Protein AF-A0A193C2L3-F1 (afdb_monomer)

Organism: Amycolatopsis orientalis (NCBI:txid31958)

Radius of gyration: 59.85 Å; Cα contacts (8 Å, |Δi|>4): 996; chains: 1; bounding box: 98×86×175 Å

Nearest PDB structures (foldseek):
  5yzg-assembly1_J  TM=3.076E-01  e=1.621E-02  Homo sapiens
  8hpp-assembly1_A  TM=2.554E-01  e=7.111E-02  Homo sapiens
  5y81-assembly1_A  TM=2.369E-01  e=1.463E-01  Saccharomyces cerevisiae S288C
  7wkk-assembly1_a  TM=1.491E-01  e=7.111E-02  Xenopus laevis
  8v2d-assembly1_y  TM=1.011E-01  e=3.584E-02  synthetic construct

Structure (mmCIF, N/CA/C/O backbone):
data_AF-A0A193C2L3-F1
#
_entry.id   AF-A0A193C2L3-F1
#
loop_
_atom_site.group_PDB
_atom_site.id
_atom_site.type_symbol
_atom_site.label_atom_id
_atom_site.label_alt_id
_atom_site.label_comp_id
_atom_site.label_asym_id
_atom_site.label_entity_id
_atom_site.label_seq_id
_atom_site.pdbx_PDB_ins_code
_atom_site.Cartn_x
_atom_site.Cartn_y
_atom_site.Cartn_z
_atom_site.occupancy
_atom_site.B_iso_or_equiv
_atom_site.auth_seq_id
_atom_site.auth_comp_id
_atom_site.auth_asym_id
_atom_site.auth_atom_id
_atom_site.pdbx_PDB_model_num
ATOM 1 N N . MET A 1 1 ? -3.037 22.285 80.698 1.00 69.12 1 MET A N 1
ATOM 2 C CA . MET A 1 1 ? -4.207 21.900 81.527 1.00 69.12 1 MET A CA 1
ATOM 3 C C . MET A 1 1 ? -3.844 21.854 83.004 1.00 69.12 1 MET A C 1
ATOM 5 O O . MET A 1 1 ? -4.458 22.583 83.770 1.00 69.12 1 MET A O 1
ATOM 9 N N . LEU A 1 2 ? -2.817 21.082 83.384 1.00 76.31 2 LEU A N 1
ATOM 10 C CA . LEU A 1 2 ? -2.282 21.060 84.751 1.00 76.31 2 LEU A CA 1
ATOM 11 C C . LEU A 1 2 ? -1.927 22.450 85.279 1.00 76.31 2 LEU A C 1
ATOM 13 O O . LEU A 1 2 ? -2.347 22.787 86.373 1.00 76.31 2 LEU A O 1
ATOM 17 N N . ASP A 1 3 ? -1.251 23.287 84.489 1.00 78.94 3 ASP A N 1
ATOM 18 C CA . ASP A 1 3 ? -0.865 24.638 84.934 1.00 78.94 3 ASP A CA 1
ATOM 19 C C . ASP A 1 3 ? -2.077 25.542 85.203 1.00 78.94 3 ASP A C 1
ATOM 21 O O . ASP A 1 3 ? -2.104 26.285 86.178 1.00 78.94 3 ASP A O 1
ATOM 25 N N . VAL A 1 4 ? -3.127 25.418 84.383 1.00 74.25 4 VAL A N 1
ATOM 26 C CA . VAL A 1 4 ? -4.395 26.146 84.569 1.00 74.25 4 VAL A CA 1
ATOM 27 C C . VAL A 1 4 ? -5.116 25.665 85.828 1.00 74.25 4 VAL A C 1
ATOM 29 O O . VAL A 1 4 ? -5.653 26.472 86.582 1.00 74.25 4 VAL A O 1
ATOM 32 N N . ALA A 1 5 ? -5.124 24.354 86.072 1.00 74.94 5 ALA A N 1
ATOM 33 C CA . ALA A 1 5 ? -5.746 23.782 87.255 1.00 74.94 5 ALA A CA 1
ATOM 34 C C . ALA A 1 5 ? -4.949 24.114 88.532 1.00 74.94 5 ALA A C 1
ATOM 36 O O . ALA A 1 5 ? -5.554 24.502 89.524 1.00 74.94 5 ALA A O 1
ATOM 37 N N . LEU A 1 6 ? -3.612 24.087 88.489 1.00 80.38 6 LEU A N 1
ATOM 38 C CA . LEU A 1 6 ? -2.727 24.519 89.580 1.00 80.38 6 LEU A CA 1
ATOM 39 C C . LEU A 1 6 ? -2.900 26.003 89.929 1.00 80.38 6 LEU A C 1
ATOM 41 O O . LEU A 1 6 ? -2.803 26.363 91.100 1.00 80.38 6 LEU A O 1
ATOM 45 N N . ALA A 1 7 ? -3.190 26.848 88.936 1.00 77.44 7 ALA A N 1
ATOM 46 C CA . ALA A 1 7 ? -3.481 28.270 89.120 1.00 77.44 7 ALA A CA 1
ATOM 47 C C . ALA A 1 7 ? -4.920 28.557 89.605 1.00 77.44 7 ALA A C 1
ATOM 49 O O . ALA A 1 7 ? -5.274 29.711 89.849 1.00 77.44 7 ALA A O 1
ATOM 50 N N . SER A 1 8 ? -5.775 27.536 89.739 1.00 77.56 8 SER A N 1
ATOM 51 C CA . SER A 1 8 ? -7.162 27.713 90.169 1.00 77.56 8 SER A CA 1
ATOM 52 C C . SER A 1 8 ? -7.243 28.081 91.650 1.00 77.56 8 SER A C 1
ATOM 54 O O . SER A 1 8 ? -6.949 27.264 92.519 1.00 77.56 8 SER A O 1
ATOM 56 N N . ALA A 1 9 ? -7.774 29.270 91.949 1.00 77.12 9 ALA A N 1
ATOM 57 C CA . ALA A 1 9 ? -8.038 29.730 93.318 1.00 77.12 9 ALA A CA 1
ATOM 58 C C . ALA A 1 9 ? -9.047 28.857 94.097 1.00 77.12 9 ALA A C 1
ATOM 60 O O . ALA A 1 9 ? -9.269 29.073 95.284 1.00 77.12 9 ALA A O 1
ATOM 61 N N . ARG A 1 10 ? -9.687 27.883 93.433 1.00 77.44 10 ARG A N 1
ATOM 62 C CA . ARG A 1 10 ? -10.624 26.933 94.053 1.00 77.44 10 ARG A CA 1
ATOM 63 C C . ARG A 1 10 ? -9.944 25.703 94.654 1.00 77.44 10 ARG A C 1
ATOM 65 O O . ARG A 1 10 ? -10.608 24.961 95.369 1.00 77.44 10 ARG A O 1
ATOM 72 N N . LEU A 1 11 ? -8.669 25.460 94.349 1.00 80.31 11 LEU A N 1
ATOM 73 C CA . LEU A 1 11 ? -7.901 24.373 94.953 1.00 80.31 11 LEU A CA 1
ATOM 74 C C . LEU A 1 11 ? -7.132 24.913 96.160 1.00 80.31 11 LEU A C 1
ATOM 76 O O . LEU A 1 11 ? -6.217 25.721 96.013 1.00 80.31 11 LEU A O 1
ATOM 80 N N . ALA A 1 12 ? -7.510 24.461 97.355 1.00 81.94 12 ALA A N 1
ATOM 81 C CA . ALA A 1 12 ? -6.756 24.726 98.571 1.00 81.94 12 ALA A CA 1
ATOM 82 C C . ALA A 1 12 ? -5.650 23.673 98.716 1.00 81.94 12 ALA A C 1
ATOM 84 O O . ALA A 1 12 ? -5.927 22.475 98.736 1.00 81.94 12 ALA A O 1
ATOM 85 N N . TRP A 1 13 ? -4.403 24.128 98.813 1.00 83.38 13 TRP A N 1
ATOM 86 C CA . TRP A 1 13 ? -3.240 23.263 99.006 1.00 83.38 13 TRP A CA 1
ATOM 87 C C . TRP A 1 13 ? -2.762 23.349 100.458 1.00 83.38 13 TRP A C 1
ATOM 89 O O . TRP A 1 13 ? -2.767 24.451 101.015 1.00 83.38 13 TRP A O 1
ATOM 99 N N . PRO A 1 14 ? -2.319 22.238 101.072 1.00 85.38 14 PRO A N 1
ATOM 100 C CA . PRO A 1 14 ? -1.674 22.283 102.377 1.00 85.38 14 PRO A CA 1
ATOM 101 C C . PRO A 1 14 ? -0.489 23.261 102.389 1.00 85.38 14 PRO A C 1
ATOM 103 O O . PRO A 1 14 ? 0.227 23.428 101.394 1.00 85.38 14 PRO A O 1
ATOM 106 N N . ALA A 1 15 ? -0.285 23.936 103.522 1.00 78.81 15 ALA A N 1
ATOM 107 C CA . ALA A 1 15 ? 0.837 24.852 103.681 1.00 78.81 15 ALA A CA 1
ATOM 108 C C . ALA A 1 15 ? 2.163 24.089 103.504 1.00 78.81 15 ALA A C 1
ATOM 110 O O . ALA A 1 15 ? 2.371 23.050 104.123 1.00 78.81 15 ALA A O 1
ATOM 111 N N . GLY A 1 16 ? 3.051 24.600 102.646 1.00 81.31 16 GLY A N 1
ATOM 112 C CA . GLY A 1 16 ? 4.368 24.005 102.391 1.00 81.31 16 GLY A CA 1
ATOM 113 C C . GLY A 1 16 ? 4.455 23.005 101.230 1.00 81.31 16 GLY A C 1
ATOM 114 O O . GLY A 1 16 ? 5.569 22.666 100.847 1.00 81.31 16 GLY A O 1
ATOM 115 N N . THR A 1 17 ? 3.348 22.581 100.602 1.00 83.50 17 THR A N 1
ATOM 116 C CA . THR A 1 17 ? 3.418 21.661 99.444 1.00 83.50 17 THR A CA 1
ATOM 117 C C . THR A 1 17 ? 4.106 22.340 98.257 1.00 83.50 17 THR A C 1
ATOM 119 O O . THR A 1 17 ? 3.641 23.394 97.801 1.00 83.50 17 THR A O 1
ATOM 122 N N . ALA A 1 18 ? 5.182 21.750 97.730 1.00 88.06 18 ALA A N 1
ATOM 123 C CA . ALA A 1 18 ? 5.944 22.314 96.614 1.00 88.06 18 ALA A CA 1
ATOM 124 C C . ALA A 1 18 ? 5.181 22.193 95.279 1.00 88.06 18 ALA A C 1
ATOM 126 O O . ALA A 1 18 ? 4.399 21.267 95.080 1.00 88.06 18 ALA A O 1
ATOM 127 N N . VAL A 1 19 ? 5.411 23.105 94.325 1.00 83.88 19 VAL A N 1
ATOM 128 C CA . VAL A 1 19 ? 4.717 23.100 93.014 1.00 83.88 19 VAL A CA 1
ATOM 129 C C . VAL A 1 19 ? 4.836 21.758 92.258 1.00 83.88 19 VAL A C 1
ATOM 131 O O . VAL A 1 19 ? 3.813 21.305 91.739 1.00 83.88 19 VAL A O 1
ATOM 134 N N . PRO A 1 20 ? 6.001 21.074 92.218 1.00 85.62 20 PRO A N 1
ATOM 135 C CA . PRO A 1 20 ? 6.115 19.760 91.576 1.00 85.62 20 PRO A CA 1
ATOM 136 C C . PRO A 1 20 ? 5.254 18.684 92.250 1.00 85.62 20 PRO A C 1
ATOM 138 O O . PRO A 1 20 ? 4.627 17.875 91.572 1.00 85.62 20 PRO A O 1
ATOM 141 N N . GLU A 1 21 ? 5.168 18.716 93.579 1.00 86.06 21 GLU A N 1
ATOM 142 C CA . GLU A 1 21 ? 4.362 17.785 94.371 1.00 86.06 21 GLU A CA 1
ATOM 143 C C . GLU A 1 21 ? 2.862 18.030 94.154 1.00 86.06 21 GLU A C 1
ATOM 145 O O . GLU A 1 21 ? 2.110 17.091 93.897 1.00 86.06 21 GLU A O 1
ATOM 150 N N . ARG A 1 22 ? 2.428 19.300 94.115 1.00 86.44 22 ARG A N 1
ATOM 151 C CA . ARG A 1 22 ? 1.050 19.670 93.733 1.00 86.44 22 ARG A CA 1
ATOM 152 C C . ARG A 1 22 ? 0.700 19.171 92.334 1.00 86.44 22 ARG A C 1
ATOM 154 O O . ARG A 1 22 ? -0.403 18.676 92.122 1.00 86.44 22 ARG A O 1
ATOM 161 N N . ARG A 1 23 ? 1.632 19.292 91.380 1.00 85.81 23 ARG A N 1
ATOM 162 C CA . ARG A 1 23 ? 1.452 18.802 90.005 1.00 85.81 23 ARG A CA 1
ATOM 163 C C . ARG A 1 23 ? 1.272 17.287 89.981 1.00 85.81 23 ARG A C 1
ATOM 165 O O . ARG A 1 23 ? 0.352 16.827 89.319 1.00 85.81 23 ARG A O 1
ATOM 172 N N . HIS A 1 24 ? 2.097 16.541 90.716 1.00 85.25 24 HIS A N 1
ATOM 173 C CA . HIS A 1 24 ? 2.012 15.081 90.795 1.00 85.25 24 HIS A CA 1
ATOM 174 C C . HIS A 1 24 ? 0.700 14.604 91.440 1.00 85.25 24 HIS A C 1
ATOM 176 O O . HIS A 1 24 ? 0.034 13.724 90.901 1.00 85.25 24 HIS A O 1
ATOM 182 N N . ILE A 1 25 ? 0.275 15.238 92.540 1.00 85.81 25 ILE A N 1
ATOM 183 C CA . ILE A 1 25 ? -1.012 14.946 93.194 1.00 85.81 25 ILE A CA 1
ATOM 184 C C . ILE A 1 25 ? -2.178 15.227 92.241 1.00 85.81 25 ILE A C 1
ATOM 186 O O . ILE A 1 25 ? -3.088 14.411 92.112 1.00 85.81 25 ILE A O 1
ATOM 190 N N . LEU A 1 26 ? -2.158 16.374 91.556 1.00 85.25 26 LEU A N 1
ATOM 191 C CA . LEU A 1 26 ? -3.214 16.749 90.621 1.00 85.25 26 LEU A CA 1
ATOM 192 C C . LEU A 1 26 ? -3.267 15.819 89.407 1.00 85.25 26 LEU A C 1
ATOM 194 O O . LEU A 1 26 ? -4.357 15.474 88.962 1.00 85.25 26 LEU A O 1
ATOM 198 N N . ASP A 1 27 ? -2.109 15.403 88.899 1.00 84.06 27 ASP A N 1
ATOM 199 C CA . ASP A 1 27 ? -2.001 14.420 87.823 1.00 84.06 27 ASP A CA 1
ATOM 200 C C . ASP A 1 27 ? -2.621 13.078 88.236 1.00 84.06 27 ASP A C 1
ATOM 202 O O . ASP A 1 27 ? -3.512 12.572 87.555 1.00 84.06 27 ASP A O 1
ATOM 206 N N . GLY A 1 28 ? -2.272 12.572 89.424 1.00 83.38 28 GLY A N 1
ATOM 207 C CA . GLY A 1 28 ? -2.862 11.355 89.988 1.00 83.38 28 GLY A CA 1
ATOM 208 C C . GLY A 1 28 ? -4.374 11.456 90.225 1.00 83.38 28 GLY A C 1
ATOM 209 O O . GLY A 1 28 ? -5.115 10.519 89.924 1.00 83.38 28 GLY A O 1
ATOM 210 N N . LEU A 1 29 ? -4.869 12.599 90.711 1.00 84.44 29 LEU A N 1
ATOM 211 C CA . LEU A 1 29 ? -6.306 12.835 90.915 1.00 84.44 29 LEU A CA 1
ATOM 212 C C . LEU A 1 29 ? -7.076 12.908 89.590 1.00 84.44 29 LEU A C 1
ATOM 214 O O . LEU A 1 29 ? -8.161 12.341 89.462 1.00 84.44 29 LEU A O 1
ATOM 218 N N . LEU A 1 30 ? -6.524 13.591 88.585 1.00 85.12 30 LEU A N 1
ATOM 219 C CA . LEU A 1 30 ? -7.159 13.694 87.273 1.00 85.12 30 LEU A CA 1
ATOM 220 C C . LEU A 1 30 ? -7.127 12.352 86.535 1.00 85.12 30 LEU A C 1
ATOM 222 O O . LEU A 1 30 ? -8.149 11.964 85.968 1.00 85.12 30 LEU A O 1
ATOM 226 N N . ALA A 1 31 ? -6.023 11.608 86.600 1.00 83.19 31 ALA A N 1
ATOM 227 C CA . ALA A 1 31 ? -5.927 10.268 86.025 1.00 83.19 31 ALA A CA 1
ATOM 228 C C . ALA A 1 31 ? -6.880 9.269 86.714 1.00 83.19 31 ALA A C 1
ATOM 230 O O . ALA A 1 31 ? -7.602 8.533 86.044 1.00 83.19 31 ALA A O 1
ATOM 231 N N . SER A 1 32 ? -6.964 9.286 88.050 1.00 84.06 32 SER A N 1
ATOM 232 C CA . SER A 1 32 ? -7.865 8.397 88.810 1.00 84.06 32 SER A CA 1
ATOM 233 C C . SER A 1 32 ? -9.352 8.715 88.634 1.00 84.06 32 SER A C 1
ATOM 235 O O . SER A 1 32 ? -10.189 7.837 88.830 1.00 84.06 32 SER A O 1
ATOM 237 N N . SER A 1 33 ? -9.704 9.931 88.199 1.00 83.25 33 SER A N 1
ATOM 238 C CA . SER A 1 33 ? -11.096 10.293 87.893 1.00 83.25 33 SER A CA 1
ATOM 239 C C . SER A 1 33 ? -11.690 9.540 86.692 1.00 83.25 33 SER A C 1
ATOM 241 O O . SER A 1 33 ? -12.894 9.621 86.453 1.00 83.25 33 SER A O 1
ATOM 243 N N . GLY A 1 34 ? -10.859 8.866 85.885 1.00 81.94 34 GLY A N 1
ATOM 244 C CA . GLY A 1 34 ? -11.271 8.214 84.637 1.00 81.94 34 GLY A CA 1
ATOM 245 C C . GLY A 1 34 ? -11.642 9.185 83.506 1.00 81.94 34 GLY A C 1
ATOM 246 O O . GLY A 1 34 ? -11.922 8.752 82.389 1.00 81.94 34 GLY A O 1
ATOM 247 N N . ALA A 1 35 ? -11.631 10.500 83.762 1.00 83.50 35 ALA A N 1
ATOM 248 C CA . ALA A 1 35 ? -11.875 11.542 82.765 1.00 83.50 35 ALA A CA 1
ATOM 249 C C . ALA A 1 35 ? -10.621 11.898 81.953 1.00 83.50 35 ALA A C 1
ATOM 251 O O . ALA A 1 35 ? -10.735 12.428 80.843 1.00 83.50 35 ALA A O 1
ATOM 252 N N . PHE A 1 36 ? -9.437 11.594 82.488 1.00 88.44 36 PHE A N 1
ATOM 253 C CA . PHE A 1 36 ? -8.148 11.883 81.874 1.00 88.44 36 PHE A CA 1
ATOM 254 C C . PHE A 1 36 ? -7.255 10.645 81.857 1.00 88.44 36 PHE A C 1
ATOM 256 O O . PHE A 1 36 ? -7.348 9.794 82.736 1.00 88.44 36 PHE A O 1
ATOM 263 N N . VAL A 1 37 ? -6.384 10.567 80.856 1.00 87.19 37 VAL A N 1
ATOM 264 C CA . VAL A 1 37 ? -5.308 9.578 80.757 1.00 87.19 37 VAL A CA 1
ATOM 265 C C . VAL A 1 37 ? -3.999 10.349 80.632 1.00 87.19 37 VAL A C 1
ATOM 267 O O . VAL A 1 37 ? -3.935 11.363 79.931 1.00 87.19 37 VAL A O 1
ATOM 270 N N . SER A 1 38 ? -2.974 9.893 81.348 1.00 83.44 38 SER A N 1
ATOM 271 C CA . SER A 1 38 ? -1.617 10.416 81.216 1.00 83.44 38 SER A CA 1
ATOM 272 C C . SER A 1 38 ? -0.907 9.627 80.116 1.00 83.44 38 SER A C 1
ATOM 274 O O . SER A 1 38 ? -0.645 8.436 80.273 1.00 83.44 38 SER A O 1
ATOM 276 N N . GLU A 1 39 ? -0.642 10.273 78.982 1.00 82.12 39 GLU A N 1
ATOM 277 C CA . GLU A 1 39 ? 0.116 9.703 77.864 1.00 82.12 39 GLU A CA 1
ATOM 278 C C . GLU A 1 39 ? 1.383 10.535 77.671 1.00 82.12 39 GLU A C 1
ATOM 280 O O . GLU A 1 39 ? 1.311 11.742 77.447 1.00 82.12 39 GLU A O 1
ATOM 285 N N . ASN A 1 40 ? 2.558 9.903 77.763 1.00 82.50 40 ASN A N 1
ATOM 286 C CA . ASN A 1 40 ? 3.862 10.560 77.589 1.00 82.50 40 ASN A CA 1
ATOM 287 C C . ASN A 1 40 ? 4.094 11.779 78.510 1.00 82.50 40 ASN A C 1
ATOM 289 O O . ASN A 1 40 ? 4.756 12.739 78.124 1.00 82.50 40 ASN A O 1
ATOM 293 N N . GLY A 1 41 ? 3.543 11.755 79.728 1.00 77.81 41 GLY A N 1
ATOM 294 C CA . GLY A 1 41 ? 3.658 12.861 80.686 1.00 77.81 41 GLY A CA 1
ATOM 295 C C . GLY A 1 41 ? 2.732 14.051 80.402 1.00 77.81 41 GLY A C 1
ATOM 296 O O . GLY A 1 41 ? 2.811 15.067 81.097 1.00 77.81 41 GLY A O 1
ATOM 297 N N . GLU A 1 42 ? 1.835 13.937 79.417 1.00 82.25 42 GLU A N 1
ATOM 298 C CA . GLU A 1 42 ? 0.766 14.898 79.156 1.00 82.25 42 GLU A CA 1
ATOM 299 C C . GLU A 1 42 ? -0.597 14.323 79.554 1.00 82.25 42 GLU A C 1
ATOM 301 O O . GLU A 1 42 ? -0.992 13.239 79.124 1.00 82.25 42 GLU A O 1
ATOM 306 N N . LEU A 1 43 ? -1.373 15.097 80.315 1.00 84.19 43 LEU A N 1
ATOM 307 C CA . LEU A 1 43 ? -2.775 14.769 80.564 1.00 84.19 43 LEU A CA 1
ATOM 308 C C . LEU A 1 43 ? -3.634 15.087 79.346 1.00 84.19 43 LEU A C 1
ATOM 310 O O . LEU A 1 43 ? -3.769 16.248 78.939 1.00 84.19 43 LEU A O 1
ATOM 314 N N . ARG A 1 44 ? -4.291 14.053 78.827 1.00 86.62 44 ARG A N 1
ATOM 315 C CA . ARG A 1 44 ? -5.297 14.138 77.767 1.00 86.62 44 ARG A CA 1
ATOM 316 C C . ARG A 1 44 ? -6.637 13.655 78.296 1.00 86.62 44 ARG A C 1
ATOM 318 O O . ARG A 1 44 ? -6.704 12.894 79.254 1.00 86.62 44 ARG A O 1
ATOM 325 N N . PHE A 1 45 ? -7.727 14.112 77.691 1.00 87.94 45 PHE A N 1
ATOM 326 C CA . PHE A 1 45 ? -9.044 13.572 78.024 1.00 87.94 45 PHE A CA 1
ATOM 327 C C . PHE A 1 45 ? -9.117 12.103 77.609 1.00 87.94 45 PHE A C 1
ATOM 329 O O . PHE A 1 45 ? -8.803 11.779 76.467 1.00 87.94 45 PHE A O 1
ATOM 336 N N . ALA A 1 46 ? -9.604 11.245 78.504 1.00 86.12 46 ALA A N 1
ATOM 337 C CA . ALA A 1 46 ? -9.740 9.808 78.269 1.00 86.12 46 ALA A CA 1
ATOM 338 C C . ALA A 1 46 ? -10.661 9.486 77.082 1.00 86.12 46 ALA A C 1
ATOM 340 O O . ALA A 1 46 ? -10.537 8.449 76.438 1.00 86.12 46 ALA A O 1
ATOM 341 N N . ARG A 1 47 ? -11.615 10.380 76.794 1.00 88.00 47 ARG A N 1
ATOM 342 C CA . ARG A 1 47 ? -12.529 10.279 75.654 1.00 88.00 47 ARG A CA 1
ATOM 343 C C . ARG A 1 47 ? -12.633 11.638 74.958 1.00 88.00 47 ARG A C 1
ATOM 345 O O . ARG A 1 47 ? -12.979 12.615 75.628 1.00 88.00 47 ARG A O 1
ATOM 352 N N . PRO A 1 48 ? -12.441 11.725 73.627 1.00 88.75 48 PRO A N 1
ATOM 353 C CA . PRO A 1 48 ? -12.629 12.971 72.879 1.00 88.75 48 PRO A CA 1
ATOM 354 C C . PRO A 1 48 ? -14.011 13.607 73.091 1.00 88.75 48 PRO A C 1
ATOM 356 O O . PRO A 1 48 ? -14.113 14.817 73.261 1.00 88.75 48 PRO A O 1
ATOM 359 N N . ALA A 1 49 ? -15.067 12.793 73.199 1.00 88.25 49 ALA A N 1
ATOM 360 C CA . ALA A 1 49 ? -16.422 13.278 73.465 1.00 88.25 49 ALA A CA 1
ATOM 361 C C . ALA A 1 49 ? -16.547 14.032 74.803 1.00 88.25 49 ALA A C 1
ATOM 363 O O . ALA A 1 49 ? -17.303 14.994 74.893 1.00 88.25 49 ALA A O 1
ATOM 364 N N . LEU A 1 50 ? -15.786 13.638 75.833 1.00 89.25 50 LEU A N 1
ATOM 365 C CA . LEU A 1 50 ? -15.802 14.323 77.127 1.00 89.25 50 LEU A CA 1
ATOM 366 C C . LEU A 1 50 ? -15.145 15.705 77.034 1.00 89.25 50 LEU A C 1
ATOM 368 O O . LEU A 1 50 ? -15.699 16.678 77.547 1.00 89.25 50 LEU A O 1
ATOM 372 N N . ARG A 1 51 ? -14.001 15.804 76.340 1.00 91.94 51 ARG A N 1
ATOM 373 C CA . ARG A 1 51 ? -13.353 17.089 76.024 1.00 91.94 51 ARG A CA 1
ATOM 374 C C . ARG A 1 51 ? -14.335 18.021 75.326 1.00 91.94 51 ARG A C 1
ATOM 376 O O . ARG A 1 51 ? -14.516 19.162 75.743 1.00 91.94 51 ARG A O 1
ATOM 383 N N . ASP A 1 52 ? -14.951 17.512 74.267 1.00 92.75 52 ASP A N 1
ATOM 384 C CA . ASP A 1 52 ? -15.841 18.263 73.395 1.00 92.75 52 ASP A CA 1
ATOM 385 C C . ASP A 1 52 ? -17.101 18.722 74.148 1.00 92.75 52 ASP A C 1
ATOM 387 O O . ASP A 1 52 ? -17.505 19.878 74.025 1.00 92.75 52 ASP A O 1
ATOM 391 N N . TYR A 1 53 ? -17.671 17.870 75.006 1.00 92.88 53 TYR A N 1
ATOM 392 C CA . TYR A 1 53 ? -18.796 18.226 75.873 1.00 92.88 53 TYR A CA 1
ATOM 393 C C . TYR A 1 53 ? -18.433 19.306 76.900 1.00 92.88 53 TYR A C 1
ATOM 395 O O . TYR A 1 53 ? -19.182 20.267 77.084 1.00 92.88 53 TYR A O 1
ATOM 403 N N . LEU A 1 54 ? -17.282 19.191 77.571 1.00 92.06 54 LEU A N 1
ATOM 404 C CA . LEU A 1 54 ? -16.845 20.183 78.561 1.00 92.06 54 LEU A CA 1
ATOM 405 C C . LEU A 1 54 ? -16.516 21.529 77.912 1.00 92.06 54 LEU A C 1
ATOM 407 O O . LEU A 1 54 ? -16.873 22.579 78.454 1.00 92.06 54 LEU A O 1
ATOM 411 N N . ALA A 1 55 ? -15.897 21.511 76.733 1.00 92.50 55 ALA A N 1
ATOM 412 C CA . ALA A 1 55 ? -15.696 22.706 75.927 1.00 92.50 55 ALA A CA 1
ATOM 413 C C . ALA A 1 55 ? -17.045 23.312 75.489 1.00 92.50 55 ALA A C 1
ATOM 415 O O . ALA A 1 55 ? -17.227 24.525 75.608 1.00 92.50 55 ALA A O 1
ATOM 416 N N . ALA A 1 56 ? -18.034 22.493 75.109 1.00 93.94 56 ALA A N 1
ATOM 417 C CA . ALA A 1 56 ? -19.386 22.964 74.800 1.00 93.94 56 ALA A CA 1
ATOM 418 C C . ALA A 1 56 ? -20.053 23.611 76.022 1.00 93.94 56 ALA A C 1
ATOM 420 O O . ALA A 1 56 ? -20.611 24.699 75.911 1.00 93.94 56 ALA A O 1
ATOM 421 N N . CYS A 1 57 ? -19.938 23.001 77.206 1.00 93.50 57 CYS A N 1
ATOM 422 C CA . CYS A 1 57 ? -20.442 23.557 78.465 1.00 93.50 57 CYS A CA 1
ATOM 423 C C . CYS A 1 57 ? -19.782 24.898 78.798 1.00 93.50 57 CYS A C 1
ATOM 425 O O . CYS A 1 57 ? -20.456 25.828 79.244 1.00 93.50 57 CYS A O 1
ATOM 427 N N . HIS A 1 58 ? -18.472 25.019 78.568 1.00 92.50 58 HIS A N 1
ATOM 428 C CA . HIS A 1 58 ? -17.743 26.267 78.763 1.00 92.50 58 HIS A CA 1
ATOM 429 C C . HIS A 1 58 ? -18.260 27.370 77.831 1.00 92.50 58 HIS A C 1
ATOM 431 O O . HIS A 1 58 ? -18.561 28.468 78.304 1.00 92.50 58 HIS A O 1
ATOM 437 N N . VAL A 1 59 ? -18.428 27.080 76.537 1.00 92.50 59 VAL A N 1
ATOM 438 C CA . VAL A 1 59 ? -18.985 28.041 75.570 1.00 92.50 59 VAL A CA 1
ATOM 439 C C . VAL A 1 59 ? -20.432 28.392 75.923 1.00 92.50 59 VAL A C 1
ATOM 441 O O . VAL A 1 59 ? -20.779 29.570 75.968 1.00 92.50 59 VAL A O 1
ATOM 444 N N . HIS A 1 60 ? -21.259 27.398 76.251 1.00 93.88 60 HIS A N 1
ATOM 445 C CA . HIS A 1 60 ? -22.650 27.592 76.653 1.00 93.88 60 HIS A CA 1
ATOM 446 C C . HIS A 1 60 ? -22.775 28.466 77.906 1.00 93.88 60 HIS A C 1
ATOM 448 O O . HIS A 1 60 ? -23.638 29.330 77.961 1.00 93.88 60 HIS A O 1
ATOM 454 N N . ARG A 1 61 ? -21.886 28.314 78.895 1.00 93.00 61 ARG A N 1
ATOM 455 C CA . ARG A 1 61 ? -21.890 29.150 80.106 1.00 93.00 61 ARG A CA 1
ATOM 456 C C . ARG A 1 61 ? -21.669 30.634 79.804 1.00 93.00 61 ARG A C 1
ATOM 458 O O . ARG A 1 61 ? -22.270 31.474 80.465 1.00 93.00 61 ARG A O 1
ATOM 465 N N . HIS A 1 62 ? -20.811 30.946 78.834 1.00 90.19 62 HIS A N 1
ATOM 466 C CA . HIS A 1 62 ? -20.518 32.327 78.430 1.00 90.19 62 HIS A CA 1
ATOM 467 C C . HIS A 1 62 ? -21.544 32.873 77.432 1.00 90.19 62 HIS A C 1
ATOM 469 O O . HIS A 1 62 ? -21.786 34.075 77.395 1.00 90.19 62 HIS A O 1
ATOM 475 N N . HIS A 1 63 ? -22.183 31.987 76.668 1.00 90.81 63 HIS A N 1
ATOM 476 C CA . HIS A 1 63 ? -23.195 32.320 75.671 1.00 90.81 63 HIS A CA 1
ATOM 477 C C . HIS A 1 63 ? -24.439 31.431 75.845 1.00 90.81 63 HIS A C 1
ATOM 479 O O . HIS A 1 63 ? -24.740 30.616 74.970 1.00 90.81 63 HIS A O 1
ATOM 485 N N . PRO A 1 64 ? -25.195 31.551 76.954 1.00 88.88 64 PRO A N 1
ATOM 486 C CA . PRO A 1 64 ? -26.313 30.641 77.251 1.00 88.88 64 PRO A CA 1
ATOM 487 C C . PRO A 1 64 ? -27.482 30.809 76.279 1.00 88.88 64 PRO A C 1
ATOM 489 O O . PRO A 1 64 ? -28.304 29.911 76.110 1.00 88.88 64 PRO A O 1
ATOM 492 N N . ARG A 1 65 ? -27.515 31.971 75.622 1.00 86.69 65 ARG A N 1
ATOM 493 C CA . ARG A 1 65 ? -28.559 32.443 74.720 1.00 86.69 65 ARG A CA 1
ATOM 494 C C . ARG A 1 65 ? -28.327 32.093 73.238 1.00 86.69 65 ARG A C 1
ATOM 496 O O . ARG A 1 65 ? -28.995 32.642 72.362 1.00 86.69 65 ARG A O 1
ATOM 503 N N . GLY A 1 66 ? -27.417 31.162 72.952 1.00 86.94 66 GLY A N 1
ATOM 504 C CA . GLY A 1 66 ? -27.279 30.573 71.622 1.00 86.94 66 GLY A CA 1
ATOM 505 C C . GLY A 1 66 ? -26.689 31.498 70.549 1.00 86.94 66 GLY A C 1
ATOM 506 O O . GLY A 1 66 ? -26.168 32.573 70.851 1.00 86.94 66 GLY A O 1
ATOM 507 N N . PRO A 1 67 ? -26.746 31.080 69.270 1.00 85.38 67 PRO A N 1
ATOM 508 C CA . PRO A 1 67 ? -26.175 31.827 68.155 1.00 85.38 67 PRO A CA 1
ATOM 509 C C . PRO A 1 67 ? -27.063 33.021 67.757 1.00 85.38 67 PRO A C 1
ATOM 511 O O . PRO A 1 67 ? -27.917 32.915 66.872 1.00 85.38 67 PRO A O 1
ATOM 514 N N . ARG A 1 68 ? -26.864 34.184 68.389 1.00 80.94 68 ARG A N 1
ATOM 515 C CA . ARG A 1 68 ? -27.666 35.401 68.147 1.00 80.94 68 ARG A CA 1
ATOM 516 C C . ARG A 1 68 ? -27.089 36.295 67.075 1.00 80.94 68 ARG A C 1
ATOM 518 O O . ARG A 1 68 ? -25.882 36.491 67.024 1.00 80.94 68 ARG A O 1
ATOM 525 N N . LEU A 1 69 ? -27.955 36.945 66.290 1.00 71.81 69 LEU A N 1
ATOM 526 C CA . LEU A 1 69 ? -27.522 37.897 65.262 1.00 71.81 69 LEU A CA 1
ATOM 527 C C . LEU A 1 69 ? -26.617 39.016 65.812 1.00 71.81 69 LEU A C 1
ATOM 529 O O . LEU A 1 69 ? -25.670 39.423 65.151 1.00 71.81 69 LEU A O 1
ATOM 533 N N . THR A 1 70 ? -26.887 39.448 67.041 1.00 76.75 70 THR A N 1
ATOM 534 C CA . THR A 1 70 ? -26.173 40.517 67.748 1.00 76.75 70 THR A CA 1
ATOM 535 C C . THR A 1 70 ? -24.841 40.084 68.367 1.00 76.75 70 THR A C 1
ATOM 537 O O . THR A 1 70 ? -24.094 40.938 68.826 1.00 76.75 70 THR A O 1
ATOM 540 N N . GLU A 1 71 ? -24.514 38.786 68.373 1.00 81.12 71 GLU A N 1
ATOM 541 C CA . GLU A 1 71 ? -23.257 38.245 68.913 1.00 81.12 71 GLU A CA 1
ATOM 542 C C . GLU A 1 71 ? -22.523 37.400 67.852 1.00 81.12 71 GLU A C 1
ATOM 544 O O . GLU A 1 71 ? -22.570 36.166 67.890 1.00 81.12 71 GLU A O 1
ATOM 549 N N . PRO A 1 72 ? -21.813 38.029 66.891 1.00 78.50 72 PRO A N 1
ATOM 550 C CA . PRO A 1 72 ? -21.141 37.327 65.789 1.00 78.50 72 PRO A CA 1
ATOM 551 C C . PRO A 1 72 ? -20.127 36.261 66.237 1.00 78.50 72 PRO A C 1
ATOM 553 O O . PRO A 1 72 ? -19.876 35.294 65.516 1.00 78.50 72 PRO A O 1
ATOM 556 N N . SER A 1 73 ? -19.571 36.400 67.445 1.00 81.06 73 SER A N 1
ATOM 557 C CA . SER A 1 73 ? -18.629 35.452 68.056 1.00 81.06 73 SER A CA 1
ATOM 558 C C . SER A 1 73 ? -19.215 34.050 68.260 1.00 81.06 73 SER A C 1
ATOM 560 O O . SER A 1 73 ? -18.461 33.076 68.269 1.00 81.06 73 SER A O 1
ATOM 562 N N . THR A 1 74 ? -20.541 33.929 68.368 1.00 83.88 74 THR A N 1
ATOM 563 C CA . THR A 1 74 ? -21.256 32.652 68.530 1.00 83.88 74 THR A CA 1
ATOM 564 C C . THR A 1 74 ? -21.612 31.991 67.195 1.00 83.88 74 THR A C 1
ATOM 566 O O . THR A 1 74 ? -21.838 30.784 67.137 1.00 83.88 74 THR A O 1
ATOM 569 N N . TRP A 1 75 ? -21.604 32.737 66.082 1.00 84.25 75 TRP A N 1
ATOM 570 C CA . TRP A 1 75 ? -22.004 32.205 64.772 1.00 84.25 75 TRP A CA 1
ATOM 571 C C . TRP A 1 75 ? -21.003 31.203 64.219 1.00 84.25 75 TRP A C 1
ATOM 573 O O . TRP A 1 75 ? -21.382 30.298 63.480 1.00 84.25 75 TRP A O 1
ATOM 583 N N . LYS A 1 76 ? -19.722 31.371 64.559 1.00 87.44 76 LYS A N 1
ATOM 584 C CA . LYS A 1 76 ? -18.629 30.544 64.035 1.00 87.44 76 LYS A CA 1
ATOM 585 C C . LYS A 1 76 ? -18.813 29.046 64.320 1.00 87.44 76 LYS A C 1
ATOM 587 O O . LYS A 1 76 ? -18.293 28.239 63.554 1.00 87.44 76 LYS A O 1
ATOM 592 N N . TYR A 1 77 ? -19.563 28.689 65.366 1.00 89.19 77 TYR A N 1
ATOM 593 C CA . TYR A 1 77 ? -19.788 27.301 65.780 1.00 89.19 77 TYR A CA 1
ATOM 594 C C . TYR A 1 77 ? -20.804 26.562 64.891 1.00 89.19 77 TYR A C 1
ATOM 596 O O . TYR A 1 77 ? -20.648 25.372 64.651 1.00 89.19 77 TYR A O 1
ATOM 604 N N . LEU A 1 78 ? -21.787 27.267 64.314 1.00 91.88 78 LEU A N 1
ATOM 605 C CA . LEU A 1 78 ? -22.799 26.704 63.399 1.00 91.88 78 LEU A CA 1
ATOM 606 C C . LEU A 1 78 ? -22.810 27.430 62.040 1.00 91.88 78 LEU A C 1
ATOM 608 O O . LEU A 1 78 ? -23.863 27.673 61.449 1.00 91.88 78 LEU A O 1
ATOM 612 N N . LYS A 1 79 ? -21.629 27.836 61.555 1.00 90.56 79 LYS A N 1
ATOM 613 C CA . LYS A 1 79 ? -21.454 28.489 60.249 1.00 90.56 79 LYS A CA 1
ATOM 614 C C . LYS A 1 79 ? -21.264 27.437 59.144 1.00 90.56 79 LYS A C 1
ATOM 616 O O . LYS A 1 79 ? -20.449 26.537 59.359 1.00 90.56 79 LYS A O 1
ATOM 621 N N . PRO A 1 80 ? -21.901 27.596 57.962 1.00 91.56 80 PRO A N 1
ATOM 622 C CA . PRO A 1 80 ? -21.654 26.736 56.809 1.00 91.56 80 PRO A CA 1
ATOM 623 C C . PRO A 1 80 ? -20.170 26.591 56.498 1.00 91.56 80 PRO A C 1
ATOM 625 O O . PRO A 1 80 ? -19.432 27.582 56.404 1.00 91.56 80 PRO A O 1
ATOM 628 N N . ARG A 1 81 ? -19.737 25.345 56.334 1.00 92.06 81 ARG A N 1
ATOM 629 C CA . ARG A 1 81 ? -18.391 24.995 55.884 1.00 92.06 81 ARG A CA 1
ATOM 630 C C . ARG A 1 81 ? -18.385 24.735 54.385 1.00 92.06 81 ARG A C 1
ATOM 632 O O . ARG A 1 81 ? -19.432 24.498 53.795 1.00 92.06 81 ARG A O 1
ATOM 639 N N . LYS A 1 82 ? -17.201 24.849 53.780 1.00 90.69 82 LYS A N 1
ATOM 640 C CA . LYS A 1 82 ? -16.974 24.592 52.349 1.00 90.69 82 LYS A CA 1
ATOM 641 C C . LYS A 1 82 ? -16.400 23.200 52.075 1.00 90.69 82 LYS A C 1
ATOM 643 O O . LYS A 1 82 ? -16.393 22.782 50.931 1.00 90.69 82 LYS A O 1
ATOM 648 N N . SER A 1 83 ? -15.911 22.509 53.101 1.00 88.38 83 SER A N 1
ATOM 649 C CA . SER A 1 83 ? -15.259 21.206 52.983 1.00 88.38 83 SER A CA 1
ATOM 650 C C . SER A 1 83 ? -15.599 20.316 54.177 1.00 88.38 83 SER A C 1
ATOM 652 O O . SER A 1 83 ? -15.911 20.817 55.263 1.00 88.38 83 SER A O 1
ATOM 654 N N . ARG A 1 84 ? -15.532 18.999 53.954 1.00 80.00 84 ARG A N 1
ATOM 655 C CA . ARG A 1 84 ? -15.554 17.953 54.986 1.00 80.00 84 ARG A CA 1
ATOM 656 C C . ARG A 1 84 ? -14.111 17.564 55.372 1.00 80.00 84 ARG A C 1
ATOM 658 O O . ARG A 1 84 ? -13.220 17.740 54.542 1.00 80.00 84 ARG A O 1
ATOM 665 N N . PRO A 1 85 ? -13.866 17.019 56.581 1.00 84.25 85 PRO A N 1
ATOM 666 C CA . PRO A 1 85 ? -14.805 16.873 57.696 1.00 84.25 85 PRO A CA 1
ATOM 667 C C . PRO A 1 85 ? -15.055 18.203 58.422 1.00 84.25 85 PRO A C 1
ATOM 669 O O . PRO A 1 85 ? -14.267 19.145 58.338 1.00 84.25 85 PRO A O 1
ATOM 672 N N . TRP A 1 86 ? -16.161 18.284 59.163 1.00 83.69 86 TRP A N 1
ATOM 673 C CA . TRP A 1 86 ? -16.491 19.486 59.926 1.00 83.69 86 TRP A CA 1
ATOM 674 C C . TRP A 1 86 ? -15.528 19.639 61.120 1.00 83.69 86 TRP A C 1
ATOM 676 O O . TRP A 1 86 ? -15.447 18.732 61.954 1.00 83.69 86 TRP A O 1
ATOM 686 N N . PRO A 1 87 ? -14.799 20.765 61.248 1.00 84.50 87 PRO A N 1
ATOM 687 C CA . PRO A 1 87 ? -13.873 20.960 62.358 1.00 84.50 87 PRO A CA 1
ATOM 688 C C . PRO A 1 87 ? -14.629 20.980 63.686 1.00 84.50 87 PRO A C 1
ATOM 690 O O . PRO A 1 87 ? -15.667 21.636 63.803 1.00 84.50 87 PRO A O 1
ATOM 693 N N . GLU A 1 88 ? -14.093 20.270 64.680 1.00 89.19 88 GLU A N 1
ATOM 694 C CA . GLU A 1 88 ? -14.661 20.200 66.032 1.00 89.19 88 GLU A CA 1
ATOM 695 C C . GLU A 1 88 ? -16.141 19.758 66.034 1.00 89.19 88 GLU A C 1
ATOM 697 O O . GLU A 1 88 ? -16.950 20.253 66.819 1.00 89.19 88 GLU A O 1
ATOM 702 N N . ALA A 1 89 ? -16.518 18.831 65.140 1.00 89.69 89 ALA A N 1
ATOM 703 C CA . ALA A 1 89 ? -17.896 18.347 65.000 1.00 89.69 89 ALA A CA 1
ATOM 704 C C . ALA A 1 89 ? -18.516 17.910 66.340 1.00 89.69 89 ALA A C 1
ATOM 706 O O . ALA A 1 89 ? -19.656 18.263 66.628 1.00 89.69 89 ALA A O 1
ATOM 707 N N . GLY A 1 90 ? -17.752 17.220 67.197 1.00 90.69 90 GLY A N 1
ATOM 708 C CA . GLY A 1 90 ? -18.214 16.803 68.523 1.00 90.69 90 GLY A CA 1
ATOM 709 C C . GLY A 1 90 ? -18.556 17.980 69.441 1.00 90.69 90 GLY A C 1
ATOM 710 O O . GLY A 1 90 ? -19.634 17.995 70.035 1.00 90.69 90 GLY A O 1
ATOM 711 N N . LEU A 1 91 ? -17.691 19.001 69.505 1.00 94.31 91 LEU A N 1
ATOM 712 C CA . LEU A 1 91 ? -17.935 20.231 70.272 1.00 94.31 91 LEU A CA 1
ATOM 713 C C . LEU A 1 91 ? -19.211 20.916 69.783 1.00 94.31 91 LEU A C 1
ATOM 715 O O . LEU A 1 91 ? -20.098 21.229 70.577 1.00 94.31 91 LEU A O 1
ATOM 719 N N . ASN A 1 92 ? -19.303 21.132 68.470 1.00 94.88 92 ASN A N 1
ATOM 720 C CA . ASN A 1 92 ? -20.429 21.828 67.858 1.00 94.88 92 ASN A CA 1
ATOM 721 C C . ASN A 1 92 ? -21.740 21.051 68.045 1.00 94.88 92 ASN A C 1
ATOM 723 O O . ASN A 1 92 ? -22.789 21.673 68.204 1.00 94.88 92 ASN A O 1
ATOM 727 N N . ALA A 1 93 ? -21.686 19.716 68.096 1.00 94.25 93 ALA A N 1
ATOM 728 C CA . ALA A 1 93 ? -22.853 18.879 68.332 1.00 94.25 93 ALA A CA 1
ATOM 729 C C . ALA A 1 93 ? -23.388 19.000 69.759 1.00 94.25 93 ALA A C 1
ATOM 731 O O . ALA A 1 93 ? -24.572 19.284 69.955 1.00 94.25 93 ALA A O 1
ATOM 732 N N . PHE A 1 94 ? -22.515 18.875 70.763 1.00 94.69 94 PHE A N 1
ATOM 733 C CA . PHE A 1 94 ? -22.913 19.102 72.154 1.00 94.69 94 PHE A CA 1
ATOM 734 C C . PHE A 1 94 ? -23.406 20.531 72.375 1.00 94.69 94 PHE A C 1
ATOM 736 O O . PHE A 1 94 ? -24.395 20.743 73.075 1.00 94.69 94 PHE A O 1
ATOM 743 N N . LEU A 1 95 ? -22.755 21.512 71.751 1.00 94.69 95 LEU A N 1
ATOM 744 C CA . LEU A 1 95 ? -23.137 22.913 71.866 1.00 94.69 95 LEU A CA 1
ATOM 745 C C . LEU A 1 95 ? -24.511 23.188 71.239 1.00 94.69 95 LEU A C 1
ATOM 747 O O . LEU A 1 95 ? -25.316 23.899 71.841 1.00 94.69 95 LEU A O 1
ATOM 751 N N . ALA A 1 96 ? -24.812 22.581 70.086 1.00 94.50 96 ALA A N 1
ATOM 752 C CA . ALA A 1 96 ? -26.137 22.638 69.476 1.00 94.50 96 ALA A CA 1
ATOM 753 C C . ALA A 1 96 ? -27.211 22.066 70.415 1.00 94.50 96 ALA A C 1
ATOM 755 O O . ALA A 1 96 ? -28.212 22.740 70.649 1.00 94.50 96 ALA A O 1
ATOM 756 N N . GLY A 1 97 ? -26.976 20.893 71.017 1.00 93.88 97 GLY A N 1
ATOM 757 C CA . GLY A 1 97 ? -27.908 20.280 71.974 1.00 93.88 97 GLY A CA 1
ATOM 758 C C . GLY A 1 97 ? -28.098 21.096 73.261 1.00 93.88 97 GLY A C 1
ATOM 759 O O . GLY A 1 97 ? -29.218 21.240 73.752 1.00 93.88 97 GLY A O 1
ATOM 760 N N . LEU A 1 98 ? -27.027 21.697 73.795 1.00 94.38 98 LEU A N 1
ATOM 761 C CA . LEU A 1 98 ? -27.106 22.588 74.961 1.00 94.38 98 LEU A CA 1
ATOM 762 C C . LEU A 1 98 ? -27.917 23.857 74.659 1.00 94.38 98 LEU A C 1
ATOM 764 O O . LEU A 1 98 ? -28.748 24.266 75.469 1.00 94.38 98 LEU A O 1
ATOM 768 N N . TRP A 1 99 ? -27.707 24.480 73.496 1.00 95.25 99 TRP A N 1
ATOM 769 C CA . TRP A 1 99 ? -28.479 25.655 73.084 1.00 95.25 99 TRP A CA 1
ATOM 770 C C . TRP A 1 99 ? -29.916 25.330 72.689 1.00 95.25 99 TRP A C 1
ATOM 772 O O . TRP A 1 99 ? -30.785 26.178 72.884 1.00 95.25 99 TRP A O 1
ATOM 782 N N . TRP A 1 100 ? -30.186 24.121 72.190 1.00 94.44 100 TRP A N 1
ATOM 783 C CA . TRP A 1 100 ? -31.527 23.693 71.788 1.00 94.44 100 TRP A CA 1
ATOM 784 C C . TRP A 1 100 ? -32.553 23.874 72.912 1.00 94.44 100 TRP A C 1
ATOM 786 O O . TRP A 1 100 ? -33.644 24.382 72.672 1.00 94.44 100 TRP A O 1
ATOM 796 N N . LYS A 1 101 ? -32.172 23.544 74.155 1.00 89.44 101 LYS A N 1
ATOM 797 C CA . LYS A 1 101 ? -33.050 23.631 75.335 1.00 89.44 101 LYS A CA 1
ATOM 798 C C . LYS A 1 101 ? -33.563 25.044 75.621 1.00 89.44 101 LYS A C 1
ATOM 800 O O . LYS A 1 101 ? -34.706 25.194 76.035 1.00 89.44 101 LYS A O 1
ATOM 805 N N . ASN A 1 102 ? -32.728 26.060 75.408 1.00 89.75 102 ASN A N 1
ATOM 806 C CA . ASN A 1 102 ? -33.035 27.437 75.808 1.00 89.75 102 ASN A CA 1
ATOM 807 C C . ASN A 1 102 ? -33.392 28.339 74.617 1.00 89.75 102 ASN A C 1
ATOM 809 O O . ASN A 1 102 ? -34.093 29.331 74.786 1.00 89.75 102 ASN A O 1
ATOM 813 N N . GLU A 1 103 ? -32.878 28.036 73.422 1.00 92.06 103 GLU A N 1
ATOM 814 C CA . GLU A 1 103 ? -32.862 28.941 72.262 1.00 92.06 103 GLU A CA 1
ATOM 815 C C . GLU A 1 103 ? -33.112 28.179 70.952 1.00 92.06 103 GLU A C 1
ATOM 817 O O . GLU A 1 103 ? -32.492 28.443 69.913 1.00 92.06 103 GLU A O 1
ATOM 822 N N . ARG A 1 104 ? -34.046 27.221 70.999 1.00 91.69 104 ARG A N 1
ATOM 823 C CA . ARG A 1 104 ? -34.456 26.394 69.857 1.00 91.69 104 ARG A CA 1
ATOM 824 C C . ARG A 1 104 ? -34.597 27.186 68.544 1.00 91.69 104 ARG A C 1
ATOM 826 O O . ARG A 1 104 ? -33.915 26.813 67.591 1.00 91.69 104 ARG A O 1
ATOM 833 N N . PRO A 1 105 ? -35.360 28.300 68.456 1.00 90.62 105 PRO A N 1
ATOM 834 C CA . PRO A 1 105 ? -35.570 28.988 67.177 1.00 90.62 105 PRO A CA 1
ATOM 835 C C . PRO A 1 105 ? -34.282 29.516 66.528 1.00 90.62 105 PRO A C 1
ATOM 837 O O . PRO A 1 105 ? -34.177 29.573 65.301 1.00 90.62 105 PRO A O 1
ATOM 840 N N . ALA A 1 106 ? -33.292 29.919 67.333 1.00 90.25 106 ALA A N 1
ATOM 841 C CA . ALA A 1 106 ? -32.019 30.433 66.834 1.00 90.25 106 ALA A CA 1
ATOM 842 C C . ALA A 1 106 ? -31.128 29.304 66.301 1.00 90.25 106 ALA A C 1
ATOM 844 O O . ALA A 1 106 ? -30.556 29.435 65.215 1.00 90.25 106 ALA A O 1
ATOM 845 N N . VAL A 1 107 ? -31.040 28.191 67.037 1.00 92.81 107 VAL A N 1
ATOM 846 C CA . VAL A 1 107 ? -30.298 26.996 66.607 1.00 92.81 107 VAL A CA 1
ATOM 847 C C . VAL A 1 107 ? -30.937 26.408 65.354 1.00 92.81 107 VAL A C 1
ATOM 849 O O . VAL A 1 107 ? -30.248 26.186 64.363 1.00 92.81 107 VAL A O 1
ATOM 852 N N . GLU A 1 108 ? -32.259 26.254 65.350 1.00 92.38 108 GLU A N 1
ATOM 853 C CA . GLU A 1 108 ? -33.023 25.710 64.229 1.00 92.38 108 GLU A CA 1
ATOM 854 C C . GLU A 1 108 ? -32.798 26.516 62.947 1.00 92.38 108 GLU A C 1
ATOM 856 O O . GLU A 1 108 ? -32.438 25.952 61.918 1.00 92.38 108 GLU A O 1
ATOM 861 N N . ARG A 1 109 ? -32.876 27.852 63.012 1.00 91.69 109 ARG A N 1
ATOM 862 C CA . ARG A 1 109 ? -32.591 28.726 61.861 1.00 91.69 109 ARG A CA 1
ATOM 863 C C . ARG A 1 109 ? -31.177 28.530 61.309 1.00 91.69 109 ARG A C 1
ATOM 865 O O . ARG A 1 109 ? -30.975 28.611 60.098 1.00 91.69 109 ARG A O 1
ATOM 872 N N . ARG A 1 110 ? -30.190 28.282 62.178 1.00 93.31 110 ARG A N 1
ATOM 873 C CA . ARG A 1 110 ? -28.805 28.018 61.759 1.00 93.31 110 ARG A CA 1
ATOM 874 C C . ARG A 1 110 ? -28.664 26.647 61.125 1.00 93.31 110 ARG A C 1
ATOM 876 O O . ARG A 1 110 ? -28.081 26.566 60.052 1.00 93.31 110 ARG A O 1
ATOM 883 N N . LEU A 1 111 ? -29.241 25.609 61.718 1.00 94.69 111 LEU A N 1
ATOM 884 C CA . LEU A 1 111 ? -29.232 24.266 61.141 1.00 94.69 111 LEU A CA 1
ATOM 885 C C . LEU A 1 111 ? -29.950 24.231 59.782 1.00 94.69 111 LEU A C 1
ATOM 887 O O . LEU A 1 111 ? -29.396 23.701 58.824 1.00 94.69 111 LEU A O 1
ATOM 891 N N . ARG A 1 112 ? -31.095 24.912 59.641 1.00 94.69 112 ARG A N 1
ATOM 892 C CA . ARG A 1 112 ? -31.783 25.091 58.348 1.00 94.69 112 ARG A CA 1
ATOM 893 C C . ARG A 1 112 ? -30.900 25.784 57.304 1.00 94.69 112 ARG A C 1
ATOM 895 O O . ARG A 1 112 ? -30.927 25.432 56.131 1.00 94.69 112 ARG A O 1
ATOM 902 N N . HIS A 1 113 ? -30.085 26.756 57.717 1.00 93.62 113 HIS A N 1
ATOM 903 C CA . HIS A 1 113 ? -29.132 27.417 56.822 1.00 93.62 113 HIS A CA 1
ATOM 904 C C . HIS A 1 113 ? -27.972 26.499 56.400 1.00 93.62 113 HIS A C 1
ATOM 906 O O . HIS A 1 113 ? -27.472 26.624 55.283 1.00 93.62 113 HIS A O 1
ATOM 912 N N . LEU A 1 114 ? -27.561 25.568 57.265 1.00 94.75 114 LEU A N 1
ATOM 913 C CA . LEU A 1 114 ? -26.527 24.573 56.966 1.00 94.75 114 LEU A CA 1
ATOM 914 C C . LEU A 1 114 ? -26.995 23.565 55.917 1.00 94.75 114 LEU A C 1
ATOM 916 O O . LEU A 1 114 ? -26.204 23.200 55.056 1.00 94.75 114 LEU A O 1
ATOM 920 N N . VAL A 1 115 ? -28.274 23.183 55.946 1.00 94.75 115 VAL A N 1
ATOM 921 C CA . VAL A 1 115 ? -28.894 22.265 54.970 1.00 94.75 115 VAL A CA 1
ATOM 922 C C . VAL A 1 115 ? -29.513 22.988 53.768 1.00 94.75 115 VAL A C 1
ATOM 924 O O . VAL A 1 115 ? -30.194 22.393 52.945 1.00 94.75 115 VAL A O 1
ATOM 927 N N . HIS A 1 116 ? -29.278 24.290 53.619 1.00 93.88 116 HIS A N 1
ATOM 928 C CA . HIS A 1 116 ? -29.731 25.030 52.445 1.00 93.88 116 HIS A CA 1
ATOM 929 C C . HIS A 1 116 ? -29.020 24.534 51.170 1.00 93.88 116 HIS A C 1
ATOM 931 O O . HIS A 1 116 ? -27.843 24.184 51.227 1.00 93.88 116 HIS A O 1
ATOM 937 N N . HIS A 1 117 ? -29.674 24.592 49.999 1.00 89.75 117 HIS A N 1
ATOM 938 C CA . HIS A 1 117 ? -29.151 24.050 48.727 1.00 89.75 117 HIS A CA 1
ATOM 939 C C . HIS A 1 117 ? -27.716 24.498 48.368 1.00 89.75 117 HIS A C 1
ATOM 941 O O . HIS A 1 117 ? -26.979 23.766 47.723 1.00 89.75 117 HIS A O 1
ATOM 947 N N . ARG A 1 118 ? -27.284 25.685 48.818 1.00 91.06 118 ARG A N 1
ATOM 948 C CA . ARG A 1 118 ? -25.923 26.221 48.583 1.00 91.06 118 ARG A CA 1
ATOM 949 C C . ARG A 1 118 ? -24.838 25.657 49.503 1.00 91.06 118 ARG A C 1
ATOM 951 O O . ARG A 1 118 ? -23.660 25.949 49.306 1.00 91.06 118 ARG A O 1
ATOM 958 N N . HIS A 1 119 ? -25.229 24.985 50.578 1.00 93.06 119 HIS A N 1
ATOM 959 C CA . HIS A 1 119 ? -24.354 24.668 51.703 1.00 93.06 119 HIS A CA 1
ATOM 960 C C . HIS A 1 119 ? -24.495 23.231 52.191 1.00 93.06 119 HIS A C 1
ATOM 962 O O . HIS A 1 119 ? -23.593 22.761 52.873 1.00 93.06 119 HIS A O 1
ATOM 968 N N . TRP A 1 120 ? -25.582 22.536 51.869 1.00 91.56 120 TRP A N 1
ATOM 969 C CA . TRP A 1 120 ? -25.891 21.247 52.479 1.00 91.56 120 TRP A CA 1
ATOM 970 C C . TRP A 1 120 ? -24.777 20.215 52.295 1.00 91.56 120 TRP A C 1
ATOM 972 O O . TRP A 1 120 ? -24.443 19.535 53.251 1.00 91.56 120 TRP A O 1
ATOM 982 N N . GLU A 1 121 ? -24.122 20.150 51.139 1.00 88.62 121 GLU A N 1
ATOM 983 C CA . GLU A 1 121 ? -23.178 19.079 50.799 1.00 88.62 121 GLU A CA 1
ATOM 984 C C . GLU A 1 121 ? -22.066 18.844 51.856 1.00 88.62 121 GLU A C 1
ATOM 986 O O . GLU A 1 121 ? -22.002 17.749 52.429 1.00 88.62 121 GLU A O 1
ATOM 991 N N . PRO A 1 122 ? -21.225 19.829 52.227 1.00 92.00 122 PRO A N 1
ATOM 992 C CA . PRO A 1 122 ? -20.215 19.627 53.269 1.00 92.00 122 PRO A CA 1
ATOM 993 C C . PRO A 1 122 ? -20.780 19.600 54.696 1.00 92.00 122 PRO A C 1
ATOM 995 O O . PRO A 1 122 ? -20.052 19.270 55.631 1.00 92.00 122 PRO A O 1
ATOM 998 N N . ASN A 1 123 ? -22.050 19.964 54.883 1.00 94.25 123 ASN A N 1
ATOM 999 C CA . ASN A 1 123 ? -22.646 20.183 56.199 1.00 94.25 123 ASN A CA 1
ATOM 1000 C C . ASN A 1 123 ? -23.681 19.098 56.592 1.00 94.25 123 ASN A C 1
ATOM 1002 O O . ASN A 1 123 ? -23.976 18.914 57.771 1.00 94.25 123 ASN A O 1
ATOM 1006 N N . ILE A 1 124 ? -24.230 18.333 55.652 1.00 94.00 124 ILE A N 1
ATOM 1007 C CA . ILE A 1 124 ? -25.372 17.449 55.924 1.00 94.00 124 ILE A CA 1
ATOM 1008 C C . ILE A 1 124 ? -25.018 16.334 56.912 1.00 94.00 124 ILE A C 1
ATOM 1010 O O . ILE A 1 124 ? -25.796 16.093 57.828 1.00 94.00 124 ILE A O 1
ATOM 1014 N N . GLY A 1 125 ? -23.805 15.772 56.839 1.00 93.00 125 GLY A N 1
ATOM 1015 C CA . GLY A 1 125 ? -23.368 14.709 57.754 1.00 93.00 125 GLY A CA 1
ATOM 1016 C C . GLY A 1 125 ? -23.292 15.128 59.225 1.00 93.00 125 GLY A C 1
ATOM 1017 O O . GLY A 1 125 ? -23.595 14.349 60.123 1.00 93.00 125 GLY A O 1
ATOM 1018 N N . PHE A 1 126 ? -22.972 16.394 59.511 1.00 94.69 126 PHE A N 1
ATOM 1019 C CA . PHE A 1 126 ? -23.048 16.905 60.885 1.00 94.69 126 PHE A CA 1
ATOM 1020 C C . PHE A 1 126 ? -24.492 17.008 61.361 1.00 94.69 126 PHE A C 1
ATOM 1022 O O . PHE A 1 126 ? -24.782 16.634 62.490 1.00 94.69 126 PHE A O 1
ATOM 1029 N N . VAL A 1 127 ? -25.402 17.501 60.516 1.00 94.75 127 VAL A N 1
ATOM 1030 C CA . VAL A 1 127 ? -26.818 17.633 60.886 1.00 94.75 127 VAL A CA 1
ATOM 1031 C C . VAL A 1 127 ? -27.455 16.256 61.089 1.00 94.75 127 VAL A C 1
ATOM 1033 O O . VAL A 1 127 ? -28.181 16.062 62.062 1.00 94.75 127 VAL A O 1
ATOM 1036 N N . VAL A 1 128 ? -27.114 15.292 60.236 1.00 94.75 128 VAL A N 1
ATOM 1037 C CA . VAL A 1 128 ? -27.466 13.874 60.382 1.00 94.75 128 VAL A CA 1
ATOM 1038 C C . VAL A 1 128 ? -26.965 13.317 61.713 1.00 94.75 128 VAL A C 1
ATOM 1040 O O . VAL A 1 128 ? -27.739 12.700 62.443 1.00 94.75 128 VAL A O 1
ATOM 1043 N N . ASP A 1 129 ? -25.718 13.600 62.096 1.00 93.50 129 ASP A N 1
ATOM 1044 C CA . ASP A 1 129 ? -25.177 13.164 63.387 1.00 93.50 129 ASP A CA 1
ATOM 1045 C C . ASP A 1 129 ? -25.926 13.781 64.586 1.00 93.50 129 ASP A C 1
ATOM 1047 O O . ASP A 1 129 ? -26.129 13.093 65.588 1.00 93.50 129 ASP A O 1
ATOM 1051 N N . LEU A 1 130 ? -26.415 15.027 64.489 1.00 94.00 130 LEU A N 1
ATOM 1052 C CA . LEU A 1 130 ? -27.279 15.622 65.525 1.00 94.00 130 LEU A CA 1
ATOM 1053 C C . LEU A 1 130 ? -28.618 14.893 65.656 1.00 94.00 130 LEU A C 1
ATOM 1055 O O . LEU A 1 130 ? -29.067 14.645 66.777 1.00 94.00 130 LEU A O 1
ATOM 1059 N N . ILE A 1 131 ? -29.248 14.577 64.521 1.00 94.19 131 ILE A N 1
ATOM 1060 C CA . ILE A 1 131 ? -30.542 13.884 64.462 1.00 94.19 131 ILE A CA 1
ATOM 1061 C C . ILE A 1 131 ? -30.397 12.467 65.017 1.00 94.19 131 ILE A C 1
ATOM 1063 O O . ILE A 1 131 ? -31.155 12.071 65.896 1.00 94.19 131 ILE A O 1
ATOM 1067 N N . ARG A 1 132 ? -29.380 11.726 64.565 1.00 93.12 132 ARG A N 1
ATOM 1068 C CA . ARG A 1 132 ? -29.114 10.344 64.991 1.00 93.12 132 ARG A CA 1
ATOM 1069 C C . ARG A 1 132 ? -28.876 10.226 66.498 1.00 93.12 132 ARG A C 1
ATOM 1071 O O . ARG A 1 132 ? -29.243 9.227 67.103 1.00 93.12 132 ARG A O 1
ATOM 1078 N N . ARG A 1 133 ? -28.246 11.235 67.105 1.00 90.94 133 ARG A N 1
ATOM 1079 C CA . ARG A 1 133 ? -27.976 11.289 68.553 1.00 90.94 133 ARG A CA 1
ATOM 1080 C C . ARG A 1 133 ? -29.149 11.830 69.379 1.00 90.94 133 ARG A C 1
ATOM 1082 O O . ARG A 1 133 ? -28.974 12.018 70.580 1.00 90.94 133 ARG A O 1
ATOM 1089 N N . ASP A 1 134 ? -30.286 12.125 68.748 1.00 91.81 134 ASP A N 1
ATOM 1090 C CA . ASP A 1 134 ? -31.476 12.721 69.370 1.00 91.81 134 ASP A CA 1
ATOM 1091 C C . ASP A 1 134 ? -31.174 14.010 70.165 1.00 91.81 134 ASP A C 1
ATOM 1093 O O . ASP A 1 134 ? -31.721 14.288 71.230 1.00 91.81 134 ASP A O 1
ATOM 1097 N N . LEU A 1 135 ? -30.251 14.835 69.653 1.00 89.81 135 LEU A N 1
ATOM 1098 C CA . LEU A 1 135 ? -29.858 16.087 70.316 1.00 89.81 135 LEU A CA 1
ATOM 1099 C C . LEU A 1 135 ? -30.842 17.241 70.059 1.00 89.81 135 LEU A C 1
ATOM 1101 O O . LEU A 1 135 ? -30.676 18.321 70.629 1.00 89.81 135 LEU A O 1
ATOM 1105 N N . LEU A 1 136 ? -31.839 17.034 69.192 1.00 89.94 136 LEU A N 1
ATOM 1106 C CA . LEU A 1 136 ? -32.759 18.060 68.685 1.00 89.94 136 LEU A CA 1
ATOM 1107 C C . LEU A 1 136 ? -34.230 17.584 68.717 1.00 89.94 136 LEU A C 1
ATOM 1109 O O . LEU A 1 136 ? -34.872 17.530 67.664 1.00 89.94 136 LEU A O 1
ATOM 1113 N N . PRO A 1 137 ? -34.795 17.231 69.886 1.00 84.38 137 PRO A N 1
ATOM 1114 C CA . PRO A 1 137 ? -36.140 16.664 69.958 1.00 84.38 137 PRO A CA 1
ATOM 1115 C C . PRO A 1 137 ? -37.222 17.638 69.456 1.00 84.38 137 PRO A C 1
ATOM 1117 O O . PRO A 1 137 ? -37.167 18.847 69.722 1.00 84.38 137 PRO A O 1
ATOM 1120 N N . GLY A 1 138 ? -38.229 17.087 68.762 1.00 80.50 138 GLY A N 1
ATOM 1121 C CA . GLY A 1 138 ? -39.459 17.775 68.342 1.00 80.50 138 GLY A CA 1
ATOM 1122 C C . GLY A 1 138 ? -39.319 18.756 67.171 1.00 80.50 138 GLY A C 1
ATOM 1123 O O . GLY A 1 138 ? -40.026 19.764 67.166 1.00 80.50 138 GLY A O 1
ATOM 1124 N N . ASN A 1 139 ? -38.391 18.515 66.238 1.00 78.88 139 ASN A N 1
ATOM 1125 C CA . ASN A 1 139 ? -38.047 19.398 65.115 1.00 78.88 139 ASN A CA 1
ATOM 1126 C C . ASN A 1 139 ? -38.370 18.781 63.741 1.00 78.88 139 ASN A C 1
ATOM 1128 O O . ASN A 1 139 ? -37.967 17.650 63.478 1.00 78.88 139 ASN A O 1
ATOM 1132 N N . ASP A 1 140 ? -38.939 19.577 62.834 1.00 88.62 140 ASP A N 1
ATOM 1133 C CA . ASP A 1 140 ? -39.207 19.223 61.426 1.00 88.62 140 ASP A CA 1
ATOM 1134 C C . ASP A 1 140 ? -37.918 19.103 60.579 1.00 88.62 140 ASP A C 1
ATOM 1136 O O . ASP A 1 140 ? -37.938 18.698 59.419 1.00 88.62 140 ASP A O 1
ATOM 1140 N N . LEU A 1 141 ? -36.752 19.447 61.141 1.00 90.88 141 LEU A N 1
ATOM 1141 C CA . LEU A 1 141 ? -35.458 19.343 60.458 1.00 90.88 141 LEU A CA 1
ATOM 1142 C C . LEU A 1 141 ? -35.139 17.916 60.003 1.00 90.88 141 LEU A C 1
ATOM 1144 O O . LEU A 1 141 ? -34.428 17.764 59.015 1.00 90.88 141 LEU A O 1
ATOM 1148 N N . ARG A 1 142 ? -35.646 16.884 60.694 1.00 93.44 142 ARG A N 1
ATOM 1149 C CA . ARG A 1 142 ? -35.484 15.497 60.238 1.00 93.44 142 ARG A CA 1
ATOM 1150 C C . ARG A 1 142 ? -36.152 15.293 58.883 1.00 93.44 142 ARG A C 1
ATOM 1152 O O . ARG A 1 142 ? -35.483 14.825 57.971 1.00 93.44 142 ARG A O 1
ATOM 1159 N N . GLU A 1 143 ? -37.413 15.695 58.747 1.00 93.50 143 GLU A N 1
ATOM 1160 C CA . GLU A 1 143 ? -38.162 15.608 57.488 1.00 93.50 143 GLU A CA 1
ATOM 1161 C C . GLU A 1 143 ? -37.468 16.418 56.390 1.00 93.50 143 GLU A C 1
ATOM 1163 O O . GLU A 1 143 ? -37.214 15.902 55.308 1.00 93.50 143 GLU A O 1
ATOM 1168 N N . GLN A 1 144 ? -37.023 17.640 56.703 1.00 94.62 144 GLN A N 1
ATOM 1169 C CA . GLN A 1 144 ? -36.294 18.472 55.745 1.00 94.62 144 GLN A CA 1
ATOM 1170 C C . GLN A 1 144 ? -34.978 17.829 55.269 1.00 94.62 144 GLN A C 1
ATOM 1172 O O . GLN A 1 144 ? -34.646 17.895 54.087 1.00 94.62 144 GLN A O 1
ATOM 1177 N N . VAL A 1 145 ? -34.194 17.248 56.183 1.00 95.69 145 VAL A N 1
ATOM 1178 C CA . VAL A 1 145 ? -32.935 16.560 55.852 1.00 95.69 145 VAL A CA 1
ATOM 1179 C C . VAL A 1 145 ? -33.209 15.322 55.008 1.00 95.69 145 VAL A C 1
ATOM 1181 O O . VAL A 1 145 ? -32.518 15.119 54.011 1.00 95.69 145 VAL A O 1
ATOM 1184 N N . VAL A 1 146 ? -34.228 14.538 55.370 1.00 96.00 146 VAL A N 1
ATOM 1185 C CA . VAL A 1 146 ? -34.691 13.397 54.575 1.00 96.00 146 VAL A CA 1
ATOM 1186 C C . VAL A 1 146 ? -35.062 13.862 53.166 1.00 96.00 146 VAL A C 1
ATOM 1188 O O . VAL A 1 146 ? -34.513 13.335 52.207 1.00 96.00 146 VAL A O 1
ATOM 1191 N N . ASP A 1 147 ? -35.878 14.905 53.009 1.00 95.88 147 ASP A N 1
ATOM 1192 C CA . ASP A 1 147 ? -36.281 15.422 51.694 1.00 95.88 147 ASP A CA 1
ATOM 1193 C C . ASP A 1 147 ? -35.101 15.905 50.840 1.00 95.88 147 ASP A C 1
ATOM 1195 O O . ASP A 1 147 ? -35.063 15.655 49.633 1.00 95.88 147 ASP A O 1
ATOM 1199 N N . ILE A 1 148 ? -34.105 16.553 51.450 1.00 95.88 148 ILE A N 1
ATOM 1200 C CA . ILE A 1 148 ? -32.879 16.969 50.751 1.00 95.88 148 ILE A CA 1
ATOM 1201 C C . ILE A 1 148 ? -32.095 15.751 50.263 1.00 95.88 148 ILE A C 1
ATOM 1203 O O . ILE A 1 148 ? -31.671 15.722 49.107 1.00 95.88 148 ILE A O 1
ATOM 1207 N N . LEU A 1 149 ? -31.904 14.748 51.123 1.00 96.62 149 LEU A N 1
ATOM 1208 C CA . LEU A 1 149 ? -31.163 13.535 50.782 1.00 96.62 149 LEU A CA 1
ATOM 1209 C C . LEU A 1 149 ? -31.897 12.712 49.715 1.00 96.62 149 LEU A C 1
ATOM 1211 O O . LEU A 1 149 ? -31.270 12.275 48.754 1.00 96.62 149 LEU A O 1
ATOM 1215 N N . ARG A 1 150 ? -33.227 12.594 49.803 1.00 96.38 150 ARG A N 1
ATOM 1216 C CA . ARG A 1 150 ? -34.072 12.000 48.752 1.00 96.38 150 ARG A CA 1
ATOM 1217 C C . ARG A 1 150 ? -33.928 12.748 47.429 1.00 96.38 150 ARG A C 1
ATOM 1219 O O . ARG A 1 150 ? -33.785 12.129 46.379 1.00 96.38 150 ARG A O 1
ATOM 1226 N N . GLY A 1 151 ? -33.944 14.081 47.472 1.00 94.19 151 GLY A N 1
ATOM 1227 C CA . GLY A 1 151 ? -33.707 14.927 46.304 1.00 94.19 151 GLY A CA 1
ATOM 1228 C C . GLY A 1 151 ? -32.346 14.657 45.662 1.00 94.19 151 GLY A C 1
ATOM 1229 O O . GLY A 1 151 ? -32.277 14.466 44.452 1.00 94.19 151 GLY A O 1
ATOM 1230 N N . ALA A 1 152 ? -31.291 14.559 46.475 1.00 93.56 152 ALA A N 1
ATOM 1231 C CA . ALA A 1 152 ? -29.937 14.255 46.014 1.00 93.56 152 ALA A CA 1
ATOM 1232 C C . ALA A 1 152 ? -29.808 12.843 45.416 1.00 93.56 152 ALA A C 1
ATOM 1234 O O . ALA A 1 152 ? -29.123 12.672 44.411 1.00 93.56 152 ALA A O 1
ATOM 1235 N N . LEU A 1 153 ? -30.493 11.841 45.979 1.00 93.94 153 LEU A N 1
ATOM 1236 C CA . LEU A 1 153 ? -30.521 10.480 45.425 1.00 93.94 153 LEU A CA 1
ATOM 1237 C C . LEU A 1 153 ? -31.234 10.398 44.072 1.00 93.94 153 LEU A C 1
ATOM 1239 O O . LEU A 1 153 ? -30.876 9.570 43.233 1.00 93.94 153 LEU A O 1
ATOM 1243 N N . ARG A 1 154 ? -32.232 11.260 43.857 1.00 92.62 154 ARG A N 1
ATOM 1244 C CA . ARG A 1 154 ? -33.033 11.331 42.626 1.00 92.62 154 ARG A CA 1
ATOM 1245 C C . ARG A 1 154 ? -32.411 12.192 41.531 1.00 92.62 154 ARG A C 1
ATOM 1247 O O . ARG A 1 154 ? -32.940 12.185 40.415 1.00 92.62 154 ARG A O 1
ATOM 1254 N N . ASP A 1 155 ? -31.363 12.952 41.839 1.00 91.50 155 ASP A N 1
ATOM 1255 C CA . ASP A 1 155 ? -30.703 13.840 40.888 1.00 91.50 155 ASP A CA 1
ATOM 1256 C C . ASP A 1 155 ? -29.755 13.038 39.970 1.00 91.50 155 ASP A C 1
ATOM 1258 O O . ASP A 1 155 ? -28.734 12.513 40.429 1.00 91.50 155 ASP A O 1
ATOM 1262 N N . PRO A 1 156 ? -30.052 12.921 38.660 1.00 86.88 156 PRO A N 1
ATOM 1263 C CA . PRO A 1 156 ? -29.174 12.213 37.733 1.00 86.88 156 PRO A CA 1
ATOM 1264 C C . PRO A 1 156 ? -27.831 12.934 37.527 1.00 86.88 156 PRO A C 1
ATOM 1266 O O . PRO A 1 156 ? -26.856 12.283 37.158 1.00 86.88 156 PRO A O 1
ATOM 1269 N N . GLY A 1 157 ? -27.760 14.247 37.772 1.00 89.88 157 GLY A N 1
ATOM 1270 C CA . GLY A 1 157 ? -26.555 15.060 37.593 1.00 89.88 157 GLY A CA 1
ATOM 1271 C C . GLY A 1 157 ? -25.573 15.011 38.764 1.00 89.88 157 GLY A C 1
ATOM 1272 O O . GLY A 1 157 ? -24.452 15.498 38.628 1.00 89.88 157 GLY A O 1
ATOM 1273 N N . GLN A 1 158 ? -25.970 14.423 39.894 1.00 90.88 158 GLN A N 1
ATOM 1274 C CA . GLN A 1 158 ? -25.102 14.254 41.057 1.00 90.88 158 GLN A CA 1
ATOM 1275 C C . GLN A 1 158 ? -23.900 13.370 40.695 1.00 90.88 158 GLN A C 1
ATOM 1277 O O . GLN A 1 158 ? -24.064 12.399 39.961 1.00 90.88 158 GLN A O 1
ATOM 1282 N N . ASP A 1 159 ? -22.699 13.673 41.186 1.00 92.12 159 ASP A N 1
ATOM 1283 C CA . ASP A 1 159 ? -21.560 12.753 41.068 1.00 92.12 159 ASP A CA 1
ATOM 1284 C C . ASP A 1 159 ? -21.700 11.550 42.020 1.00 92.12 159 ASP A C 1
ATOM 1286 O O . ASP A 1 159 ? -22.464 11.584 42.989 1.00 92.12 159 ASP A O 1
ATOM 1290 N N . ASP A 1 160 ? -20.983 10.466 41.720 1.00 89.94 160 ASP A N 1
ATOM 1291 C CA . ASP A 1 160 ? -21.172 9.179 42.399 1.00 89.94 160 ASP A CA 1
ATOM 1292 C C . ASP A 1 160 ? -20.714 9.212 43.870 1.00 89.94 160 ASP A C 1
ATOM 1294 O O . ASP A 1 160 ? -21.348 8.590 44.725 1.00 89.94 160 ASP A O 1
ATOM 1298 N N . GLU A 1 161 ? -19.687 10.004 44.206 1.00 90.69 161 GLU A N 1
ATOM 1299 C CA . GLU A 1 161 ? -19.236 10.188 45.593 1.00 90.69 161 GLU A CA 1
ATOM 1300 C C . GLU A 1 161 ? -20.319 10.882 46.424 1.00 90.69 161 GLU A C 1
ATOM 1302 O O . GLU A 1 161 ? -20.705 10.404 47.495 1.00 90.69 161 GLU A O 1
ATOM 1307 N N . ARG A 1 162 ? -20.872 11.989 45.922 1.00 90.94 162 ARG A N 1
ATOM 1308 C CA . ARG A 1 162 ? -21.942 12.707 46.621 1.00 90.94 162 ARG A CA 1
ATOM 1309 C C . ARG A 1 162 ? -23.227 11.908 46.703 1.00 90.94 162 ARG A C 1
ATOM 1311 O O . ARG A 1 162 ? -23.941 12.028 47.700 1.00 90.94 162 ARG A O 1
ATOM 1318 N N . TRP A 1 163 ? -23.545 11.139 45.668 1.00 94.12 163 TRP A N 1
ATOM 1319 C CA . TRP A 1 163 ? -24.696 10.246 45.676 1.00 94.12 163 TRP A CA 1
ATOM 1320 C C . TRP A 1 163 ? -24.529 9.168 46.756 1.00 94.12 163 TRP A C 1
ATOM 1322 O O . TRP A 1 163 ? -25.418 9.002 47.591 1.00 94.12 163 TRP A O 1
ATOM 1332 N N . SER A 1 164 ? -23.353 8.531 46.828 1.00 92.94 164 SER A N 1
ATOM 1333 C CA . SER A 1 164 ? -23.028 7.534 47.856 1.00 92.94 164 SER A CA 1
ATOM 1334 C C . SER A 1 164 ? -23.091 8.123 49.267 1.00 92.94 164 SER A C 1
ATOM 1336 O O . SER A 1 164 ? -23.673 7.526 50.174 1.00 92.94 164 SER A O 1
ATOM 1338 N N . VAL A 1 165 ? -22.572 9.341 49.458 1.00 91.81 165 VAL A N 1
ATOM 1339 C CA . VAL A 1 165 ? -22.707 10.067 50.725 1.00 91.81 165 VAL A CA 1
ATOM 1340 C C . VAL A 1 165 ? -24.181 10.284 51.061 1.00 91.81 165 VAL A C 1
ATOM 1342 O O . VAL A 1 165 ? -24.584 9.997 52.182 1.00 91.81 165 VAL A O 1
ATOM 1345 N N . ALA A 1 166 ? -25.002 10.755 50.121 1.00 94.38 166 ALA A N 1
ATOM 1346 C CA . ALA A 1 166 ? -26.422 10.976 50.381 1.00 94.38 166 ALA A CA 1
ATOM 1347 C C . ALA A 1 166 ? -27.158 9.678 50.762 1.00 94.38 166 ALA A C 1
ATOM 1349 O O . ALA A 1 166 ? -27.959 9.697 51.696 1.00 94.38 166 ALA A O 1
ATOM 1350 N N . ALA A 1 167 ? -26.841 8.559 50.099 1.00 95.62 167 ALA A N 1
ATOM 1351 C CA . ALA A 1 167 ? -27.403 7.241 50.401 1.00 95.62 167 ALA A CA 1
ATOM 1352 C C . ALA A 1 167 ? -27.058 6.800 51.828 1.00 95.62 167 ALA A C 1
ATOM 1354 O O . ALA A 1 167 ? -27.950 6.485 52.615 1.00 95.62 167 ALA A O 1
ATOM 1355 N N . ASN A 1 168 ? -25.773 6.864 52.188 1.00 94.88 168 ASN A N 1
ATOM 1356 C CA . ASN A 1 168 ? -25.285 6.482 53.512 1.00 94.88 168 ASN A CA 1
ATOM 1357 C C . ASN A 1 168 ? -25.887 7.352 54.623 1.00 94.88 168 ASN A C 1
ATOM 1359 O O . ASN A 1 168 ? -26.302 6.851 55.667 1.00 94.88 168 ASN A O 1
ATOM 1363 N N . GLU A 1 169 ? -25.952 8.664 54.409 1.00 95.12 169 GLU A N 1
ATOM 1364 C CA . GLU A 1 169 ? -26.498 9.604 55.389 1.00 95.12 169 GLU A CA 1
ATOM 1365 C C . GLU A 1 169 ? -28.015 9.415 55.566 1.00 95.12 169 GLU A C 1
ATOM 1367 O O . GLU A 1 169 ? -28.510 9.499 56.691 1.00 95.12 169 GLU A O 1
ATOM 1372 N N . LEU A 1 170 ? -28.751 9.105 54.488 1.00 96.75 170 LEU A N 1
ATOM 1373 C CA . LEU A 1 170 ? -30.182 8.797 54.561 1.00 96.75 170 LEU A CA 1
ATOM 1374 C C . LEU A 1 170 ? -30.419 7.480 55.303 1.00 96.75 170 LEU A C 1
ATOM 1376 O O . LEU A 1 170 ? -31.257 7.431 56.201 1.00 96.75 170 LEU A O 1
ATOM 1380 N N . GLN A 1 171 ? -29.622 6.452 55.006 1.00 96.00 171 GLN A N 1
ATOM 1381 C CA . GLN A 1 171 ? -29.679 5.157 55.685 1.00 96.00 171 GLN A CA 1
ATOM 1382 C C . GLN A 1 171 ? -29.483 5.283 57.203 1.00 96.00 171 GLN A C 1
ATOM 1384 O O . GLN A 1 171 ? -30.131 4.579 57.978 1.00 96.00 171 GLN A O 1
ATOM 1389 N N . LEU A 1 172 ? -28.605 6.188 57.647 1.00 95.00 172 LEU A N 1
ATOM 1390 C CA . LEU A 1 172 ? -28.336 6.413 59.070 1.00 95.00 172 LEU A CA 1
ATOM 1391 C C . LEU A 1 172 ? -29.506 7.057 59.828 1.00 95.00 172 LEU A C 1
ATOM 1393 O O . LEU A 1 172 ? -29.608 6.858 61.040 1.00 95.00 172 LEU A O 1
ATOM 1397 N N . ILE A 1 173 ? -30.346 7.854 59.159 1.00 95.25 173 ILE A N 1
ATOM 1398 C CA . ILE A 1 173 ? -31.441 8.599 59.808 1.00 95.25 173 ILE A CA 1
ATOM 1399 C C . ILE A 1 173 ? -32.819 7.997 59.556 1.00 95.25 173 ILE A C 1
ATOM 1401 O O . ILE A 1 173 ? -33.696 8.127 60.409 1.00 95.25 173 ILE A O 1
ATOM 1405 N N . ASP A 1 174 ? -33.038 7.393 58.396 1.00 95.75 174 ASP A N 1
ATOM 1406 C CA . ASP A 1 174 ? -34.314 6.838 57.965 1.00 95.75 174 ASP A CA 1
ATOM 1407 C C . ASP A 1 174 ? -34.064 5.657 57.010 1.00 95.75 174 ASP A C 1
ATOM 1409 O O . ASP A 1 174 ? -34.124 5.810 55.786 1.00 95.75 174 ASP A O 1
ATOM 1413 N N . PRO A 1 175 ? -33.742 4.473 57.564 1.00 95.31 175 PRO A N 1
ATOM 1414 C CA . PRO A 1 175 ? -33.375 3.303 56.770 1.00 95.31 175 PRO A CA 1
ATOM 1415 C C . PRO A 1 175 ? -34.528 2.779 55.905 1.00 95.31 175 PRO A C 1
ATOM 1417 O O . PRO A 1 175 ? -34.276 2.179 54.866 1.00 95.31 175 PRO A O 1
ATOM 1420 N N . VAL A 1 176 ? -35.785 3.008 56.309 1.00 95.81 176 VAL A N 1
ATOM 1421 C CA . VAL A 1 176 ? -36.959 2.586 55.528 1.00 95.81 176 VAL A CA 1
ATOM 1422 C C . VAL A 1 176 ? -37.071 3.451 54.279 1.00 95.81 176 VAL A C 1
ATOM 1424 O O . VAL A 1 176 ? -37.085 2.919 53.172 1.00 95.81 176 VAL A O 1
ATOM 1427 N N . THR A 1 177 ? -37.041 4.778 54.442 1.00 96.12 177 THR A N 1
ATOM 1428 C CA . THR A 1 177 ? -37.072 5.703 53.303 1.00 96.12 177 THR A CA 1
ATOM 1429 C C . THR A 1 177 ? -35.848 5.529 52.402 1.00 96.12 177 THR A C 1
ATOM 1431 O O . THR A 1 177 ? -35.983 5.578 51.184 1.00 96.12 177 THR A O 1
ATOM 1434 N N . ALA A 1 178 ? -34.656 5.290 52.963 1.00 96.56 178 ALA A N 1
ATOM 1435 C CA . ALA A 1 178 ? -33.459 4.989 52.174 1.00 96.56 178 ALA A CA 1
ATOM 1436 C C . ALA A 1 178 ? -33.664 3.761 51.279 1.00 96.56 178 ALA A C 1
ATOM 1438 O O . ALA A 1 178 ? -33.440 3.841 50.071 1.00 96.56 178 ALA A O 1
ATOM 1439 N N . ALA A 1 179 ? -34.135 2.651 51.856 1.00 96.25 179 ALA A N 1
ATOM 1440 C CA . ALA A 1 179 ? -34.398 1.428 51.113 1.00 96.25 179 ALA A CA 1
ATOM 1441 C C . ALA A 1 179 ? -35.466 1.634 50.028 1.00 96.25 179 ALA A C 1
ATOM 1443 O O . ALA A 1 179 ? -35.280 1.168 48.909 1.00 96.25 179 ALA A O 1
ATOM 1444 N N . ASP A 1 180 ? -36.545 2.364 50.327 1.00 96.06 180 ASP A N 1
ATOM 1445 C CA . ASP A 1 180 ? -37.609 2.661 49.360 1.00 96.06 180 ASP A CA 1
ATOM 1446 C C . ASP A 1 180 ? -37.102 3.518 48.183 1.00 96.06 180 ASP A C 1
ATOM 1448 O O . ASP A 1 180 ? -37.474 3.279 47.036 1.00 96.06 180 ASP A O 1
ATOM 1452 N N . GLU A 1 181 ? -36.229 4.504 48.425 1.00 95.81 181 GLU A N 1
ATOM 1453 C CA . GLU A 1 181 ? -35.659 5.332 47.350 1.00 95.81 181 GLU A CA 1
ATOM 1454 C C . GLU A 1 181 ? -34.635 4.581 46.494 1.00 95.81 181 GLU A C 1
ATOM 1456 O O . GLU A 1 181 ? -34.616 4.754 45.273 1.00 95.81 181 GLU A O 1
ATOM 1461 N N . LEU A 1 182 ? -33.782 3.760 47.115 1.00 96.31 182 LEU A N 1
ATOM 1462 C CA . LEU A 1 182 ? -32.815 2.932 46.392 1.00 96.31 182 LEU A CA 1
ATOM 1463 C C . LEU A 1 182 ? -33.536 1.881 45.538 1.00 96.31 182 LEU A C 1
ATOM 1465 O O . LEU A 1 182 ? -33.198 1.716 44.368 1.00 96.31 182 LEU A O 1
ATOM 1469 N N . ASP A 1 183 ? -34.568 1.234 46.084 1.00 95.62 183 ASP A N 1
ATOM 1470 C CA . ASP A 1 183 ? -35.397 0.275 45.348 1.00 95.62 183 ASP A CA 1
ATOM 1471 C C . ASP A 1 183 ? -36.152 0.956 44.198 1.00 95.62 183 ASP A C 1
ATOM 1473 O O . ASP A 1 183 ? -36.129 0.478 43.063 1.00 95.62 183 ASP A O 1
ATOM 1477 N N . ALA A 1 184 ? -36.733 2.136 44.435 1.00 94.38 184 ALA A N 1
ATOM 1478 C CA . ALA A 1 184 ? -37.401 2.907 43.390 1.00 94.38 184 ALA A CA 1
ATOM 1479 C C . ALA A 1 184 ? -36.447 3.322 42.257 1.00 94.38 184 ALA A C 1
ATOM 1481 O O . ALA A 1 184 ? -36.847 3.323 41.091 1.00 94.38 184 ALA A O 1
ATOM 1482 N N . LEU A 1 185 ? -35.191 3.656 42.571 1.00 93.81 185 LEU A N 1
ATOM 1483 C CA . LEU A 1 185 ? -34.175 3.997 41.571 1.00 93.81 185 LEU A CA 1
ATOM 1484 C C . LEU A 1 185 ? -33.850 2.809 40.653 1.00 93.81 185 LEU A C 1
ATOM 1486 O O . LEU A 1 185 ? -33.607 2.999 39.458 1.00 93.81 185 LEU A O 1
ATOM 1490 N N . VAL A 1 186 ? -33.852 1.593 41.200 1.00 94.44 186 VAL A N 1
ATOM 1491 C CA . VAL A 1 186 ? -33.606 0.366 40.436 1.00 94.44 186 VAL A CA 1
ATOM 1492 C C . VAL A 1 186 ? -34.851 -0.054 39.655 1.00 94.44 186 VAL A C 1
ATOM 1494 O O . VAL A 1 186 ? -34.739 -0.343 38.463 1.00 94.44 186 VAL A O 1
ATOM 1497 N N . SER A 1 187 ? -36.022 -0.019 40.289 1.00 92.50 187 SER A N 1
ATOM 1498 C CA . SER A 1 187 ? -37.293 -0.494 39.733 1.00 92.50 187 SER A CA 1
ATOM 1499 C C . SER A 1 187 ? -37.879 0.423 38.659 1.00 92.50 187 SER A C 1
ATOM 1501 O O . SER A 1 187 ? -38.400 -0.051 37.650 1.00 92.50 187 SER A O 1
ATOM 1503 N N . PHE A 1 188 ? -37.760 1.742 38.823 1.00 89.06 188 PHE A N 1
ATOM 1504 C CA . PHE A 1 188 ? -38.314 2.734 37.899 1.00 89.06 188 PHE A CA 1
ATOM 1505 C C . PHE A 1 188 ? -37.198 3.453 37.149 1.00 89.06 188 PHE A C 1
ATOM 1507 O O . PHE A 1 188 ? -36.966 4.653 37.327 1.00 89.06 188 PHE A O 1
ATOM 1514 N N . ALA A 1 189 ? -36.498 2.694 36.305 1.00 78.88 189 ALA A N 1
ATOM 1515 C CA . ALA A 1 189 ? -35.387 3.188 35.508 1.00 78.88 189 ALA A CA 1
ATOM 1516 C C . ALA A 1 189 ? -35.803 4.417 34.685 1.00 78.88 189 ALA A C 1
ATOM 1518 O O . ALA A 1 189 ? -36.531 4.328 33.695 1.00 78.88 189 ALA A O 1
ATOM 1519 N N . ARG A 1 190 ? -35.331 5.597 35.094 1.00 81.50 190 ARG A N 1
ATOM 1520 C CA . ARG A 1 190 ? -35.459 6.801 34.272 1.00 81.50 190 ARG A CA 1
ATOM 1521 C C . ARG A 1 190 ? -34.526 6.659 33.067 1.00 81.50 190 ARG A C 1
ATOM 1523 O O . ARG A 1 190 ? -33.417 6.162 33.250 1.00 81.50 190 ARG A O 1
ATOM 1530 N N . PRO A 1 191 ? -34.881 7.180 31.880 1.00 74.75 191 PRO A N 1
ATOM 1531 C CA . PRO A 1 191 ? -34.003 7.121 30.706 1.00 74.75 191 PRO A CA 1
ATOM 1532 C C . PRO A 1 191 ? -32.598 7.697 30.949 1.00 74.75 191 PRO A C 1
ATOM 1534 O O . PRO A 1 191 ? -31.629 7.278 30.330 1.00 74.75 191 PRO A O 1
ATOM 1537 N N . THR A 1 192 ? -32.475 8.648 31.879 1.00 79.00 192 THR A N 1
ATOM 1538 C CA . THR A 1 192 ? -31.210 9.299 32.248 1.00 79.00 192 THR A CA 1
ATOM 1539 C C . THR A 1 192 ? -30.433 8.577 33.353 1.00 79.00 192 THR A C 1
ATOM 1541 O O . THR A 1 192 ? -29.345 9.022 33.713 1.00 79.00 192 THR A O 1
ATOM 1544 N N . ALA A 1 193 ? -30.983 7.518 33.955 1.00 80.50 193 ALA A N 1
ATOM 1545 C CA . ALA A 1 193 ? -30.321 6.780 35.025 1.00 80.50 193 ALA A CA 1
ATOM 1546 C C . ALA A 1 193 ? -29.282 5.816 34.436 1.00 80.50 193 ALA A C 1
ATOM 1548 O O . ALA A 1 193 ? -29.614 4.897 33.682 1.00 80.50 193 ALA A O 1
ATOM 1549 N N . ARG A 1 194 ? -28.013 6.023 34.802 1.00 87.50 194 ARG A N 1
ATOM 1550 C CA . ARG A 1 194 ? -26.904 5.139 34.420 1.00 87.50 194 ARG A CA 1
ATOM 1551 C C . ARG A 1 194 ? -27.047 3.786 35.120 1.00 87.50 194 ARG A C 1
ATOM 1553 O O . ARG A 1 194 ? -27.307 3.757 36.325 1.00 87.50 194 ARG A O 1
ATOM 1560 N N . SER A 1 195 ? -26.812 2.688 34.397 1.00 89.81 195 SER A N 1
ATOM 1561 C CA . SER A 1 195 ? -26.827 1.331 34.973 1.00 89.81 195 SER A CA 1
ATOM 1562 C C . SER A 1 195 ? -25.879 1.194 36.162 1.00 89.81 195 SER A C 1
ATOM 1564 O O . SER A 1 195 ? -26.271 0.631 37.179 1.00 89.81 195 SER A O 1
ATOM 1566 N N . ARG A 1 196 ? -24.699 1.828 36.105 1.00 91.06 196 ARG A N 1
ATOM 1567 C CA . ARG A 1 196 ? -23.741 1.826 37.217 1.00 91.06 196 ARG A CA 1
ATOM 1568 C C . ARG A 1 196 ? -24.321 2.379 38.522 1.00 91.06 196 ARG A C 1
ATOM 1570 O O . ARG A 1 196 ? -24.167 1.764 39.567 1.00 91.06 196 ARG A O 1
ATOM 1577 N N . ARG A 1 197 ? -25.057 3.493 38.463 1.00 92.19 197 ARG A N 1
ATOM 1578 C CA . ARG A 1 197 ? -25.683 4.085 39.658 1.00 92.19 197 ARG A CA 1
ATOM 1579 C C . ARG A 1 197 ? -26.773 3.188 40.237 1.00 92.19 197 ARG A C 1
ATOM 1581 O O . ARG A 1 197 ? -26.938 3.110 41.450 1.00 92.19 197 ARG A O 1
ATOM 1588 N N . ARG A 1 198 ? -27.522 2.506 39.369 1.00 94.44 198 ARG A N 1
ATOM 1589 C CA . ARG A 1 198 ? -28.524 1.520 39.792 1.00 94.44 198 ARG A CA 1
ATOM 1590 C C . ARG A 1 198 ? -27.849 0.301 40.422 1.00 94.44 198 ARG A C 1
ATOM 1592 O O . ARG A 1 198 ? -28.329 -0.172 41.442 1.00 94.44 198 ARG A O 1
ATOM 1599 N N . TYR A 1 199 ? -26.709 -0.141 39.895 1.00 95.56 199 TYR A N 1
ATOM 1600 C CA . TYR A 1 199 ? -25.889 -1.180 40.519 1.00 95.56 199 TYR A CA 1
ATOM 1601 C C . TYR A 1 199 ? -25.389 -0.768 41.909 1.00 95.56 199 TYR A C 1
ATOM 1603 O O . TYR A 1 199 ? -25.571 -1.515 42.865 1.00 95.56 199 TYR A O 1
ATOM 1611 N N . ASP A 1 200 ? -24.851 0.444 42.066 1.00 95.00 200 ASP A N 1
ATOM 1612 C CA . ASP A 1 200 ? -24.395 0.927 43.375 1.00 95.00 200 ASP A CA 1
ATOM 1613 C C . ASP A 1 200 ? -25.562 1.011 44.389 1.00 95.00 200 ASP A C 1
ATOM 1615 O O . ASP A 1 200 ? -25.380 0.730 45.576 1.00 95.00 200 ASP A O 1
ATOM 1619 N N . ALA A 1 201 ? -26.785 1.312 43.928 1.00 95.56 201 ALA A N 1
ATOM 1620 C CA . ALA A 1 201 ? -28.000 1.236 44.745 1.00 95.56 201 ALA A CA 1
ATOM 1621 C C . ALA A 1 201 ? -28.359 -0.194 45.163 1.00 95.56 201 ALA A C 1
ATOM 1623 O O . ALA A 1 201 ? -28.716 -0.411 46.321 1.00 95.56 201 ALA A O 1
ATOM 1624 N N . VAL A 1 202 ? -28.205 -1.172 44.267 1.00 96.88 202 VAL A N 1
ATOM 1625 C CA . VAL A 1 202 ? -28.358 -2.594 44.605 1.00 96.88 202 VAL A CA 1
ATOM 1626 C C . VAL A 1 202 ? -27.327 -3.024 45.649 1.00 96.88 202 VAL A C 1
ATOM 1628 O O . VAL A 1 202 ? -27.690 -3.671 46.629 1.00 96.88 202 VAL A O 1
ATOM 1631 N N . VAL A 1 203 ? -26.060 -2.624 45.504 1.00 96.81 203 VAL A N 1
ATOM 1632 C CA . VAL A 1 203 ? -25.002 -2.932 46.483 1.00 96.81 203 VAL A CA 1
ATOM 1633 C C . VAL A 1 203 ? -25.331 -2.335 47.853 1.00 96.81 203 VAL A C 1
ATOM 1635 O O . VAL A 1 203 ? -25.224 -3.032 48.864 1.00 96.81 203 VAL A O 1
ATOM 1638 N N . ALA A 1 204 ? -25.778 -1.077 47.901 1.00 95.12 204 ALA A N 1
ATOM 1639 C CA . ALA A 1 204 ? -26.209 -0.438 49.143 1.00 95.12 204 ALA A CA 1
ATOM 1640 C C . ALA A 1 204 ? -27.414 -1.162 49.776 1.00 95.12 204 ALA A C 1
ATOM 1642 O O . ALA A 1 204 ? -27.425 -1.401 50.984 1.00 95.12 204 ALA A O 1
ATOM 1643 N N . LEU A 1 205 ? -28.398 -1.584 48.973 1.00 96.44 205 LEU A N 1
ATOM 1644 C CA . LEU A 1 205 ? -29.520 -2.392 49.454 1.00 96.44 205 LEU A CA 1
ATOM 1645 C C . LEU A 1 205 ? -29.052 -3.739 50.004 1.00 96.44 205 LEU A C 1
ATOM 1647 O O . LEU A 1 205 ? -29.441 -4.096 51.106 1.00 96.44 205 LEU A O 1
ATOM 1651 N N . LEU A 1 206 ? -28.173 -4.468 49.317 1.00 95.56 206 LEU A N 1
ATOM 1652 C CA . LEU A 1 206 ? -27.682 -5.771 49.784 1.00 95.56 206 LEU A CA 1
ATOM 1653 C C . LEU A 1 206 ? -26.969 -5.698 51.140 1.00 95.56 206 LEU A C 1
ATOM 1655 O O . LEU A 1 206 ? -27.040 -6.650 51.920 1.00 95.56 206 LEU A O 1
ATOM 1659 N N . GLN A 1 207 ? -26.314 -4.573 51.438 1.00 95.06 207 GLN A N 1
ATOM 1660 C CA . GLN A 1 207 ? -25.668 -4.333 52.730 1.00 95.06 207 GLN A CA 1
ATOM 1661 C C . GLN A 1 207 ? -26.664 -4.109 53.878 1.00 95.06 207 GLN A C 1
ATOM 1663 O O . GLN A 1 207 ? -26.323 -4.368 55.034 1.00 95.06 207 GLN A O 1
ATOM 1668 N N . HIS A 1 208 ? -27.875 -3.621 53.593 1.00 92.62 208 HIS A N 1
ATOM 1669 C CA . HIS A 1 208 ? -28.814 -3.141 54.615 1.00 92.62 208 HIS A CA 1
ATOM 1670 C C . HIS A 1 208 ? -30.141 -3.911 54.671 1.00 92.62 208 HIS A C 1
ATOM 1672 O O . HIS A 1 208 ? -30.669 -4.140 55.757 1.00 92.62 208 HIS A O 1
ATOM 1678 N N . ASP A 1 209 ? -30.652 -4.344 53.524 1.00 95.38 209 ASP A N 1
ATOM 1679 C CA . ASP A 1 209 ? -31.824 -5.196 53.336 1.00 95.38 209 ASP A CA 1
ATOM 1680 C C . ASP A 1 209 ? -31.548 -6.177 52.186 1.00 95.38 209 ASP A C 1
ATOM 1682 O O . ASP A 1 209 ? -31.835 -5.923 51.013 1.00 95.38 209 ASP A O 1
ATOM 1686 N N . ARG A 1 210 ? -30.963 -7.329 52.533 1.00 94.44 210 ARG A N 1
ATOM 1687 C CA . ARG A 1 210 ? -30.538 -8.335 51.553 1.00 94.44 210 ARG A CA 1
ATOM 1688 C C . ARG A 1 210 ? -31.685 -8.837 50.677 1.00 94.44 210 ARG A C 1
ATOM 1690 O O . ARG A 1 210 ? -31.460 -9.085 49.499 1.00 94.44 210 ARG A O 1
ATOM 1697 N N . VAL A 1 211 ? -32.893 -8.997 51.223 1.00 95.50 211 VAL A N 1
ATOM 1698 C CA . VAL A 1 211 ? -34.035 -9.524 50.457 1.00 95.50 211 VAL A CA 1
ATOM 1699 C C . VAL A 1 211 ? -34.439 -8.527 49.376 1.00 95.50 211 VAL A C 1
ATOM 1701 O O . VAL A 1 211 ? -34.552 -8.905 48.211 1.00 95.50 211 VAL A O 1
ATOM 1704 N N . ARG A 1 212 ? -34.578 -7.243 49.732 1.00 96.06 212 ARG A N 1
ATOM 1705 C CA . ARG A 1 212 ? -34.839 -6.189 48.741 1.00 96.06 212 ARG A CA 1
ATOM 1706 C C . ARG A 1 212 ? -33.689 -6.038 47.753 1.00 96.06 212 ARG A C 1
ATOM 1708 O O . ARG A 1 212 ? -33.940 -5.909 46.563 1.00 96.06 212 ARG A O 1
ATOM 1715 N N . GLY A 1 213 ? -32.445 -6.108 48.226 1.00 95.94 213 GLY A N 1
ATOM 1716 C CA . GLY A 1 213 ? -31.259 -6.040 47.374 1.00 95.94 213 GLY A CA 1
ATOM 1717 C C . GLY A 1 213 ? -31.225 -7.132 46.304 1.00 95.94 213 GLY A C 1
ATOM 1718 O O . GLY A 1 213 ? -30.957 -6.826 45.148 1.00 95.94 213 GLY A O 1
ATOM 1719 N N . MET A 1 214 ? -31.567 -8.380 46.649 1.00 95.25 214 MET A N 1
ATOM 1720 C CA . MET A 1 214 ? -31.649 -9.474 45.669 1.00 95.25 214 MET A CA 1
ATOM 1721 C C . MET A 1 214 ? -32.764 -9.242 44.641 1.00 95.25 214 MET A C 1
ATOM 1723 O O . MET A 1 214 ? -32.528 -9.412 43.448 1.00 95.25 214 MET A O 1
ATOM 1727 N N . ASN A 1 215 ? -33.945 -8.789 45.076 1.00 95.31 215 ASN A N 1
ATOM 1728 C CA . ASN A 1 215 ? -35.038 -8.453 44.155 1.00 95.31 215 ASN A CA 1
ATOM 1729 C C . ASN A 1 215 ? -34.644 -7.304 43.210 1.00 95.31 215 ASN A C 1
ATOM 1731 O O . ASN A 1 215 ? -34.914 -7.352 42.013 1.00 95.31 215 ASN A O 1
ATOM 1735 N N . ALA A 1 216 ? -33.969 -6.278 43.731 1.00 95.75 216 ALA A N 1
ATOM 1736 C CA . ALA A 1 216 ? -33.485 -5.156 42.938 1.00 95.75 216 ALA A CA 1
ATOM 1737 C C . ALA A 1 216 ? -32.397 -5.595 41.938 1.00 95.75 216 ALA A C 1
ATOM 1739 O O . ALA A 1 216 ? -32.411 -5.150 40.791 1.00 95.75 216 ALA A O 1
ATOM 1740 N N . LEU A 1 217 ? -31.492 -6.503 42.328 1.00 96.19 217 LEU A N 1
ATOM 1741 C CA . LEU A 1 217 ? -30.495 -7.090 41.426 1.00 96.19 217 LEU A CA 1
ATOM 1742 C C . LEU A 1 217 ? -31.160 -7.815 40.251 1.00 96.19 217 LEU A C 1
ATOM 1744 O O . LEU A 1 217 ? -30.778 -7.602 39.102 1.00 96.19 217 LEU A O 1
ATOM 1748 N N . GLU A 1 218 ? -32.194 -8.606 40.538 1.00 95.25 218 GLU A N 1
ATOM 1749 C CA . GLU A 1 218 ? -32.980 -9.324 39.534 1.00 95.25 218 GLU A CA 1
ATOM 1750 C C . GLU A 1 218 ? -33.670 -8.360 38.547 1.00 95.25 218 GLU A C 1
ATOM 1752 O O . GLU A 1 218 ? -33.662 -8.573 37.330 1.00 95.25 218 GLU A O 1
ATOM 1757 N N . VAL A 1 219 ? -34.232 -7.258 39.053 1.00 95.12 219 VAL A N 1
ATOM 1758 C CA . VAL A 1 219 ? -34.832 -6.207 38.217 1.00 95.12 219 VAL A CA 1
ATOM 1759 C C . VAL A 1 219 ? -33.777 -5.496 37.367 1.00 95.12 219 VAL A C 1
ATOM 1761 O O . VAL A 1 219 ? -34.016 -5.232 36.187 1.00 95.12 219 VAL A O 1
ATOM 1764 N N . LEU A 1 220 ? -32.608 -5.190 37.937 1.00 95.25 220 LEU A N 1
ATOM 1765 C CA . LEU A 1 220 ? -31.518 -4.535 37.218 1.00 95.25 220 LEU A CA 1
ATOM 1766 C C . LEU A 1 220 ? -30.988 -5.415 36.083 1.00 95.25 220 LEU A C 1
ATOM 1768 O O . LEU A 1 220 ? -30.826 -4.913 34.971 1.00 95.25 220 LEU A O 1
ATOM 1772 N N . ALA A 1 221 ? -30.778 -6.708 36.343 1.00 94.50 221 ALA A N 1
ATOM 1773 C CA . ALA A 1 221 ? -30.273 -7.666 35.364 1.00 94.50 221 ALA A CA 1
ATOM 1774 C C . ALA A 1 221 ? -31.145 -7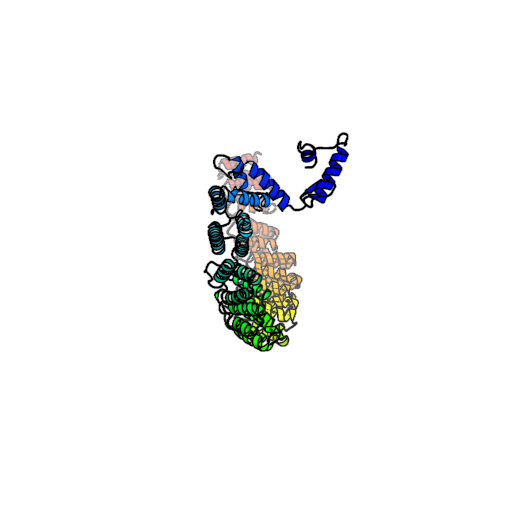.732 34.100 1.00 94.50 221 ALA A C 1
ATOM 1776 O O . ALA A 1 221 ? -30.627 -7.872 32.998 1.00 94.50 221 ALA A O 1
ATOM 1777 N N . ARG A 1 222 ? -32.467 -7.564 34.233 1.00 95.31 222 ARG A N 1
ATOM 1778 C CA . ARG A 1 222 ? -33.415 -7.618 33.102 1.00 95.31 222 ARG A CA 1
ATOM 1779 C C . ARG A 1 222 ? -33.732 -6.268 32.466 1.00 95.31 222 ARG A C 1
ATOM 1781 O O . ARG A 1 222 ? -34.506 -6.212 31.516 1.00 95.31 222 ARG A O 1
ATOM 1788 N N . ASN A 1 223 ? -33.207 -5.174 33.009 1.00 93.50 223 ASN A N 1
ATOM 1789 C CA . ASN A 1 223 ? -33.563 -3.830 32.568 1.00 93.50 223 ASN A CA 1
ATOM 1790 C C . ASN A 1 223 ? -32.364 -2.887 32.686 1.00 93.50 223 ASN A C 1
ATOM 1792 O O . ASN A 1 223 ? -32.423 -1.895 33.413 1.00 93.50 223 ASN A O 1
ATOM 1796 N N . LEU A 1 224 ? -31.260 -3.206 32.010 1.00 93.19 224 LEU A N 1
ATOM 1797 C CA . LEU A 1 224 ? -30.080 -2.341 31.939 1.00 93.19 224 LEU A CA 1
ATOM 1798 C C . LEU A 1 224 ? -30.341 -1.140 31.016 1.00 93.19 224 LEU A C 1
ATOM 1800 O O . LEU A 1 224 ? -30.850 -1.284 29.907 1.00 93.19 224 LEU A O 1
ATOM 1804 N N . THR A 1 225 ? -29.964 0.056 31.468 1.00 91.38 225 THR A N 1
ATOM 1805 C CA . THR A 1 225 ? -30.207 1.339 30.782 1.00 91.38 225 THR A CA 1
ATOM 1806 C C . THR A 1 225 ? -28.923 2.148 30.574 1.00 91.38 225 THR A C 1
ATOM 1808 O O . THR A 1 225 ? -27.934 1.979 31.288 1.00 91.38 225 THR A O 1
ATOM 1811 N N . GLY A 1 226 ? -28.931 3.081 29.620 1.00 89.62 226 GLY A N 1
ATOM 1812 C CA . GLY A 1 226 ? -27.793 3.970 29.341 1.00 89.62 226 GLY A CA 1
ATOM 1813 C C . GLY A 1 226 ? -27.015 3.577 28.086 1.00 89.62 226 GLY A C 1
ATOM 1814 O O . GLY A 1 226 ? -27.593 3.005 27.163 1.00 89.62 226 GLY A O 1
ATOM 1815 N N . LEU A 1 227 ? -25.726 3.914 28.028 1.00 92.75 227 LEU A N 1
ATOM 1816 C CA . LEU A 1 227 ? -24.864 3.610 26.881 1.00 92.75 227 LEU A CA 1
ATOM 1817 C C . LEU A 1 227 ? -24.517 2.110 26.829 1.00 92.75 227 LEU A C 1
ATOM 1819 O O . LEU A 1 227 ? -24.404 1.503 27.892 1.00 92.75 227 LEU A O 1
ATOM 1823 N N . PRO A 1 228 ? -24.304 1.513 25.639 1.00 94.88 228 PRO A N 1
ATOM 1824 C CA . PRO A 1 228 ? -23.980 0.090 25.510 1.00 94.88 228 PRO A CA 1
ATOM 1825 C C . PRO A 1 228 ? -22.827 -0.377 26.406 1.00 94.88 228 PRO A C 1
ATOM 1827 O O . PRO A 1 228 ? -22.980 -1.353 27.134 1.00 94.88 228 PRO A O 1
ATOM 1830 N N . GLN A 1 229 ? -21.718 0.370 26.445 1.00 95.69 229 GLN A N 1
ATOM 1831 C CA . GLN A 1 229 ? -20.574 0.022 27.294 1.00 95.69 229 GLN A CA 1
ATOM 1832 C C . GLN A 1 229 ? -20.940 0.013 28.786 1.00 95.69 229 GLN A C 1
ATOM 1834 O O . GLN A 1 229 ? -20.631 -0.946 29.482 1.00 95.69 229 GLN A O 1
ATOM 1839 N N . ASP A 1 230 ? -21.675 1.024 29.266 1.00 93.56 230 ASP A N 1
ATOM 1840 C CA . ASP A 1 230 ? -22.113 1.084 30.666 1.00 93.56 230 ASP A CA 1
ATOM 1841 C C . ASP A 1 230 ? -23.004 -0.114 31.029 1.00 93.56 230 ASP A C 1
ATOM 1843 O O . ASP A 1 230 ? -22.927 -0.631 32.147 1.00 93.56 230 ASP A O 1
ATOM 1847 N N . ARG A 1 231 ? -23.877 -0.548 30.104 1.00 95.69 231 ARG A N 1
ATOM 1848 C CA . ARG A 1 231 ? -24.737 -1.726 30.294 1.00 95.69 231 ARG A CA 1
ATOM 1849 C C . ARG A 1 231 ? -23.882 -2.994 30.405 1.00 95.69 231 ARG A C 1
ATOM 1851 O O . ARG A 1 231 ? -24.082 -3.762 31.340 1.00 95.69 231 ARG A O 1
ATOM 1858 N N . TYR A 1 232 ? -22.913 -3.170 29.505 1.00 97.12 232 TYR A N 1
ATOM 1859 C CA . TYR A 1 232 ? -21.995 -4.314 29.494 1.00 97.12 232 TYR A CA 1
ATOM 1860 C C . TYR A 1 232 ? -21.129 -4.389 30.758 1.00 97.12 232 TYR A C 1
ATOM 1862 O O . TYR A 1 232 ? -21.130 -5.409 31.448 1.00 97.12 232 TYR A O 1
ATOM 1870 N N . ASP A 1 233 ? -20.480 -3.284 31.131 1.00 96.12 233 ASP A N 1
ATOM 1871 C CA . ASP A 1 233 ? -19.662 -3.206 32.345 1.00 96.12 233 ASP A CA 1
ATOM 1872 C C . ASP A 1 233 ? -20.510 -3.467 33.597 1.00 96.12 233 ASP A C 1
ATOM 1874 O O . ASP A 1 233 ? -20.064 -4.118 34.540 1.00 96.12 233 ASP A O 1
ATOM 1878 N N . THR A 1 234 ? -21.765 -3.004 33.610 1.00 95.69 234 THR A N 1
ATOM 1879 C CA . THR A 1 234 ? -22.684 -3.294 34.717 1.00 95.69 234 THR A CA 1
ATOM 1880 C C . THR A 1 234 ? -23.068 -4.772 34.772 1.00 95.69 234 THR A C 1
ATOM 1882 O O . THR A 1 234 ? -23.100 -5.334 35.862 1.00 95.69 234 THR A O 1
ATOM 1885 N N . ALA A 1 235 ? -23.321 -5.425 33.636 1.00 97.62 235 ALA A N 1
ATOM 1886 C CA . ALA A 1 235 ? -23.614 -6.859 33.601 1.00 97.62 235 ALA A CA 1
ATOM 1887 C C . ALA A 1 235 ? -22.445 -7.703 34.137 1.00 97.62 235 ALA A C 1
ATOM 1889 O O . ALA A 1 235 ? -22.679 -8.671 34.859 1.00 97.62 235 ALA A O 1
ATOM 1890 N N . LEU A 1 236 ? -21.196 -7.307 33.854 1.00 97.25 236 LEU A N 1
ATOM 1891 C CA . LEU A 1 236 ? -20.006 -7.945 34.433 1.00 97.25 236 LEU A CA 1
ATOM 1892 C C . LEU A 1 236 ? -20.009 -7.858 35.963 1.00 97.25 236 LEU A C 1
ATOM 1894 O O . LEU A 1 236 ? -19.848 -8.871 36.637 1.00 97.25 236 LEU A O 1
ATOM 1898 N N . LEU A 1 237 ? -20.260 -6.668 36.511 1.00 96.94 237 LEU A N 1
ATOM 1899 C CA . LEU A 1 237 ? -20.306 -6.451 37.962 1.00 96.94 237 LEU A CA 1
ATOM 1900 C C . LEU A 1 237 ? -21.456 -7.209 38.629 1.00 96.94 237 LEU A C 1
ATOM 1902 O O . LEU A 1 237 ? -21.301 -7.712 39.738 1.00 96.94 237 LEU A O 1
ATOM 1906 N N . ILE A 1 238 ? -22.608 -7.311 37.956 1.00 96.75 238 ILE A N 1
ATOM 1907 C CA . ILE A 1 238 ? -23.712 -8.164 38.408 1.00 96.75 238 ILE A CA 1
ATOM 1908 C C . ILE A 1 238 ? -23.225 -9.612 38.505 1.00 96.75 238 ILE A C 1
ATOM 1910 O O . ILE A 1 238 ? -23.463 -10.229 39.532 1.00 96.75 238 ILE A O 1
ATOM 1914 N N . GLY A 1 239 ? -22.497 -10.125 37.507 1.00 95.69 239 GLY A N 1
ATOM 1915 C CA . GLY A 1 239 ? -21.941 -11.483 37.532 1.00 95.69 239 GLY A CA 1
ATOM 1916 C C . GLY A 1 239 ? -20.883 -11.721 38.613 1.00 95.69 239 GLY A C 1
ATOM 1917 O O . GLY A 1 239 ? -20.828 -12.812 39.177 1.00 95.69 239 GLY A O 1
ATOM 1918 N N . GLU A 1 240 ? -20.079 -10.709 38.950 1.00 95.88 240 GLU A N 1
ATOM 1919 C CA . GLU A 1 240 ? -19.152 -10.768 40.093 1.00 95.88 240 GLU A CA 1
ATOM 1920 C C . GLU A 1 240 ? -19.891 -10.875 41.436 1.00 95.88 240 GLU A C 1
ATOM 1922 O O . GLU A 1 240 ? -19.381 -11.471 42.387 1.00 95.88 240 GLU A O 1
ATOM 1927 N N . LEU A 1 241 ? -21.084 -10.283 41.518 1.00 94.62 241 LEU A N 1
ATOM 1928 C CA . LEU A 1 241 ? -21.905 -10.240 42.723 1.00 94.62 241 LEU A CA 1
ATOM 1929 C C . LEU A 1 241 ? -22.814 -11.469 42.865 1.00 94.62 241 LEU A C 1
ATOM 1931 O O . LEU A 1 241 ? -22.937 -12.019 43.960 1.00 94.62 241 LEU A O 1
ATOM 1935 N N . ASP A 1 242 ? -23.448 -11.878 41.769 1.00 97.38 242 ASP A N 1
ATOM 1936 C CA . ASP A 1 242 ? -24.333 -13.032 41.645 1.00 97.38 242 ASP A CA 1
ATOM 1937 C C . ASP A 1 242 ? -24.257 -13.592 40.216 1.00 97.38 242 ASP A C 1
ATOM 1939 O O . ASP A 1 242 ? -24.678 -12.956 39.245 1.00 97.38 242 ASP A O 1
ATOM 1943 N N . GLN A 1 243 ? -23.710 -14.802 40.087 1.00 96.31 243 GLN A N 1
ATOM 1944 C CA . GLN A 1 243 ? -23.454 -15.420 38.788 1.00 96.31 243 GLN A CA 1
ATOM 1945 C C . GLN A 1 243 ? -24.744 -15.631 37.976 1.00 96.31 243 GLN A C 1
ATOM 1947 O O . GLN A 1 243 ? -24.751 -15.353 36.777 1.00 96.31 243 GLN A O 1
ATOM 1952 N N . ASP A 1 244 ? -25.837 -16.063 38.614 1.00 96.50 244 ASP A N 1
ATOM 1953 C CA . ASP A 1 244 ? -27.099 -16.366 37.931 1.00 96.50 244 ASP A CA 1
ATOM 1954 C C . ASP A 1 244 ? -27.726 -15.091 37.349 1.00 96.50 244 ASP A C 1
ATOM 1956 O O . ASP A 1 244 ? -28.158 -15.069 36.193 1.00 96.50 244 ASP A O 1
ATOM 1960 N N . GLN A 1 245 ? -27.733 -13.993 38.114 1.00 97.12 245 GLN A N 1
ATOM 1961 C CA . GLN A 1 245 ? -28.201 -12.701 37.602 1.00 97.12 245 GLN A CA 1
ATOM 1962 C C . GLN A 1 245 ? -27.253 -12.116 36.551 1.00 97.12 245 GLN A C 1
ATOM 1964 O O . GLN A 1 245 ? -27.715 -11.466 35.611 1.00 97.12 245 GLN A O 1
ATOM 1969 N N . GLY A 1 246 ? -25.946 -12.369 36.665 1.00 96.44 246 GLY A N 1
ATOM 1970 C CA . GLY A 1 246 ? -24.965 -11.992 35.647 1.00 96.44 246 GLY A CA 1
ATOM 1971 C C . GLY A 1 246 ? -25.245 -12.671 34.311 1.00 96.44 246 GLY A C 1
ATOM 1972 O O . GLY A 1 246 ? -25.259 -12.009 33.274 1.00 96.44 246 GLY A O 1
ATOM 1973 N N . GLU A 1 247 ? -25.553 -13.971 34.330 1.00 97.19 247 GLU A N 1
ATOM 1974 C CA . GLU A 1 247 ? -25.960 -14.706 33.131 1.00 97.19 247 GLU A CA 1
ATOM 1975 C C . GLU A 1 247 ? -27.256 -14.152 32.527 1.00 97.19 247 GLU A C 1
ATOM 1977 O O . GLU A 1 247 ? -27.330 -13.959 31.313 1.00 97.19 247 GLU A O 1
ATOM 1982 N N . VAL A 1 248 ? -28.264 -13.846 33.352 1.00 97.12 248 VAL A N 1
ATOM 1983 C CA . VAL A 1 248 ? -29.517 -13.218 32.890 1.00 97.12 248 VAL A CA 1
ATOM 1984 C C . VAL A 1 248 ? -29.240 -11.875 32.212 1.00 97.12 248 VAL A C 1
ATOM 1986 O O . VAL A 1 248 ? -29.775 -11.615 31.132 1.00 97.12 248 VAL A O 1
ATOM 1989 N N . ALA A 1 249 ? -28.383 -11.045 32.810 1.00 96.69 249 ALA A N 1
ATOM 1990 C CA . ALA A 1 249 ? -27.996 -9.757 32.248 1.00 96.69 249 ALA A CA 1
ATOM 1991 C C . ALA A 1 249 ? -27.258 -9.917 30.914 1.00 96.69 249 ALA A C 1
ATOM 1993 O O . ALA A 1 249 ? -27.608 -9.260 29.936 1.00 96.69 249 ALA A O 1
ATOM 1994 N N . MET A 1 250 ? -26.285 -10.825 30.835 1.00 97.81 250 MET A N 1
ATOM 1995 C CA . MET A 1 250 ? -25.546 -11.078 29.595 1.00 97.81 250 MET A CA 1
ATOM 1996 C C . MET A 1 250 ? -26.443 -11.628 28.483 1.00 97.81 250 MET A C 1
ATOM 1998 O O . MET A 1 250 ? -26.291 -11.225 27.332 1.00 97.81 250 MET A O 1
ATOM 2002 N N . LEU A 1 251 ? -27.410 -12.494 28.811 1.00 96.94 251 LEU A N 1
ATOM 2003 C CA . LEU A 1 251 ? -28.382 -13.008 27.840 1.00 96.94 251 LEU A CA 1
ATOM 2004 C C . LEU A 1 251 ? -29.235 -11.876 27.274 1.00 96.94 251 LEU A C 1
ATOM 2006 O O . LEU A 1 251 ? -29.411 -11.781 26.062 1.00 96.94 251 LEU A O 1
ATOM 2010 N N . TYR A 1 252 ? -29.714 -10.993 28.150 1.00 96.00 252 TYR A N 1
ATOM 2011 C CA . TYR A 1 252 ? -30.461 -9.809 27.747 1.00 96.00 252 TYR A CA 1
ATOM 2012 C C . TYR A 1 252 ? -29.637 -8.900 26.820 1.00 96.00 252 TYR A C 1
ATOM 2014 O O . TYR A 1 252 ? -30.138 -8.441 25.793 1.00 96.00 252 TYR A O 1
ATOM 2022 N N . LEU A 1 253 ? -28.357 -8.667 27.134 1.00 96.50 253 LEU A N 1
ATOM 2023 C CA . LEU A 1 253 ? -27.482 -7.847 26.291 1.00 96.50 253 LEU A CA 1
ATOM 2024 C C . LEU A 1 253 ? -27.187 -8.491 24.934 1.00 96.50 253 LEU A C 1
ATOM 2026 O O . LEU A 1 253 ? -27.185 -7.783 23.931 1.00 96.50 253 LEU A O 1
ATOM 2030 N N . ALA A 1 254 ? -26.979 -9.808 24.879 1.00 96.31 254 ALA A N 1
ATOM 2031 C CA . ALA A 1 254 ? -26.747 -10.525 23.626 1.00 96.31 254 ALA A CA 1
ATOM 2032 C C . ALA A 1 254 ? -27.959 -10.471 22.673 1.00 96.31 254 ALA A C 1
ATOM 2034 O O . ALA A 1 254 ? -27.785 -10.438 21.452 1.00 96.31 254 ALA A O 1
ATOM 2035 N N . ASP A 1 255 ? -29.177 -10.390 23.213 1.00 94.94 255 ASP A N 1
ATOM 2036 C CA . ASP A 1 255 ? -30.422 -10.256 22.441 1.00 94.94 255 ASP A CA 1
ATOM 2037 C C . ASP A 1 255 ? -30.742 -8.797 22.040 1.00 94.94 255 ASP A C 1
ATOM 2039 O O . ASP A 1 255 ? -31.539 -8.536 21.142 1.00 94.94 255 ASP A O 1
ATOM 2043 N N . THR A 1 256 ? -30.085 -7.807 22.655 1.00 94.69 256 THR A N 1
ATOM 2044 C CA . THR A 1 256 ? -30.382 -6.383 22.429 1.00 94.69 256 THR A CA 1
ATOM 2045 C C . THR A 1 256 ? -29.604 -5.812 21.238 1.00 94.69 256 THR A C 1
ATOM 2047 O O . THR A 1 256 ? -28.406 -5.560 21.340 1.00 94.69 256 THR A O 1
ATOM 2050 N N . GLU A 1 257 ? -30.282 -5.503 20.126 1.00 93.81 257 GLU A N 1
ATOM 2051 C CA . GLU A 1 257 ? -29.646 -4.983 18.896 1.00 93.81 257 GLU A CA 1
ATOM 2052 C C . GLU A 1 257 ? -28.817 -3.699 19.100 1.00 93.81 257 GLU A C 1
ATOM 2054 O O . GLU A 1 257 ? -27.740 -3.569 18.521 1.00 93.81 257 GLU A O 1
ATOM 2059 N N . GLU A 1 258 ? -29.255 -2.778 19.972 1.00 94.50 258 GLU A N 1
ATOM 2060 C CA . GLU A 1 258 ? -28.538 -1.521 20.272 1.00 94.50 258 GLU A CA 1
ATOM 2061 C C . GLU A 1 258 ? -27.116 -1.726 20.818 1.00 94.50 258 GLU A C 1
ATOM 2063 O O . GLU A 1 258 ? -26.315 -0.789 20.825 1.00 94.50 258 GLU A O 1
ATOM 2068 N N . MET A 1 259 ? -26.801 -2.928 21.309 1.00 95.88 259 MET A N 1
ATOM 2069 C CA . MET A 1 259 ? -25.480 -3.253 21.843 1.00 95.88 259 MET A CA 1
ATOM 2070 C C . MET A 1 259 ? -24.418 -3.414 20.744 1.00 95.88 259 MET A C 1
ATOM 2072 O O . MET A 1 259 ? -23.228 -3.373 21.060 1.00 95.88 259 MET A O 1
ATOM 2076 N N . GLY A 1 260 ? -24.814 -3.567 19.472 1.00 96.06 260 GLY A N 1
ATOM 2077 C CA . GLY A 1 260 ? -23.883 -3.760 18.355 1.00 96.06 260 GLY A CA 1
ATOM 2078 C C . GLY A 1 260 ? -22.932 -4.932 18.610 1.00 96.06 260 GLY A C 1
ATOM 2079 O O . GLY A 1 260 ? -23.361 -6.002 19.039 1.00 96.06 260 GLY A O 1
ATOM 2080 N N . ASP A 1 261 ? -21.631 -4.718 18.417 1.00 97.75 261 ASP A N 1
ATOM 2081 C CA . ASP A 1 261 ? -20.603 -5.755 18.585 1.00 97.75 261 ASP A CA 1
ATOM 2082 C C . ASP A 1 261 ? -20.496 -6.318 20.012 1.00 97.75 261 ASP A C 1
ATOM 2084 O O . ASP A 1 261 ? -20.129 -7.481 20.181 1.00 97.75 261 ASP A O 1
ATOM 2088 N N . LEU A 1 262 ? -20.900 -5.555 21.039 1.00 97.44 262 LEU A N 1
ATOM 2089 C CA . LEU A 1 262 ? -20.887 -6.023 22.433 1.00 97.44 262 LEU A CA 1
ATOM 2090 C C . LEU A 1 262 ? -21.856 -7.190 22.675 1.00 97.44 262 LEU A C 1
ATOM 2092 O O . LEU A 1 262 ? -21.741 -7.885 23.684 1.00 97.44 262 LEU A O 1
ATOM 2096 N N . ARG A 1 263 ? -22.799 -7.447 21.757 1.00 97.25 263 ARG A N 1
ATOM 2097 C CA . ARG A 1 263 ? -23.643 -8.653 21.800 1.00 97.25 263 ARG A CA 1
ATOM 2098 C C . ARG A 1 263 ? -22.808 -9.920 21.653 1.00 97.25 263 ARG A C 1
ATOM 2100 O O . ARG A 1 263 ? -23.060 -10.897 22.356 1.00 97.25 263 ARG A O 1
ATOM 2107 N N . ALA A 1 264 ? -21.817 -9.895 20.757 1.00 97.06 264 ALA A N 1
ATOM 2108 C CA . ALA A 1 264 ? -20.897 -11.008 20.567 1.00 97.06 264 ALA A CA 1
ATOM 2109 C C . ALA A 1 264 ? -20.059 -11.219 21.831 1.00 97.06 264 ALA A C 1
ATOM 2111 O O . ALA A 1 264 ? -19.962 -12.344 22.309 1.00 97.06 264 ALA A O 1
ATOM 2112 N N . ASP A 1 265 ? -19.540 -10.143 22.427 1.00 97.38 265 ASP A N 1
ATOM 2113 C CA . ASP A 1 265 ? -18.735 -10.230 23.649 1.00 97.38 265 ASP A CA 1
ATOM 2114 C C . ASP A 1 265 ? -19.562 -10.765 24.843 1.00 97.38 265 ASP A C 1
ATOM 2116 O O . ASP A 1 265 ? -19.098 -11.633 25.585 1.00 97.38 265 ASP A O 1
ATOM 2120 N N . ALA A 1 266 ? -20.831 -10.356 24.972 1.00 97.25 266 ALA A N 1
ATOM 2121 C CA . ALA A 1 266 ? -21.754 -10.908 25.970 1.00 97.25 266 ALA A CA 1
ATOM 2122 C C . ALA A 1 266 ? -22.027 -12.411 25.748 1.00 97.25 266 ALA A C 1
ATOM 2124 O O . ALA A 1 266 ? -21.990 -13.203 26.693 1.00 97.25 266 ALA A O 1
ATOM 2125 N N . ALA A 1 267 ? -22.248 -12.834 24.500 1.00 97.00 267 ALA A N 1
ATOM 2126 C CA . ALA A 1 267 ? -22.437 -14.245 24.158 1.00 97.00 267 ALA A CA 1
ATOM 2127 C C . ALA A 1 267 ? -21.172 -15.093 24.381 1.00 97.00 267 ALA A C 1
ATOM 2129 O O . ALA A 1 267 ? -21.269 -16.245 24.814 1.00 97.00 267 ALA A O 1
ATOM 2130 N N . ILE A 1 268 ? -19.989 -14.522 24.132 1.00 97.69 268 ILE A N 1
ATOM 2131 C CA . ILE A 1 268 ? -18.685 -15.151 24.387 1.00 97.69 268 ILE A CA 1
ATOM 2132 C C . ILE A 1 268 ? -18.522 -15.442 25.881 1.00 97.69 268 ILE A C 1
ATOM 2134 O O . ILE A 1 268 ? -18.131 -16.554 26.235 1.00 97.69 268 ILE A O 1
ATOM 2138 N N . ILE A 1 269 ? -18.884 -14.501 26.761 1.00 97.06 269 ILE A N 1
ATOM 2139 C CA . ILE A 1 269 ? -18.847 -14.710 28.220 1.00 97.06 269 ILE A CA 1
ATOM 2140 C C . ILE A 1 269 ? -19.773 -15.853 28.643 1.00 97.06 269 ILE A C 1
ATOM 2142 O O . ILE A 1 269 ? -19.386 -16.691 29.456 1.00 97.06 269 ILE A O 1
ATOM 2146 N N . LEU A 1 270 ? -20.977 -15.912 28.071 1.00 96.56 270 LEU A N 1
ATOM 2147 C CA . LEU A 1 270 ? -21.956 -16.957 28.379 1.00 96.56 270 LEU A CA 1
ATOM 2148 C C . LEU A 1 270 ? -21.527 -18.352 27.910 1.00 96.56 270 LEU A C 1
ATOM 2150 O O . LEU A 1 270 ? -22.032 -19.344 28.434 1.00 96.56 270 LEU A O 1
ATOM 2154 N N . ARG A 1 271 ? -20.642 -18.441 26.906 1.00 96.62 271 ARG A N 1
ATOM 2155 C CA . ARG A 1 271 ? -20.165 -19.699 26.300 1.00 96.62 271 ARG A CA 1
ATOM 2156 C C . ARG A 1 271 ? -21.303 -20.657 25.914 1.00 96.62 271 ARG A C 1
ATOM 2158 O O . ARG A 1 271 ? -21.179 -21.870 26.070 1.00 96.62 271 ARG A O 1
ATOM 2165 N N . ARG A 1 272 ? -22.422 -20.119 25.412 1.00 95.75 272 ARG A N 1
ATOM 2166 C CA . ARG A 1 272 ? -23.589 -20.903 24.970 1.00 95.75 272 ARG A CA 1
ATOM 2167 C C . ARG A 1 272 ? -23.533 -21.132 23.454 1.00 95.75 272 ARG A C 1
ATOM 2169 O O . ARG A 1 272 ? -23.696 -20.157 22.716 1.00 95.75 272 ARG A O 1
ATOM 2176 N N . PRO A 1 273 ? -23.353 -22.382 22.977 1.00 96.62 273 PRO A N 1
ATOM 2177 C CA . PRO A 1 273 ? -23.157 -22.662 21.554 1.00 96.62 273 PRO A CA 1
ATOM 2178 C C . PRO A 1 273 ? -24.280 -22.143 20.656 1.00 96.62 273 PRO A C 1
ATOM 2180 O O . PRO A 1 273 ? -24.003 -21.531 19.634 1.00 96.62 273 PRO A O 1
ATOM 2183 N N . GLU A 1 274 ? -25.542 -22.305 21.060 1.00 96.00 274 GLU A N 1
ATOM 2184 C CA . GLU A 1 274 ? -26.690 -21.897 20.236 1.00 96.00 274 GLU A CA 1
ATOM 2185 C C . GLU A 1 274 ? -26.803 -20.384 20.039 1.00 96.00 274 GLU A C 1
ATOM 2187 O O . GLU A 1 274 ? -27.128 -19.923 18.947 1.00 96.00 274 GLU A O 1
ATOM 2192 N N . LEU A 1 275 ? -26.484 -19.611 21.079 1.00 95.75 275 LEU A N 1
ATOM 2193 C CA . LEU A 1 275 ? -26.485 -18.151 21.010 1.00 95.75 275 LEU A CA 1
ATOM 2194 C C . LEU A 1 275 ? -25.343 -17.653 20.116 1.00 95.75 275 LEU A C 1
ATOM 2196 O O . LEU A 1 275 ? -25.548 -16.807 19.249 1.00 95.75 275 LEU A O 1
ATOM 2200 N N . LEU A 1 276 ? -24.141 -18.209 20.296 1.00 97.44 276 LEU A N 1
ATOM 2201 C CA . LEU A 1 276 ? -22.997 -17.901 19.438 1.00 97.44 276 LEU A CA 1
ATOM 2202 C C . LEU A 1 276 ? -23.276 -18.298 17.982 1.00 97.44 276 LEU A C 1
ATOM 2204 O O . LEU A 1 276 ? -22.990 -17.517 17.080 1.00 97.44 276 LEU A O 1
ATOM 2208 N N . ARG A 1 277 ? -23.888 -19.466 17.744 1.00 97.19 277 ARG A N 1
ATOM 2209 C CA . ARG A 1 277 ? -24.298 -19.938 16.412 1.00 97.19 277 ARG A CA 1
ATOM 2210 C C . ARG A 1 277 ? -25.210 -18.932 15.726 1.00 97.19 277 ARG A C 1
ATOM 2212 O O . ARG A 1 277 ? -24.967 -18.604 14.569 1.00 97.19 277 ARG A O 1
ATOM 2219 N N . GLU A 1 278 ? -26.247 -18.461 16.417 1.00 96.50 278 GLU A N 1
ATOM 2220 C CA . GLU A 1 278 ? -27.186 -17.473 15.881 1.00 96.50 278 GLU A CA 1
ATOM 2221 C C . GLU A 1 278 ? -26.472 -16.167 15.512 1.00 96.50 278 GLU A C 1
ATOM 2223 O O . GLU A 1 278 ? -26.596 -15.696 14.381 1.00 96.50 278 GLU A O 1
ATOM 2228 N N . LEU A 1 279 ? -25.659 -15.622 16.421 1.00 96.38 279 LEU A N 1
ATOM 2229 C CA . LEU A 1 279 ? -24.933 -14.372 16.181 1.00 96.38 279 LEU A CA 1
ATOM 2230 C C . LEU A 1 279 ? -23.917 -14.493 15.035 1.00 96.38 279 LEU A C 1
ATOM 2232 O O . LEU A 1 279 ? -23.837 -13.599 14.192 1.00 96.38 279 LEU A O 1
ATOM 2236 N N . VAL A 1 280 ? -23.181 -15.605 14.956 1.00 97.12 280 VAL A N 1
ATOM 2237 C CA . VAL A 1 280 ? -22.234 -15.877 13.862 1.00 97.12 280 VAL A CA 1
ATOM 2238 C C . VAL A 1 280 ? -22.974 -16.039 12.535 1.00 97.12 280 VAL A C 1
ATOM 2240 O O . VAL A 1 280 ? -22.597 -15.409 11.547 1.00 97.12 280 VAL A O 1
ATOM 2243 N N . ALA A 1 281 ? -24.032 -16.850 12.490 1.00 94.75 281 ALA A N 1
ATOM 2244 C CA . ALA A 1 281 ? -24.718 -17.198 11.248 1.00 94.75 281 ALA A CA 1
ATOM 2245 C C . ALA A 1 281 ? -25.594 -16.060 10.703 1.00 94.75 281 ALA A C 1
ATOM 2247 O O . ALA A 1 281 ? -25.637 -15.855 9.492 1.00 94.75 281 ALA A O 1
ATOM 2248 N N . GLU A 1 282 ? -26.297 -15.330 11.569 1.00 91.62 282 GLU A N 1
ATOM 2249 C CA . GLU A 1 282 ? -27.265 -14.309 11.151 1.00 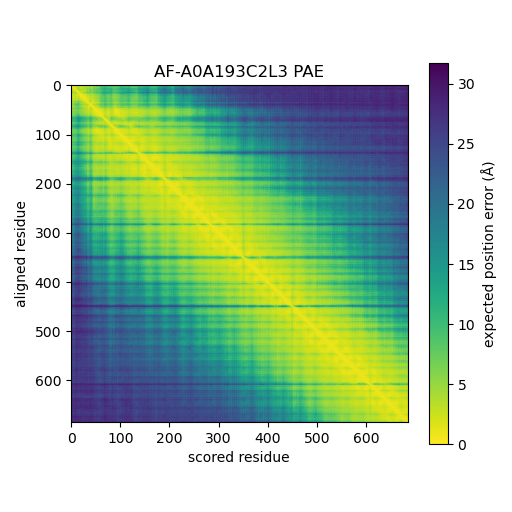91.62 282 GLU A CA 1
ATOM 2250 C C . GLU A 1 282 ? -26.689 -12.893 11.155 1.00 91.62 282 GLU A C 1
ATOM 2252 O O . GLU A 1 282 ? -27.155 -12.053 10.389 1.00 91.62 282 GLU A O 1
ATOM 2257 N N . GLY A 1 283 ? -25.689 -12.615 12.000 1.00 82.25 283 GLY A N 1
ATOM 2258 C CA . GLY A 1 283 ? -24.923 -11.367 11.972 1.00 82.25 283 GLY A CA 1
ATOM 2259 C C . GLY A 1 283 ? -25.734 -10.083 12.166 1.00 82.25 283 GLY A C 1
ATOM 2260 O O . GLY A 1 283 ? -25.246 -9.025 11.789 1.00 82.25 283 GLY A O 1
ATOM 2261 N N . ARG A 1 284 ? -26.963 -10.147 12.708 1.00 85.75 284 ARG A N 1
ATOM 2262 C CA . ARG A 1 284 ? -27.929 -9.029 12.787 1.00 85.75 284 ARG A CA 1
ATOM 2263 C C . ARG A 1 284 ? -27.326 -7.767 13.433 1.00 85.75 284 ARG A C 1
ATOM 2265 O O . ARG A 1 284 ? -27.403 -7.595 14.646 1.00 85.75 284 ARG A O 1
ATOM 2272 N N . GLY A 1 285 ? -26.738 -6.884 12.624 1.00 87.06 285 GLY A N 1
ATOM 2273 C CA . GLY A 1 285 ? -26.080 -5.653 13.079 1.00 87.06 285 GLY A CA 1
ATOM 2274 C C . GLY A 1 285 ? -24.684 -5.837 13.692 1.00 87.06 285 GLY A C 1
ATOM 2275 O O . GLY A 1 285 ? -24.182 -4.898 14.304 1.00 87.06 285 GLY A O 1
ATOM 2276 N N . LEU A 1 286 ? -24.071 -7.016 13.547 1.00 95.81 286 LEU A N 1
ATOM 2277 C CA . LEU A 1 286 ? -22.698 -7.283 13.977 1.00 95.81 286 LEU A CA 1
ATOM 2278 C C . LEU A 1 286 ? -21.706 -7.014 12.851 1.00 95.81 286 LEU A C 1
ATOM 2280 O O . LEU A 1 286 ? -21.973 -7.348 11.695 1.00 95.81 286 LEU A O 1
ATOM 2284 N N . SER A 1 287 ? -20.535 -6.492 13.208 1.00 97.19 287 SER A N 1
ATOM 2285 C CA . SER A 1 287 ? -19.387 -6.484 12.306 1.00 97.19 287 SER A CA 1
ATOM 2286 C C . SER A 1 287 ? -18.870 -7.903 12.043 1.00 97.19 287 SER A C 1
ATOM 2288 O O . SER A 1 287 ? -19.026 -8.816 12.865 1.00 97.19 287 SER A O 1
ATOM 2290 N N . ASP A 1 288 ? -18.196 -8.088 10.908 1.00 97.50 288 ASP A N 1
ATOM 2291 C CA . ASP A 1 288 ? -17.539 -9.355 10.579 1.00 97.50 288 ASP A CA 1
ATOM 2292 C C . ASP A 1 288 ? -16.461 -9.719 11.617 1.00 97.50 288 ASP A C 1
ATOM 2294 O O . ASP A 1 288 ? -16.344 -10.880 12.007 1.00 97.50 288 ASP A O 1
ATOM 2298 N N . ASP A 1 289 ? -15.743 -8.738 12.173 1.00 97.94 289 ASP A N 1
ATOM 2299 C CA . ASP A 1 289 ? -14.769 -8.974 13.246 1.00 97.94 289 ASP A CA 1
ATOM 2300 C C . ASP A 1 289 ? -15.421 -9.488 14.539 1.00 97.94 289 ASP A C 1
ATOM 2302 O O . ASP A 1 289 ? -14.862 -10.365 15.206 1.00 97.94 289 ASP A O 1
ATOM 2306 N N . ALA A 1 290 ? -16.599 -8.980 14.915 1.00 97.44 290 ALA A N 1
ATOM 2307 C CA . ALA A 1 290 ? -17.339 -9.493 16.069 1.00 97.44 290 ALA A CA 1
ATOM 2308 C C . ALA A 1 290 ? -17.821 -10.932 15.835 1.00 97.44 290 ALA A C 1
ATOM 2310 O O . ALA A 1 290 ? -17.691 -11.786 16.717 1.00 97.44 290 ALA A O 1
ATOM 2311 N N . ARG A 1 291 ? -18.303 -11.229 14.622 1.00 98.06 291 ARG A N 1
ATOM 2312 C CA . ARG A 1 291 ? -18.708 -12.585 14.217 1.00 98.06 291 ARG A CA 1
ATOM 2313 C C . ARG A 1 291 ? -17.519 -13.549 14.190 1.00 98.06 291 ARG A C 1
ATOM 2315 O O . ARG A 1 291 ? -17.663 -14.681 14.641 1.00 98.06 291 ARG A O 1
ATOM 2322 N N . LEU A 1 292 ? -16.334 -13.113 13.754 1.00 98.12 292 LEU A N 1
ATOM 2323 C CA . LEU A 1 292 ? -15.107 -13.921 13.793 1.00 98.12 292 LEU A CA 1
ATOM 2324 C C . LEU A 1 292 ? -14.684 -14.264 15.227 1.00 98.12 292 LEU A C 1
ATOM 2326 O O . LEU A 1 292 ? -14.380 -15.424 15.494 1.00 98.12 292 LEU A O 1
ATOM 2330 N N . ARG A 1 293 ? -14.716 -13.305 16.166 1.00 97.94 293 ARG A N 1
ATOM 2331 C CA . ARG A 1 293 ? -14.425 -13.584 17.592 1.00 97.94 293 ARG A CA 1
ATOM 2332 C C . ARG A 1 293 ? -15.422 -14.574 18.199 1.00 97.94 293 ARG A C 1
ATOM 2334 O O . ARG A 1 293 ? -15.033 -15.472 18.948 1.00 97.94 293 ARG A O 1
ATOM 2341 N N . ALA A 1 294 ? -16.704 -14.422 17.866 1.00 97.69 294 ALA A N 1
ATOM 2342 C CA . ALA A 1 294 ? -17.744 -15.344 18.308 1.00 97.69 294 ALA A CA 1
ATOM 2343 C C . ALA A 1 294 ? -17.539 -16.752 17.723 1.00 97.69 294 ALA A C 1
ATOM 2345 O O . ALA A 1 294 ? -17.668 -17.733 18.454 1.00 97.69 294 ALA A O 1
ATOM 2346 N N . LEU A 1 295 ? -17.155 -16.859 16.445 1.00 98.19 295 LEU A N 1
ATOM 2347 C CA . LEU A 1 295 ? -16.838 -18.133 15.796 1.00 98.19 295 LEU A CA 1
ATOM 2348 C C . LEU A 1 295 ? -15.611 -18.810 16.425 1.00 98.19 295 LEU A C 1
ATOM 2350 O O . LEU A 1 295 ? -15.666 -20.003 16.708 1.00 98.19 295 LEU A O 1
ATOM 2354 N N . ASP A 1 296 ? -14.542 -18.058 16.693 1.00 98.00 296 ASP A N 1
ATOM 2355 C CA . ASP A 1 296 ? -13.328 -18.564 17.356 1.00 98.00 296 ASP A CA 1
ATOM 2356 C C . ASP A 1 296 ? -13.631 -19.132 18.752 1.00 98.00 296 ASP A C 1
ATOM 2358 O O . ASP A 1 296 ? -13.098 -20.165 19.146 1.00 98.00 296 ASP A O 1
ATOM 2362 N N . THR A 1 297 ? -14.575 -18.518 19.474 1.00 97.94 297 THR A N 1
ATOM 2363 C CA . THR A 1 297 ? -15.059 -19.042 20.762 1.00 97.94 297 THR A CA 1
ATOM 2364 C C . THR A 1 297 ? -15.982 -20.253 20.597 1.00 97.94 297 THR A C 1
ATOM 2366 O O . THR A 1 297 ? -15.962 -21.158 21.433 1.00 97.94 297 THR A O 1
ATOM 2369 N N . LEU A 1 298 ? -16.803 -20.283 19.544 1.00 98.00 298 LEU A N 1
ATOM 2370 C CA . LEU A 1 298 ? -17.754 -21.362 19.266 1.00 98.00 298 LEU A CA 1
ATOM 2371 C C . LEU A 1 298 ? -17.053 -22.660 18.841 1.00 98.00 298 LEU A C 1
ATOM 2373 O O . LEU A 1 298 ? -17.458 -23.732 19.285 1.00 98.00 298 LEU A O 1
ATOM 2377 N N . LEU A 1 299 ? -15.984 -22.569 18.045 1.00 97.00 299 LEU A N 1
ATOM 2378 C CA . LEU A 1 299 ? -15.213 -23.712 17.537 1.00 97.00 299 LEU A CA 1
ATOM 2379 C C . LEU A 1 299 ? -14.802 -24.734 18.613 1.00 97.00 299 LEU A C 1
ATOM 2381 O O . LEU A 1 299 ? -15.129 -25.909 18.451 1.00 97.00 299 LEU A O 1
ATOM 2385 N N . PRO A 1 300 ? -14.141 -24.344 19.721 1.00 97.19 300 PRO A N 1
ATOM 2386 C CA . PRO A 1 300 ? -13.766 -25.284 20.776 1.00 97.19 300 PRO A CA 1
ATOM 2387 C C . PRO A 1 300 ? -14.942 -25.729 21.661 1.00 97.19 300 PRO A C 1
ATOM 2389 O O . PRO A 1 300 ? -14.763 -26.634 22.476 1.00 97.19 300 PRO A O 1
ATOM 2392 N N . LEU A 1 301 ? -16.111 -25.082 21.572 1.00 96.81 301 LEU A N 1
ATOM 2393 C CA . LEU A 1 301 ? -17.303 -25.452 22.341 1.00 96.81 301 LEU A CA 1
ATOM 2394 C C . LEU A 1 301 ? -18.127 -26.527 21.628 1.00 96.81 301 LEU A C 1
ATOM 2396 O O . LEU A 1 301 ? -18.546 -27.488 22.268 1.00 96.81 301 LEU A O 1
ATOM 2400 N N . ASP A 1 302 ? -18.358 -26.349 20.328 1.00 97.50 302 ASP A N 1
ATOM 2401 C CA . ASP A 1 302 ? -19.091 -27.283 19.475 1.00 97.50 302 ASP A CA 1
ATOM 2402 C C . ASP A 1 302 ? -18.668 -27.081 18.012 1.00 97.50 302 ASP A C 1
ATOM 2404 O O . ASP A 1 302 ? -19.121 -26.153 17.334 1.00 97.50 302 ASP A O 1
ATOM 2408 N N . SER A 1 303 ? -17.767 -27.936 17.525 1.00 96.19 303 SER A N 1
ATOM 2409 C CA . SER A 1 303 ? -17.182 -27.783 16.193 1.00 96.19 303 SER A CA 1
ATOM 2410 C C . SER A 1 303 ? -18.175 -28.067 15.062 1.00 96.19 303 SER A C 1
ATOM 2412 O O . SER A 1 303 ? -18.083 -27.435 14.010 1.00 96.19 303 SER A O 1
ATOM 2414 N N . GLU A 1 304 ? -19.161 -28.948 15.259 1.00 96.06 304 GLU A N 1
ATOM 2415 C CA . GLU A 1 304 ? -20.178 -29.257 14.243 1.00 96.06 304 GLU A CA 1
ATOM 2416 C C . GLU A 1 304 ? -21.101 -28.051 14.017 1.00 96.06 304 GLU A C 1
ATOM 2418 O O . GLU A 1 304 ? -21.334 -27.617 12.877 1.00 96.06 304 GLU A O 1
ATOM 2423 N N . ILE A 1 305 ? -21.558 -27.445 15.115 1.00 95.88 305 ILE A N 1
ATOM 2424 C CA . ILE A 1 305 ? -22.345 -26.213 15.085 1.00 95.88 305 ILE A CA 1
ATOM 2425 C C . ILE A 1 305 ? -21.515 -25.048 14.528 1.00 95.88 305 ILE A C 1
ATOM 2427 O O . ILE A 1 305 ? -22.008 -24.295 13.679 1.00 95.88 305 ILE A O 1
ATOM 2431 N N . ALA A 1 306 ? -20.260 -24.908 14.965 1.00 96.81 306 ALA A N 1
ATOM 2432 C CA . ALA A 1 306 ? -19.360 -23.850 14.515 1.00 96.81 306 ALA A CA 1
ATOM 2433 C C . ALA A 1 306 ? -19.136 -23.890 13.003 1.00 96.81 306 ALA A C 1
ATOM 2435 O O . ALA A 1 306 ? -19.254 -22.862 12.341 1.00 96.81 306 ALA A O 1
ATOM 2436 N N . VAL A 1 307 ? -18.856 -25.071 12.444 1.00 97.25 307 VAL A N 1
ATOM 2437 C CA . VAL A 1 307 ? -18.629 -25.252 11.004 1.00 97.25 307 VAL A CA 1
ATOM 2438 C C . VAL A 1 307 ? -19.882 -24.878 10.213 1.00 97.25 307 VAL A C 1
ATOM 2440 O O . VAL A 1 307 ? -19.784 -24.155 9.224 1.00 97.25 307 VAL A O 1
ATOM 2443 N N . THR A 1 308 ? -21.069 -25.274 10.675 1.00 96.50 308 THR A N 1
ATOM 2444 C CA . THR A 1 308 ? -22.337 -24.897 10.025 1.00 96.50 308 THR A CA 1
ATOM 2445 C C . THR A 1 308 ? -22.569 -23.380 10.060 1.00 96.50 308 THR A C 1
ATOM 2447 O O . THR A 1 308 ? -22.968 -22.780 9.058 1.00 96.50 308 THR A O 1
ATOM 2450 N N . ALA A 1 309 ? -22.293 -22.733 11.197 1.00 96.81 309 ALA A N 1
ATOM 2451 C CA . ALA A 1 309 ? -22.399 -21.281 11.332 1.00 96.81 309 ALA A CA 1
ATOM 2452 C C . ALA A 1 309 ? -21.365 -20.543 10.470 1.00 96.81 309 ALA A C 1
ATOM 2454 O O . ALA A 1 309 ? -21.699 -19.539 9.845 1.00 96.81 309 ALA A O 1
ATOM 2455 N N . ALA A 1 310 ? -20.138 -21.063 10.392 1.00 97.25 310 ALA A N 1
ATOM 2456 C CA . ALA A 1 310 ? -19.051 -20.540 9.574 1.00 97.25 310 ALA A CA 1
ATOM 2457 C C . ALA A 1 310 ? -19.398 -20.557 8.080 1.00 97.25 310 ALA A C 1
ATOM 2459 O O . ALA A 1 310 ? -19.169 -19.568 7.392 1.00 97.25 310 ALA A O 1
ATOM 2460 N N . GLU A 1 311 ? -20.012 -21.634 7.580 1.00 96.00 311 GLU A N 1
ATOM 2461 C CA . GLU A 1 311 ? -20.495 -21.696 6.194 1.00 96.00 311 GLU A CA 1
ATOM 2462 C C . GLU A 1 311 ? -21.510 -20.595 5.899 1.00 96.00 311 GLU A C 1
ATOM 2464 O O . GLU A 1 311 ? -21.434 -19.930 4.864 1.00 96.00 311 GLU A O 1
ATOM 2469 N N . ARG A 1 312 ? -22.455 -20.379 6.821 1.00 96.62 312 ARG A N 1
ATOM 2470 C CA . ARG A 1 312 ? -23.444 -19.314 6.664 1.00 96.62 312 ARG A CA 1
ATOM 2471 C C . ARG A 1 312 ? -22.797 -17.937 6.748 1.00 96.62 312 ARG A C 1
ATOM 2473 O O . ARG A 1 312 ? -23.142 -17.077 5.948 1.00 96.62 312 ARG A O 1
ATOM 2480 N N . PHE A 1 313 ? -21.856 -17.753 7.669 1.00 97.38 313 PHE A N 1
ATOM 2481 C CA . PHE A 1 313 ? -21.123 -16.508 7.835 1.00 97.38 313 PHE A CA 1
ATOM 2482 C C . PHE A 1 313 ? -20.322 -16.155 6.582 1.00 97.38 313 PHE A C 1
ATOM 2484 O O . PHE A 1 313 ? -20.507 -15.069 6.047 1.00 97.38 313 PHE A O 1
ATOM 2491 N N . ALA A 1 314 ? -19.531 -17.082 6.045 1.00 96.44 314 ALA A N 1
ATOM 2492 C CA . ALA A 1 314 ? -18.784 -16.864 4.809 1.00 96.44 314 ALA A CA 1
ATOM 2493 C C . ALA A 1 314 ? -19.685 -16.474 3.620 1.00 96.44 314 ALA A C 1
ATOM 2495 O O . ALA A 1 314 ? -19.256 -15.742 2.740 1.00 96.44 314 ALA A O 1
ATOM 2496 N N . ALA A 1 315 ? -20.943 -16.927 3.594 1.00 94.06 315 ALA A N 1
ATOM 2497 C CA . ALA A 1 315 ? -21.901 -16.566 2.548 1.00 94.06 315 ALA A CA 1
ATOM 2498 C C . ALA A 1 315 ? -22.607 -15.213 2.769 1.00 94.06 315 ALA A C 1
ATOM 2500 O O . ALA A 1 315 ? -23.282 -14.726 1.862 1.00 94.06 315 ALA A O 1
ATOM 2501 N N . THR A 1 316 ? -22.533 -14.636 3.972 1.00 94.81 316 THR A N 1
ATOM 2502 C CA . THR A 1 316 ? -23.217 -13.383 4.336 1.00 94.81 316 THR A CA 1
ATOM 2503 C C . THR A 1 316 ? -22.275 -12.377 5.002 1.00 94.81 316 THR A C 1
ATOM 2505 O O . THR A 1 316 ? -22.730 -11.561 5.812 1.00 94.81 316 THR A O 1
ATOM 2508 N N . SER A 1 317 ? -20.969 -12.490 4.775 1.00 94.06 317 SER A N 1
ATOM 2509 C CA . SER A 1 317 ? -20.002 -11.494 5.227 1.00 94.06 317 SER A CA 1
ATOM 2510 C C . SER A 1 317 ? -20.212 -10.190 4.463 1.00 94.06 317 SER A C 1
ATOM 2512 O O . SER A 1 317 ? -20.736 -10.190 3.346 1.00 94.06 317 SER A O 1
ATOM 2514 N N . ALA A 1 318 ? -19.856 -9.078 5.093 1.00 92.12 318 ALA A N 1
ATOM 2515 C CA . ALA A 1 318 ? -19.886 -7.771 4.450 1.00 92.12 318 ALA A CA 1
ATOM 2516 C C . ALA A 1 318 ? -18.584 -7.500 3.685 1.00 92.12 318 ALA A C 1
ATOM 2518 O O . ALA A 1 318 ? -18.634 -6.891 2.618 1.00 92.12 318 ALA A O 1
ATOM 2519 N N . ASP A 1 319 ? -17.454 -7.969 4.222 1.00 91.94 319 ASP A N 1
ATOM 2520 C CA . ASP A 1 319 ? -16.133 -7.793 3.624 1.00 91.94 319 ASP A CA 1
ATOM 2521 C C . ASP A 1 319 ? -15.735 -9.016 2.778 1.00 91.94 319 ASP A C 1
ATOM 2523 O O . ASP A 1 319 ? -15.997 -10.167 3.148 1.00 91.94 319 ASP A O 1
ATOM 2527 N N . ASP A 1 320 ? -15.076 -8.767 1.641 1.00 89.12 320 ASP A N 1
ATOM 2528 C CA . ASP A 1 320 ? -14.704 -9.796 0.655 1.00 89.12 320 ASP A CA 1
ATOM 2529 C C . ASP A 1 320 ? -13.595 -10.749 1.152 1.00 89.12 320 ASP A C 1
ATOM 2531 O O . ASP A 1 320 ? -13.480 -11.880 0.672 1.00 89.12 320 ASP A O 1
ATOM 2535 N N . ASP A 1 321 ? -12.777 -10.328 2.123 1.00 93.25 321 ASP A N 1
ATOM 2536 C CA . ASP A 1 321 ? -11.683 -11.123 2.701 1.00 93.25 321 ASP A CA 1
ATOM 2537 C C . ASP A 1 321 ? -12.123 -11.968 3.913 1.00 93.25 321 ASP A C 1
ATOM 2539 O O . ASP A 1 321 ? -11.493 -12.984 4.241 1.00 93.25 321 ASP A O 1
ATOM 2543 N N . THR A 1 322 ? -13.231 -11.600 4.565 1.00 96.31 322 THR A N 1
ATOM 2544 C CA . THR A 1 322 ? -13.793 -12.313 5.721 1.00 96.31 322 THR A CA 1
ATOM 2545 C C . THR A 1 322 ? -14.023 -13.805 5.460 1.00 96.31 322 THR A C 1
ATOM 2547 O O . THR A 1 322 ? -13.617 -14.606 6.307 1.00 96.31 322 THR A O 1
ATOM 2550 N N . PRO A 1 323 ? -14.590 -14.250 4.321 1.00 96.56 323 PRO A N 1
ATOM 2551 C CA . PRO A 1 323 ? -14.767 -15.673 4.032 1.00 96.56 323 PRO A CA 1
ATOM 2552 C C . PRO A 1 323 ? -13.454 -16.464 4.095 1.00 96.56 323 PRO A C 1
ATOM 2554 O O . PRO A 1 323 ? -13.430 -17.598 4.579 1.00 96.56 323 PRO A O 1
ATOM 2557 N N . LEU A 1 324 ? -12.334 -15.861 3.686 1.00 96.44 324 LEU A N 1
ATOM 2558 C CA . LEU A 1 324 ? -11.023 -16.500 3.767 1.00 96.44 324 LEU A CA 1
ATOM 2559 C C . LEU A 1 324 ? -10.531 -16.609 5.217 1.00 96.44 324 LEU A C 1
ATOM 2561 O O . LEU A 1 324 ? -9.987 -17.644 5.606 1.00 96.44 324 LEU A O 1
ATOM 2565 N N . ARG A 1 325 ? -10.768 -15.578 6.038 1.00 97.44 325 ARG A N 1
ATOM 2566 C CA . ARG A 1 325 ? -10.483 -15.607 7.486 1.00 97.44 325 ARG A CA 1
ATOM 2567 C C . ARG A 1 325 ? -11.322 -16.677 8.192 1.00 97.44 325 ARG A C 1
ATOM 2569 O O . ARG A 1 325 ? -10.802 -17.394 9.044 1.00 97.44 325 ARG A O 1
ATOM 2576 N N . VAL A 1 326 ? -12.587 -16.837 7.797 1.00 97.75 326 VAL A N 1
ATOM 2577 C CA . VAL A 1 326 ? -13.466 -17.918 8.270 1.00 97.75 326 VAL A CA 1
ATOM 2578 C C . VAL A 1 326 ? -12.903 -19.289 7.884 1.00 97.75 326 VAL A C 1
ATOM 2580 O O . VAL A 1 326 ? -12.803 -20.167 8.741 1.00 97.75 326 VAL A O 1
ATOM 2583 N N . ALA A 1 327 ? -12.493 -19.475 6.624 1.00 97.56 327 ALA A N 1
ATOM 2584 C CA . ALA A 1 327 ? -11.885 -20.722 6.159 1.00 97.56 327 ALA A CA 1
ATOM 2585 C C . ALA A 1 327 ? -10.609 -21.069 6.945 1.00 97.56 327 ALA A C 1
ATOM 2587 O O . ALA A 1 327 ? -10.432 -22.221 7.339 1.00 97.56 327 ALA A O 1
ATOM 2588 N N . GLU A 1 328 ? -9.753 -20.081 7.220 1.00 97.31 328 GLU A N 1
ATOM 2589 C CA . GLU A 1 328 ? -8.532 -20.254 8.015 1.00 97.31 328 GLU A CA 1
ATOM 2590 C C . GLU A 1 328 ? -8.836 -20.723 9.446 1.00 97.31 328 GLU A C 1
ATOM 2592 O O . GLU A 1 328 ? -8.174 -21.644 9.926 1.00 97.31 328 GLU A O 1
ATOM 2597 N N . LEU A 1 329 ? -9.849 -20.148 10.109 1.00 97.12 329 LEU A N 1
ATOM 2598 C CA . LEU A 1 329 ? -10.243 -20.542 11.469 1.00 97.12 329 LEU A CA 1
ATOM 2599 C C . LEU A 1 329 ? -10.727 -21.995 11.532 1.00 97.12 329 LEU A C 1
ATOM 2601 O O . LEU A 1 329 ? -10.330 -22.747 12.420 1.00 97.12 329 LEU A O 1
ATOM 2605 N N . ILE A 1 330 ? -11.557 -22.416 10.575 1.00 97.31 330 ILE A N 1
ATOM 2606 C CA . ILE A 1 330 ? -12.178 -23.749 10.613 1.00 97.31 330 ILE A CA 1
ATOM 2607 C C . ILE A 1 330 ? -11.330 -24.844 9.955 1.00 97.31 330 ILE A C 1
ATOM 2609 O O . ILE A 1 330 ? -11.712 -26.013 10.007 1.00 97.31 330 ILE A O 1
ATOM 2613 N N . ARG A 1 331 ? -10.195 -24.515 9.321 1.00 96.00 331 ARG A N 1
ATOM 2614 C CA . ARG A 1 331 ? -9.437 -25.466 8.481 1.00 96.00 331 ARG A CA 1
ATOM 2615 C C . ARG A 1 331 ? -8.981 -26.730 9.205 1.00 96.00 331 ARG A C 1
ATOM 2617 O O . ARG A 1 331 ? -8.812 -27.758 8.560 1.00 96.00 331 ARG A O 1
ATOM 2624 N N . HIS A 1 332 ? -8.730 -26.643 10.511 1.00 94.69 332 HIS A N 1
ATOM 2625 C CA . HIS A 1 332 ? -8.268 -27.775 11.315 1.00 94.69 332 HIS A CA 1
ATOM 2626 C C . HIS A 1 332 ? -9.425 -28.686 11.742 1.00 94.69 332 HIS A C 1
ATOM 2628 O O . HIS A 1 332 ? -9.238 -29.897 11.813 1.00 94.69 332 HIS A O 1
ATOM 2634 N N . GLU A 1 333 ? -10.614 -28.114 11.945 1.00 95.75 333 GLU A N 1
ATOM 2635 C CA . GLU A 1 333 ? -11.819 -28.837 12.365 1.00 95.75 333 GLU A CA 1
ATOM 2636 C C . GLU A 1 333 ? -12.575 -29.434 11.168 1.00 95.75 333 GLU A C 1
ATOM 2638 O O . GLU A 1 333 ? -12.994 -30.589 11.195 1.00 95.75 333 GLU A O 1
ATOM 2643 N N . SER A 1 334 ? -12.710 -28.674 10.073 1.00 96.69 334 SER A N 1
ATOM 2644 C CA . SER A 1 334 ? -13.314 -29.132 8.817 1.00 96.69 334 SER A CA 1
ATOM 2645 C C . SER A 1 334 ? -12.512 -28.652 7.598 1.00 96.69 334 SER A C 1
ATOM 2647 O O . SER A 1 334 ? -12.887 -27.673 6.938 1.00 96.69 334 SER A O 1
ATOM 2649 N N . PRO A 1 335 ? -11.435 -29.377 7.225 1.00 96.38 335 PRO A N 1
ATOM 2650 C CA . PRO A 1 335 ? -10.655 -29.093 6.019 1.00 96.38 335 PRO A CA 1
ATOM 2651 C C . PRO A 1 335 ? -11.522 -29.033 4.757 1.00 96.38 335 PRO A C 1
ATOM 2653 O O . PRO A 1 335 ? -11.311 -28.197 3.884 1.00 96.38 335 PRO A O 1
ATOM 2656 N N . ARG A 1 336 ? -12.541 -29.900 4.668 1.00 96.75 336 ARG A N 1
ATOM 2657 C CA . ARG A 1 336 ? -13.443 -29.975 3.512 1.00 96.75 336 ARG A CA 1
ATOM 2658 C C . ARG A 1 336 ? -14.288 -28.711 3.358 1.00 96.75 336 ARG A C 1
ATOM 2660 O O . ARG A 1 336 ? -14.436 -28.224 2.239 1.00 96.75 336 ARG A O 1
ATOM 2667 N N . THR A 1 337 ? -14.843 -28.193 4.453 1.00 96.88 337 THR A N 1
ATOM 2668 C CA . THR A 1 337 ? -15.631 -26.956 4.422 1.00 96.88 337 THR A CA 1
ATOM 2669 C C . THR A 1 337 ? -14.738 -25.750 4.149 1.00 96.88 337 THR A C 1
ATOM 2671 O O . THR A 1 337 ? -15.069 -24.950 3.278 1.00 96.88 337 THR A O 1
ATOM 2674 N N . ALA A 1 338 ? -13.587 -25.650 4.822 1.00 97.12 338 ALA A N 1
ATOM 2675 C CA . ALA A 1 338 ? -12.618 -24.583 4.574 1.00 97.12 338 ALA A CA 1
ATOM 2676 C C . ALA A 1 338 ? -12.170 -24.548 3.104 1.00 97.12 338 ALA A C 1
ATOM 2678 O O . ALA A 1 338 ? -12.142 -23.484 2.491 1.00 97.12 338 ALA A O 1
ATOM 2679 N N . LEU A 1 339 ? -11.891 -25.717 2.514 1.00 97.12 339 LEU A N 1
ATOM 2680 C CA . LEU A 1 339 ? -11.522 -25.834 1.104 1.00 97.12 339 LEU A CA 1
ATOM 2681 C C . LEU A 1 339 ? -12.658 -25.397 0.177 1.00 97.12 339 LEU A C 1
ATOM 2683 O O . LEU A 1 339 ? -12.389 -24.745 -0.826 1.00 97.12 339 LEU A O 1
ATOM 2687 N N . ARG A 1 340 ? -13.918 -25.711 0.509 1.00 96.75 340 ARG A N 1
ATOM 2688 C CA . ARG A 1 340 ? -15.076 -25.243 -0.266 1.00 96.75 340 ARG A CA 1
ATOM 2689 C C . ARG A 1 340 ? -15.196 -23.719 -0.223 1.00 96.75 340 ARG A C 1
ATOM 2691 O O . ARG A 1 340 ? -15.276 -23.114 -1.281 1.00 96.75 340 ARG A O 1
ATOM 2698 N N . ILE A 1 341 ? -15.122 -23.114 0.965 1.00 96.94 341 ILE A N 1
ATOM 2699 C CA . ILE A 1 341 ? -15.176 -21.651 1.124 1.00 96.94 341 ILE A CA 1
ATOM 2700 C C . ILE A 1 341 ? -14.034 -20.984 0.342 1.00 96.94 341 ILE A C 1
ATOM 2702 O O . ILE A 1 341 ? -14.274 -20.075 -0.446 1.00 96.94 341 ILE A O 1
ATOM 2706 N N . ALA A 1 342 ? -12.798 -21.471 0.491 1.00 96.81 342 ALA A N 1
ATOM 2707 C CA . ALA A 1 342 ? -11.657 -20.944 -0.258 1.00 96.81 342 ALA A CA 1
ATOM 2708 C C . ALA A 1 342 ? -11.819 -21.128 -1.781 1.00 96.81 342 ALA A C 1
ATOM 2710 O O . ALA A 1 342 ? -11.448 -20.247 -2.554 1.00 96.81 342 ALA A O 1
ATOM 2711 N N . ALA A 1 343 ? -12.394 -22.245 -2.235 1.00 95.50 343 ALA A N 1
ATOM 2712 C CA . ALA A 1 343 ? -12.661 -22.487 -3.651 1.00 95.50 343 ALA A CA 1
ATOM 2713 C C . ALA A 1 343 ? -13.742 -21.556 -4.221 1.00 95.50 343 ALA A C 1
ATOM 2715 O O . ALA A 1 343 ? -13.579 -21.083 -5.346 1.00 95.50 343 ALA A O 1
ATOM 2716 N N . ASP A 1 344 ? -14.799 -21.269 -3.460 1.00 94.19 344 ASP A N 1
ATOM 2717 C CA . ASP A 1 344 ? -15.867 -20.353 -3.874 1.00 94.19 344 ASP A CA 1
ATOM 2718 C C . ASP A 1 344 ? -15.301 -18.944 -4.133 1.00 94.19 344 ASP A C 1
ATOM 2720 O O . ASP A 1 344 ? -15.599 -18.341 -5.163 1.00 94.19 344 ASP A O 1
ATOM 2724 N N . ILE A 1 345 ? -14.382 -18.479 -3.276 1.00 93.88 345 ILE A N 1
ATOM 2725 C CA . ILE A 1 345 ? -13.660 -17.204 -3.442 1.00 93.88 345 ILE A CA 1
ATOM 2726 C C . ILE A 1 345 ? -12.699 -17.263 -4.638 1.00 93.88 345 ILE A C 1
ATOM 2728 O O . ILE A 1 345 ? -12.703 -16.391 -5.509 1.00 93.88 345 ILE A O 1
ATOM 2732 N N . ALA A 1 346 ? -11.852 -18.297 -4.704 1.00 94.00 346 ALA A N 1
ATOM 2733 C CA . ALA A 1 346 ? -10.824 -18.417 -5.738 1.00 94.00 346 ALA A CA 1
ATOM 2734 C C . ALA A 1 346 ? -11.425 -18.429 -7.155 1.00 94.00 346 ALA A C 1
ATOM 2736 O O . ALA A 1 346 ? -10.872 -17.820 -8.080 1.00 94.00 346 ALA A O 1
ATOM 2737 N N . TRP A 1 347 ? -12.565 -19.109 -7.323 1.00 94.00 347 TRP A N 1
ATOM 2738 C CA . TRP A 1 347 ? -13.152 -19.437 -8.624 1.00 94.00 347 TRP A CA 1
ATOM 2739 C C . TRP A 1 347 ? -14.435 -18.683 -8.961 1.00 94.00 347 TRP A C 1
ATOM 2741 O O . TRP A 1 347 ? -15.066 -19.021 -9.961 1.00 94.00 347 TRP A O 1
ATOM 2751 N N . GLN A 1 348 ? -14.802 -17.653 -8.197 1.00 88.81 348 GLN A N 1
ATOM 2752 C CA . GLN A 1 348 ? -15.913 -16.767 -8.543 1.00 88.81 348 GLN A CA 1
ATOM 2753 C C . GLN A 1 348 ? -15.731 -16.228 -9.975 1.00 88.81 348 GLN A C 1
ATOM 2755 O O . GLN A 1 348 ? -14.641 -15.803 -10.344 1.00 88.81 348 GLN A O 1
ATOM 2760 N N . GLU A 1 349 ? -16.751 -16.241 -10.827 1.00 84.25 349 GLU A N 1
ATOM 2761 C CA . GLU A 1 349 ? -16.631 -15.771 -12.224 1.00 84.25 349 GLU A CA 1
ATOM 2762 C C . GLU A 1 349 ? -17.000 -14.284 -12.369 1.00 84.25 349 GLU A C 1
ATOM 2764 O O . GLU A 1 349 ? -17.678 -13.883 -13.310 1.00 84.25 349 GLU A O 1
ATOM 2769 N N . ASP A 1 350 ? -16.563 -13.461 -11.414 1.00 80.31 350 ASP A N 1
ATOM 2770 C CA . ASP A 1 350 ? -16.814 -12.019 -11.383 1.00 80.31 350 ASP A CA 1
ATOM 2771 C C . ASP A 1 350 ? -15.538 -11.216 -11.691 1.00 80.31 350 ASP A C 1
ATOM 2773 O O . ASP A 1 350 ? -14.504 -11.421 -11.053 1.00 80.31 350 ASP A O 1
ATOM 2777 N N . GLN A 1 351 ? -15.588 -10.309 -12.671 1.00 69.44 351 GLN A N 1
ATOM 2778 C CA . GLN A 1 351 ? -14.439 -9.459 -13.019 1.00 69.44 351 GLN A CA 1
ATOM 2779 C C . GLN A 1 351 ? -14.119 -8.418 -11.943 1.00 69.44 351 GLN A C 1
ATOM 2781 O O . GLN A 1 351 ? -12.974 -7.968 -11.892 1.00 69.44 351 GLN A O 1
ATOM 2786 N N . ASP A 1 352 ? -15.091 -8.066 -11.100 1.00 75.50 352 ASP A N 1
ATOM 2787 C CA . ASP A 1 352 ? -14.921 -7.052 -10.058 1.00 75.50 352 ASP A CA 1
ATOM 2788 C C . ASP A 1 352 ? -14.325 -7.635 -8.764 1.00 75.50 352 ASP A C 1
ATOM 2790 O O . ASP A 1 352 ? -13.852 -6.885 -7.912 1.00 75.50 352 ASP A O 1
ATOM 2794 N N . ALA A 1 353 ? -14.282 -8.966 -8.628 1.00 79.12 353 ALA A N 1
ATOM 2795 C CA . ALA A 1 353 ? -13.703 -9.621 -7.458 1.00 79.12 353 ALA A CA 1
ATOM 2796 C C . ALA A 1 353 ? -12.179 -9.427 -7.389 1.00 79.12 353 ALA A C 1
ATOM 2798 O O . ALA A 1 353 ? -11.451 -9.689 -8.357 1.00 79.12 353 ALA A O 1
ATOM 2799 N N . ASP A 1 354 ? -11.692 -9.039 -6.210 1.00 89.44 354 ASP A N 1
ATOM 2800 C CA . ASP A 1 354 ? -10.291 -8.700 -5.979 1.00 89.44 354 ASP A CA 1
ATOM 2801 C C . ASP A 1 354 ? -9.328 -9.852 -6.331 1.00 89.44 354 ASP A C 1
ATOM 2803 O O . ASP A 1 354 ? -9.422 -10.987 -5.852 1.00 89.44 354 ASP A O 1
ATOM 2807 N N . SER A 1 355 ? -8.353 -9.545 -7.192 1.00 91.62 355 SER A N 1
ATOM 2808 C CA . SER A 1 355 ? -7.376 -10.530 -7.661 1.00 91.62 355 SER A CA 1
ATOM 2809 C C . SER A 1 355 ? -6.418 -10.985 -6.558 1.00 91.62 355 SER A C 1
ATOM 2811 O O . SER A 1 355 ? -5.937 -12.118 -6.628 1.00 91.62 355 SER A O 1
ATOM 2813 N N . GLU A 1 356 ? -6.129 -10.144 -5.559 1.00 94.50 356 GLU A N 1
ATOM 2814 C CA . GLU A 1 356 ? -5.269 -10.532 -4.432 1.00 94.50 356 GLU A CA 1
ATOM 2815 C C . GLU A 1 356 ? -5.988 -11.521 -3.508 1.00 94.50 356 GLU A C 1
ATOM 2817 O O . GLU A 1 356 ? -5.442 -12.585 -3.217 1.00 94.50 356 GLU A O 1
ATOM 2822 N N . THR A 1 357 ? -7.250 -11.259 -3.173 1.00 93.88 357 THR A N 1
ATOM 2823 C CA . THR A 1 357 ? -8.094 -12.153 -2.366 1.00 93.88 357 THR A CA 1
ATOM 2824 C C . THR A 1 357 ? -8.240 -13.536 -3.012 1.00 93.88 357 THR A C 1
ATOM 2826 O O . THR A 1 357 ? -8.085 -14.562 -2.348 1.00 93.88 357 THR A O 1
ATOM 2829 N N . ARG A 1 358 ? -8.425 -13.604 -4.340 1.00 94.69 358 ARG A N 1
ATOM 2830 C CA . ARG A 1 358 ? -8.419 -14.881 -5.087 1.00 94.69 358 ARG A CA 1
ATOM 2831 C C . ARG A 1 358 ? -7.096 -15.628 -4.972 1.00 94.69 358 ARG A C 1
ATOM 2833 O O . ARG A 1 358 ? -7.079 -16.854 -4.863 1.00 94.69 358 ARG A O 1
ATOM 2840 N N . TYR A 1 359 ? -5.981 -14.908 -5.046 1.00 96.38 359 TYR A N 1
ATOM 2841 C CA . TYR A 1 359 ? -4.660 -15.507 -4.912 1.00 96.38 359 TYR A CA 1
ATOM 2842 C C . TYR A 1 359 ? -4.445 -16.076 -3.513 1.00 96.38 359 TYR A C 1
ATOM 2844 O O . TYR A 1 359 ? -3.995 -17.215 -3.386 1.00 96.38 359 TYR A O 1
ATOM 2852 N N . ASP A 1 360 ? -4.828 -15.335 -2.477 1.00 96.31 360 ASP A N 1
ATOM 2853 C CA . ASP A 1 360 ? -4.729 -15.798 -1.095 1.00 96.31 360 ASP A CA 1
ATOM 2854 C C . ASP A 1 360 ? -5.651 -16.995 -0.831 1.00 96.31 360 ASP A C 1
ATOM 2856 O O . ASP A 1 360 ? -5.244 -17.947 -0.160 1.00 96.31 360 ASP A O 1
ATOM 2860 N N . ALA A 1 361 ? -6.832 -17.029 -1.453 1.00 96.38 361 ALA A N 1
ATOM 2861 C CA . ALA A 1 361 ? -7.714 -18.192 -1.440 1.00 96.38 361 ALA A CA 1
ATOM 2862 C C . ALA A 1 361 ? -7.068 -19.424 -2.101 1.00 96.38 361 ALA A C 1
ATOM 2864 O O . ALA A 1 361 ? -7.120 -20.525 -1.553 1.00 96.38 361 ALA A O 1
ATOM 2865 N N . VAL A 1 362 ? -6.365 -19.255 -3.224 1.00 97.12 362 VAL A N 1
ATOM 2866 C CA . VAL A 1 362 ? -5.595 -20.340 -3.861 1.00 97.12 362 VAL A CA 1
ATOM 2867 C C . VAL A 1 362 ? -4.438 -20.821 -2.986 1.00 97.12 362 VAL A C 1
ATOM 2869 O O . VAL A 1 362 ? -4.198 -22.027 -2.886 1.00 97.12 362 VAL A O 1
ATOM 2872 N N . LEU A 1 363 ? -3.739 -19.910 -2.307 1.00 96.62 363 LEU A N 1
ATOM 2873 C CA . LEU A 1 363 ? -2.718 -20.293 -1.332 1.00 96.62 363 LEU A CA 1
ATOM 2874 C C . LEU A 1 363 ? -3.323 -21.047 -0.146 1.00 96.62 363 LEU A C 1
ATOM 2876 O O . LEU A 1 363 ? -2.706 -21.984 0.359 1.00 96.62 363 LEU A O 1
ATOM 2880 N N . MET A 1 364 ? -4.522 -20.663 0.294 1.00 96.88 364 MET A N 1
ATOM 2881 C CA . MET A 1 364 ? -5.249 -21.365 1.344 1.00 96.88 364 MET A CA 1
ATOM 2882 C C . MET A 1 364 ? -5.627 -22.783 0.913 1.00 96.88 364 MET A C 1
ATOM 2884 O O . MET A 1 364 ? -5.366 -23.717 1.667 1.00 96.88 364 MET A O 1
ATOM 2888 N N . ILE A 1 365 ? -6.129 -22.978 -0.312 1.00 97.12 365 ILE A N 1
ATOM 2889 C CA . ILE A 1 365 ? -6.374 -24.321 -0.869 1.00 97.12 365 ILE A CA 1
ATOM 2890 C C . ILE A 1 365 ? -5.105 -25.174 -0.761 1.00 97.12 365 ILE A C 1
ATOM 2892 O O . ILE A 1 365 ? -5.160 -26.271 -0.216 1.00 97.12 365 ILE A O 1
ATOM 2896 N N . GLY A 1 366 ? -3.948 -24.643 -1.173 1.00 95.12 366 GLY A N 1
ATOM 2897 C CA . GLY A 1 366 ? -2.669 -25.355 -1.091 1.00 95.12 366 GLY A CA 1
ATOM 2898 C C . GLY A 1 366 ? -2.142 -25.602 0.331 1.00 95.12 366 GLY A C 1
ATOM 2899 O O . GLY A 1 366 ? -1.367 -26.533 0.544 1.00 95.12 366 GLY A O 1
ATOM 2900 N N . LYS A 1 367 ? -2.535 -24.781 1.312 1.00 95.00 367 LYS A N 1
ATOM 2901 C CA . LYS A 1 367 ? -2.223 -24.993 2.737 1.00 95.00 367 LYS A CA 1
ATOM 2902 C C . LYS A 1 367 ? -3.109 -26.075 3.362 1.00 95.00 367 LYS A C 1
ATOM 2904 O O . LYS A 1 367 ? -2.632 -26.795 4.234 1.00 95.00 367 LYS A O 1
ATOM 2909 N N . ILE A 1 368 ? -4.375 -26.168 2.945 1.00 95.56 368 ILE A N 1
ATOM 2910 C CA . ILE A 1 368 ? -5.331 -27.184 3.416 1.00 95.56 368 ILE A CA 1
ATOM 2911 C C . ILE A 1 368 ? -5.025 -28.535 2.766 1.00 95.56 368 ILE A C 1
ATOM 2913 O O . ILE A 1 368 ? -4.918 -29.544 3.459 1.00 95.56 368 ILE A O 1
ATOM 2917 N N . ASP A 1 369 ? -4.850 -28.541 1.444 1.00 95.19 369 ASP A N 1
ATOM 2918 C CA . ASP A 1 369 ? -4.483 -29.708 0.653 1.00 95.19 369 ASP A CA 1
ATOM 2919 C C . ASP A 1 369 ? -3.269 -29.394 -0.229 1.00 95.19 369 ASP A C 1
ATOM 2921 O O . ASP A 1 369 ? -3.354 -28.786 -1.299 1.00 95.19 369 ASP A O 1
ATOM 2925 N N . THR A 1 370 ? -2.103 -29.852 0.226 1.00 93.12 370 THR A N 1
ATOM 2926 C CA . THR A 1 370 ? -0.836 -29.655 -0.492 1.00 93.12 370 THR A CA 1
ATOM 2927 C C . THR A 1 370 ? -0.821 -30.273 -1.892 1.00 93.12 370 THR A C 1
ATOM 2929 O O . THR A 1 370 ? -0.078 -29.783 -2.746 1.00 93.12 370 THR A O 1
ATOM 2932 N N . ALA A 1 371 ? -1.640 -31.299 -2.165 1.00 93.56 371 ALA A N 1
ATOM 2933 C CA . ALA A 1 371 ? -1.745 -31.895 -3.497 1.00 93.56 371 ALA A CA 1
ATOM 2934 C C . ALA A 1 371 ? -2.459 -30.960 -4.491 1.00 93.56 371 ALA A C 1
ATOM 2936 O O . ALA A 1 371 ? -2.135 -30.968 -5.681 1.00 93.56 371 ALA A O 1
ATOM 2937 N N . GLU A 1 372 ? -3.357 -30.101 -4.002 1.00 95.19 372 GLU A N 1
ATOM 2938 C CA . GLU A 1 372 ? -4.116 -29.132 -4.803 1.00 95.19 372 GLU A CA 1
ATOM 2939 C C . GLU A 1 372 ? -3.381 -27.799 -5.015 1.00 95.19 372 GLU A C 1
ATOM 2941 O O . GLU A 1 372 ? -3.783 -27.000 -5.861 1.00 95.19 372 GLU A O 1
ATOM 2946 N N . ALA A 1 373 ? -2.253 -27.561 -4.333 1.00 94.44 373 ALA A N 1
ATOM 2947 C CA . ALA A 1 373 ? -1.500 -26.308 -4.443 1.00 94.44 373 ALA A CA 1
ATOM 2948 C C . ALA A 1 373 ? -1.079 -25.979 -5.891 1.00 94.44 373 ALA A C 1
ATOM 2950 O O . ALA A 1 373 ? -1.337 -24.882 -6.391 1.00 94.44 373 ALA A O 1
ATOM 2951 N N . ILE A 1 374 ? -0.445 -26.931 -6.590 1.00 95.69 374 ILE A N 1
ATOM 2952 C CA . ILE A 1 374 ? -0.000 -26.735 -7.981 1.00 95.69 374 ILE A CA 1
ATOM 2953 C C . ILE A 1 374 ? -1.195 -26.657 -8.950 1.00 95.69 374 ILE A C 1
ATOM 2955 O O . ILE A 1 374 ? -1.218 -25.717 -9.752 1.00 95.69 374 ILE A O 1
ATOM 2959 N N . PRO A 1 375 ? -2.181 -27.583 -8.921 1.00 96.19 375 PRO A N 1
ATOM 2960 C CA . PRO A 1 375 ? -3.390 -27.475 -9.741 1.00 96.19 375 PRO A CA 1
ATOM 2961 C C . PRO A 1 375 ? -4.120 -26.135 -9.590 1.00 96.19 375 PRO A C 1
ATOM 2963 O O . PRO A 1 375 ? -4.459 -25.509 -10.597 1.00 96.19 375 PRO A O 1
ATOM 2966 N N . ALA A 1 376 ? -4.303 -25.653 -8.357 1.00 96.25 376 ALA A N 1
ATOM 2967 C CA . ALA A 1 376 ? -4.983 -24.392 -8.083 1.00 96.25 376 ALA A CA 1
ATOM 2968 C C . ALA A 1 376 ? -4.181 -23.185 -8.599 1.00 96.25 376 ALA A C 1
ATOM 2970 O O . ALA A 1 376 ? -4.722 -22.352 -9.326 1.00 96.25 376 ALA A O 1
ATOM 2971 N N . LEU A 1 377 ? -2.873 -23.112 -8.327 1.00 97.19 377 LEU A N 1
ATOM 2972 C CA . LEU A 1 377 ? -2.019 -22.042 -8.866 1.00 97.19 377 LEU A CA 1
ATOM 2973 C C . LEU A 1 377 ? -1.999 -22.037 -10.399 1.00 97.19 377 LEU A C 1
ATOM 2975 O O . LEU A 1 377 ? -2.015 -20.968 -11.014 1.00 97.19 377 LEU A O 1
ATOM 2979 N N . ARG A 1 378 ? -2.001 -23.219 -11.029 1.00 96.44 378 ARG A N 1
ATOM 2980 C CA . ARG A 1 378 ? -2.063 -23.339 -12.491 1.00 96.44 378 ARG A CA 1
ATOM 2981 C C . ARG A 1 378 ? -3.374 -22.772 -13.018 1.00 96.44 378 ARG A C 1
ATOM 2983 O O . ARG A 1 378 ? -3.343 -21.887 -13.871 1.00 96.44 378 ARG A O 1
ATOM 2990 N N . ARG A 1 379 ? -4.503 -23.205 -12.455 1.00 95.62 379 ARG A N 1
ATOM 2991 C CA . ARG A 1 379 ? -5.831 -22.698 -12.822 1.00 95.62 379 ARG A CA 1
ATOM 2992 C C . ARG A 1 379 ? -5.926 -21.179 -12.656 1.00 95.62 379 ARG A C 1
ATOM 2994 O O . ARG A 1 379 ? -6.458 -20.507 -13.533 1.00 95.62 379 ARG A O 1
ATOM 3001 N N . LEU A 1 380 ? -5.357 -20.625 -11.583 1.00 95.94 380 LEU A N 1
ATOM 3002 C CA . LEU A 1 380 ? -5.314 -19.178 -11.365 1.00 95.94 380 LEU A CA 1
ATOM 3003 C C . LEU A 1 380 ? -4.472 -18.457 -12.425 1.00 95.94 380 LEU A C 1
ATOM 3005 O O . LEU A 1 380 ? -4.882 -17.413 -12.922 1.00 95.94 380 LEU A O 1
ATOM 3009 N N . SER A 1 381 ? -3.323 -19.016 -12.818 1.00 96.12 381 SER A N 1
ATOM 3010 C CA . SER A 1 381 ? -2.480 -18.429 -13.871 1.00 96.12 381 SER A CA 1
ATOM 3011 C C . SER A 1 381 ? -3.158 -18.384 -15.249 1.00 96.12 381 SER A C 1
ATOM 3013 O O . SER A 1 381 ? -2.890 -17.486 -16.054 1.00 96.12 381 SER A O 1
ATOM 3015 N N . GLU A 1 382 ? -4.087 -19.307 -15.494 1.00 94.12 382 GLU A N 1
ATOM 3016 C CA . GLU A 1 382 ? -4.883 -19.419 -16.722 1.00 94.12 382 GLU A CA 1
ATOM 3017 C C . GLU A 1 382 ? -6.192 -18.605 -16.665 1.00 94.12 382 GLU A C 1
ATOM 3019 O O . GLU A 1 382 ? -6.858 -18.425 -17.687 1.00 94.12 382 GLU A O 1
ATOM 3024 N N . SER A 1 383 ? -6.559 -18.080 -15.492 1.00 92.62 383 SER A N 1
ATOM 3025 C CA . SER A 1 383 ? -7.802 -17.335 -15.289 1.00 92.62 383 SER A CA 1
ATOM 3026 C C . SER A 1 383 ? -7.822 -16.025 -16.077 1.00 92.62 383 SER A C 1
ATOM 3028 O O . SER A 1 383 ? -6.925 -15.189 -15.968 1.00 92.62 383 SER A O 1
ATOM 3030 N N . LYS A 1 384 ? -8.902 -15.799 -16.832 1.00 90.25 384 LYS A N 1
ATOM 3031 C CA . LYS A 1 384 ? -9.154 -14.529 -17.538 1.00 90.25 384 LYS A CA 1
ATOM 3032 C C . LYS A 1 384 ? -9.768 -13.452 -16.640 1.00 90.25 384 LYS A C 1
ATOM 3034 O O . LYS A 1 384 ? -9.773 -12.289 -17.025 1.00 90.25 384 LYS A O 1
ATOM 3039 N N . PHE A 1 385 ? -10.261 -13.839 -15.464 1.00 88.31 385 PHE A N 1
ATOM 3040 C CA . PHE A 1 385 ? -10.877 -12.955 -14.469 1.00 88.31 385 PHE A CA 1
ATOM 3041 C C . PHE A 1 385 ? -9.859 -12.408 -13.459 1.00 88.31 385 PHE A C 1
ATOM 3043 O O . PHE A 1 385 ? -10.227 -11.769 -12.485 1.00 88.31 385 PHE A O 1
ATOM 3050 N N . THR A 1 386 ? -8.572 -12.692 -13.660 1.00 91.19 386 THR A N 1
ATOM 3051 C CA . THR A 1 386 ? -7.502 -12.339 -12.729 1.00 91.19 386 THR A CA 1
ATOM 3052 C C . THR A 1 386 ? -6.496 -11.425 -13.416 1.00 91.19 386 THR A C 1
ATOM 3054 O O . THR A 1 386 ? -6.104 -11.654 -14.566 1.00 91.19 386 THR A O 1
ATOM 3057 N N . HIS A 1 387 ? -6.044 -10.385 -12.715 1.00 93.38 387 HIS A N 1
ATOM 3058 C CA . HIS A 1 387 ? -5.035 -9.474 -13.245 1.00 93.38 387 HIS A CA 1
ATOM 3059 C C . HIS A 1 387 ? -3.721 -10.192 -13.582 1.00 93.38 387 HIS A C 1
ATOM 3061 O O . HIS A 1 387 ? -3.314 -11.157 -12.933 1.00 93.38 387 HIS A O 1
ATOM 3067 N N . PHE A 1 388 ? -3.021 -9.681 -14.599 1.00 94.69 388 PHE A N 1
ATOM 3068 C CA . PHE A 1 388 ? -1.788 -10.288 -15.106 1.00 94.69 388 PHE A CA 1
ATOM 3069 C C . PHE A 1 388 ? -0.716 -10.486 -14.024 1.00 94.69 388 PHE A C 1
ATOM 3071 O O . PHE A 1 388 ? -0.070 -11.529 -14.012 1.00 94.69 388 PHE A O 1
ATOM 3078 N N . GLU A 1 389 ? -0.536 -9.530 -13.105 1.00 96.50 389 GLU A N 1
ATOM 3079 C CA . GLU A 1 389 ? 0.472 -9.648 -12.039 1.00 96.50 389 GLU A CA 1
ATOM 3080 C C . GLU A 1 389 ? 0.216 -10.854 -11.136 1.00 96.50 389 GLU A C 1
ATOM 3082 O O . GLU A 1 389 ? 1.139 -11.605 -10.826 1.00 96.50 389 GLU A O 1
ATOM 3087 N N . VAL A 1 390 ? -1.046 -11.091 -10.778 1.00 96.50 390 VAL A N 1
ATOM 3088 C CA . VAL A 1 390 ? -1.437 -12.239 -9.960 1.00 96.50 390 VAL A CA 1
ATOM 3089 C C . VAL A 1 390 ? -1.264 -13.542 -10.734 1.00 96.50 390 VAL A C 1
ATOM 3091 O O . VAL A 1 390 ? -0.706 -14.500 -10.199 1.00 96.50 390 VAL A O 1
ATOM 3094 N N . ARG A 1 391 ? -1.651 -13.572 -12.015 1.00 96.75 391 ARG A N 1
ATOM 3095 C CA . ARG A 1 391 ? -1.430 -14.736 -12.892 1.00 96.75 391 ARG A CA 1
ATOM 3096 C C . ARG A 1 391 ? 0.056 -15.079 -13.012 1.00 96.75 391 ARG A C 1
ATOM 3098 O O . ARG A 1 391 ? 0.436 -16.244 -12.899 1.00 96.75 391 ARG A O 1
ATOM 3105 N N . LEU A 1 392 ? 0.902 -14.063 -13.201 1.00 97.06 392 LEU A N 1
ATOM 3106 C CA . LEU A 1 392 ? 2.355 -14.201 -13.278 1.00 97.06 392 LEU A CA 1
ATOM 3107 C C . LEU A 1 392 ? 2.943 -14.680 -11.948 1.00 97.06 392 LEU A C 1
ATOM 3109 O O . LEU A 1 392 ? 3.801 -15.564 -11.951 1.00 97.06 392 LEU A O 1
ATOM 3113 N N . ARG A 1 393 ? 2.483 -14.129 -10.818 1.00 96.81 393 ARG A N 1
ATOM 3114 C CA . ARG A 1 393 ? 2.900 -14.546 -9.472 1.00 96.81 393 ARG A CA 1
ATOM 3115 C C . ARG A 1 393 ? 2.521 -16.001 -9.207 1.00 96.81 393 ARG A C 1
ATOM 3117 O O . ARG A 1 393 ? 3.371 -16.760 -8.748 1.00 96.81 393 ARG A O 1
ATOM 3124 N N . ALA A 1 394 ? 1.305 -16.410 -9.568 1.00 96.75 394 ALA A N 1
ATOM 3125 C CA . ALA A 1 394 ? 0.846 -17.791 -9.448 1.00 96.75 394 ALA A CA 1
ATOM 3126 C C . ALA A 1 394 ? 1.709 -18.753 -10.280 1.00 96.75 394 ALA A C 1
ATOM 3128 O O . ALA A 1 394 ? 2.252 -19.716 -9.739 1.00 96.75 394 ALA A O 1
ATOM 3129 N N . ALA A 1 395 ? 1.927 -18.442 -11.563 1.00 96.62 395 ALA A N 1
ATOM 3130 C CA . ALA A 1 395 ? 2.779 -19.240 -12.445 1.00 96.62 395 ALA A CA 1
ATOM 3131 C C . ALA A 1 395 ? 4.240 -19.306 -11.959 1.00 96.62 395 ALA A C 1
ATOM 3133 O O . ALA A 1 395 ? 4.860 -20.368 -11.991 1.00 96.62 395 ALA A O 1
ATOM 3134 N N . SER A 1 396 ? 4.784 -18.187 -11.471 1.00 95.81 396 SER A N 1
ATOM 3135 C CA . SER A 1 396 ? 6.152 -18.127 -10.938 1.00 95.81 396 SER A CA 1
ATOM 3136 C C . SER A 1 396 ? 6.299 -18.964 -9.672 1.00 95.81 396 SER A C 1
ATOM 3138 O O . SER A 1 396 ? 7.281 -19.689 -9.535 1.00 95.81 396 SER A O 1
ATOM 3140 N N . ARG A 1 397 ? 5.311 -18.923 -8.771 1.00 95.31 397 ARG A N 1
ATOM 3141 C CA . ARG A 1 397 ? 5.344 -19.656 -7.500 1.00 95.31 397 ARG A CA 1
ATOM 3142 C C . ARG A 1 397 ? 5.379 -21.169 -7.688 1.00 95.31 397 ARG A C 1
ATOM 3144 O O . ARG A 1 397 ? 6.107 -21.841 -6.959 1.00 95.31 397 ARG A O 1
ATOM 3151 N N . ILE A 1 398 ? 4.656 -21.698 -8.683 1.00 95.06 398 ILE A N 1
ATOM 3152 C CA . ILE A 1 398 ? 4.722 -23.124 -9.059 1.00 95.06 398 ILE A CA 1
ATOM 3153 C C . ILE A 1 398 ? 6.180 -23.545 -9.267 1.00 95.06 398 ILE A C 1
ATOM 3155 O O . ILE A 1 398 ? 6.604 -24.581 -8.766 1.00 95.06 398 ILE A O 1
ATOM 3159 N N . LEU A 1 399 ? 6.953 -22.723 -9.972 1.00 93.31 399 LEU A N 1
ATOM 3160 C CA . LEU A 1 399 ? 8.340 -23.005 -10.312 1.00 93.31 399 LEU A CA 1
ATOM 3161 C C . LEU A 1 399 ? 9.296 -22.761 -9.138 1.00 93.31 399 LEU A C 1
ATOM 3163 O O . LEU A 1 399 ? 10.134 -23.609 -8.843 1.00 93.31 399 LEU A O 1
ATOM 3167 N N . THR A 1 400 ? 9.192 -21.607 -8.475 1.00 91.88 400 THR A N 1
ATOM 3168 C CA . THR A 1 400 ? 10.194 -21.163 -7.494 1.00 91.88 400 THR A CA 1
ATOM 3169 C C . THR A 1 400 ? 10.026 -21.791 -6.118 1.00 91.88 400 THR A C 1
ATOM 3171 O O . THR A 1 400 ? 11.023 -22.003 -5.437 1.00 91.88 400 THR A O 1
ATOM 3174 N N . GLU A 1 401 ? 8.791 -22.061 -5.690 1.00 91.69 401 GLU A N 1
ATOM 3175 C CA . GLU A 1 401 ? 8.517 -22.596 -4.350 1.00 91.69 401 GLU A CA 1
ATOM 3176 C C . GLU A 1 401 ? 8.191 -24.089 -4.370 1.00 91.69 401 GLU A C 1
ATOM 3178 O O . GLU A 1 401 ? 8.644 -24.821 -3.495 1.00 91.69 401 GLU A O 1
ATOM 3183 N N . TYR A 1 402 ? 7.444 -24.553 -5.375 1.00 90.44 402 TYR A N 1
ATOM 3184 C CA . TYR A 1 402 ?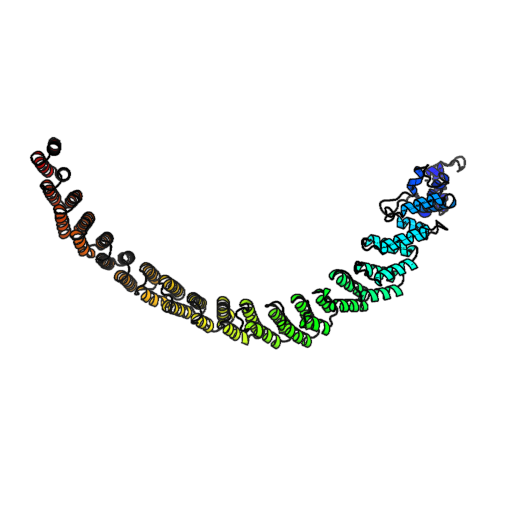 7.021 -25.955 -5.461 1.00 90.44 402 TYR A CA 1
ATOM 3185 C C . TYR A 1 402 ? 7.900 -26.811 -6.385 1.00 90.44 402 TYR A C 1
ATOM 3187 O O . TYR A 1 402 ? 7.692 -28.020 -6.465 1.00 90.44 402 TYR A O 1
ATOM 3195 N N . GLY A 1 403 ? 8.866 -26.217 -7.100 1.00 88.12 403 GLY A N 1
ATOM 3196 C CA . GLY A 1 403 ? 9.712 -26.937 -8.063 1.00 88.12 403 GLY A CA 1
ATOM 3197 C C . GLY A 1 403 ? 8.921 -27.591 -9.205 1.00 88.12 403 GLY A C 1
ATOM 3198 O O . GLY A 1 403 ? 9.363 -28.589 -9.774 1.00 88.12 403 GLY A O 1
ATOM 3199 N N . GLY A 1 404 ? 7.727 -27.070 -9.500 1.00 89.25 404 GLY A N 1
ATOM 3200 C CA . GLY A 1 404 ? 6.818 -27.584 -10.516 1.00 89.25 404 GLY A CA 1
ATOM 3201 C C . GLY A 1 404 ? 7.256 -27.265 -11.953 1.00 89.25 404 GLY A C 1
ATOM 3202 O O . GLY A 1 404 ? 8.281 -26.619 -12.181 1.00 89.25 404 GLY A O 1
ATOM 3203 N N . PRO A 1 405 ? 6.480 -27.714 -12.956 1.00 91.81 405 PRO A N 1
ATOM 3204 C CA . PRO A 1 405 ? 6.825 -27.527 -14.362 1.00 91.81 405 PRO A CA 1
ATOM 3205 C C . PRO A 1 405 ? 6.733 -26.056 -14.789 1.00 91.81 405 PRO A C 1
ATOM 3207 O O . PRO A 1 405 ? 5.918 -25.287 -14.279 1.00 91.81 405 PRO A O 1
ATOM 3210 N N . ILE A 1 406 ? 7.523 -25.688 -15.801 1.00 94.19 406 ILE A N 1
ATOM 3211 C CA . ILE A 1 406 ? 7.549 -24.334 -16.382 1.00 94.19 406 ILE A CA 1
ATOM 3212 C C . ILE A 1 406 ? 6.312 -24.000 -17.232 1.00 94.19 406 ILE A C 1
ATOM 3214 O O . ILE A 1 406 ? 6.160 -22.860 -17.674 1.00 94.19 406 ILE A O 1
ATOM 3218 N N . ASP A 1 407 ? 5.442 -24.981 -17.475 1.00 94.19 407 ASP A N 1
ATOM 3219 C CA . ASP A 1 407 ? 4.351 -24.909 -18.450 1.00 94.19 407 ASP A CA 1
ATOM 3220 C C . ASP A 1 407 ? 3.395 -23.741 -18.193 1.00 94.19 407 ASP A C 1
ATOM 3222 O O . ASP A 1 407 ? 2.949 -23.114 -19.144 1.00 94.19 407 ASP A O 1
ATOM 3226 N N . ALA A 1 408 ? 3.136 -23.385 -16.930 1.00 94.19 408 ALA A N 1
ATOM 3227 C CA . ALA A 1 408 ? 2.261 -22.260 -16.589 1.00 94.19 408 ALA A CA 1
ATOM 3228 C C . ALA A 1 408 ? 2.835 -20.908 -17.058 1.00 94.19 408 ALA A C 1
ATOM 3230 O O . ALA A 1 408 ? 2.125 -20.085 -17.633 1.00 94.19 408 ALA A O 1
ATOM 3231 N N . LEU A 1 409 ? 4.141 -20.686 -16.868 1.00 95.88 409 LEU A N 1
ATOM 3232 C CA . LEU A 1 409 ? 4.820 -19.481 -17.356 1.00 95.88 409 LEU A CA 1
ATOM 3233 C C . LEU A 1 409 ? 4.919 -19.471 -18.883 1.00 95.88 409 LEU A C 1
ATOM 3235 O O . LEU A 1 409 ? 4.780 -18.416 -19.501 1.00 95.88 409 LEU A O 1
ATOM 3239 N N . VAL A 1 410 ? 5.139 -20.640 -19.491 1.00 95.00 410 VAL A N 1
ATOM 3240 C CA . VAL A 1 410 ? 5.148 -20.789 -20.951 1.00 95.00 410 VAL A CA 1
ATOM 3241 C C . VAL A 1 410 ? 3.770 -20.469 -21.533 1.00 95.00 410 VAL A C 1
ATOM 3243 O O . VAL A 1 410 ? 3.690 -19.645 -22.439 1.00 95.00 410 VAL A O 1
ATOM 3246 N N . ALA A 1 411 ? 2.700 -21.038 -20.977 1.00 94.31 411 ALA A N 1
ATOM 3247 C CA . ALA A 1 411 ? 1.328 -20.782 -21.398 1.00 94.31 411 ALA A CA 1
ATOM 3248 C C . ALA A 1 411 ? 0.966 -19.299 -21.251 1.00 94.31 411 ALA A C 1
ATOM 3250 O O . ALA A 1 411 ? 0.417 -18.706 -22.176 1.00 94.31 411 ALA A O 1
ATOM 3251 N N . LEU A 1 412 ? 1.352 -18.663 -20.139 1.00 94.81 412 LEU A N 1
ATOM 3252 C CA . LEU A 1 412 ? 1.127 -17.231 -19.928 1.00 94.81 412 LEU A CA 1
ATOM 3253 C C . LEU A 1 412 ? 1.905 -16.358 -20.931 1.00 94.81 412 LEU A C 1
ATOM 3255 O O . LEU A 1 412 ? 1.405 -15.319 -21.360 1.00 94.81 412 LEU A O 1
ATOM 3259 N N . ALA A 1 413 ? 3.108 -16.779 -21.332 1.00 95.00 413 ALA A N 1
ATOM 3260 C CA . ALA A 1 413 ? 3.902 -16.103 -22.359 1.00 95.00 413 ALA A CA 1
ATOM 3261 C C . ALA A 1 413 ? 3.358 -16.306 -23.788 1.00 95.00 413 ALA A C 1
ATOM 3263 O O . ALA A 1 413 ? 3.664 -15.507 -24.672 1.00 95.00 413 ALA A O 1
ATOM 3264 N N . GLU A 1 414 ? 2.569 -17.356 -24.026 1.00 93.75 414 GLU A N 1
ATOM 3265 C CA . GLU A 1 414 ? 1.929 -17.664 -25.316 1.00 93.75 414 GLU A CA 1
ATOM 3266 C C . GLU A 1 414 ? 0.473 -17.182 -25.408 1.00 93.75 414 GLU A C 1
ATOM 3268 O O . GLU A 1 414 ? -0.115 -17.191 -26.491 1.00 93.75 414 GLU A O 1
ATOM 3273 N N . ALA A 1 415 ? -0.110 -16.759 -24.289 1.00 93.06 415 ALA A N 1
ATOM 3274 C CA . ALA A 1 415 ? -1.517 -16.417 -24.185 1.00 93.06 415 ALA A CA 1
ATOM 3275 C C . ALA A 1 415 ? -1.877 -15.204 -25.072 1.00 93.06 415 ALA A C 1
ATOM 3277 O O . ALA A 1 415 ? -1.310 -14.120 -24.888 1.00 93.06 415 ALA A O 1
ATOM 3278 N N . PRO A 1 416 ? -2.810 -15.344 -26.035 1.00 89.50 416 PRO A N 1
ATOM 3279 C CA . PRO A 1 416 ? -3.112 -14.300 -27.016 1.00 89.50 416 PRO A CA 1
ATOM 3280 C C . PRO A 1 416 ? -3.807 -13.076 -26.410 1.00 89.50 416 PRO A C 1
ATOM 3282 O O . PRO A 1 416 ? -3.730 -11.988 -26.976 1.00 89.50 416 PRO A O 1
ATOM 3285 N N . GLU A 1 417 ? -4.488 -13.234 -25.275 1.00 89.50 417 GLU A N 1
ATOM 3286 C CA . GLU A 1 417 ? -5.127 -12.134 -24.552 1.00 89.50 417 GLU A CA 1
ATOM 3287 C C . GLU A 1 417 ? -4.145 -11.311 -23.704 1.00 89.50 417 GLU A C 1
ATOM 3289 O O . GLU A 1 417 ? -4.489 -10.223 -23.240 1.00 89.50 417 GLU A O 1
ATOM 3294 N N . VAL A 1 418 ? -2.925 -11.812 -23.489 1.00 91.56 418 VAL A N 1
ATOM 3295 C CA . VAL A 1 418 ? -1.885 -11.113 -22.731 1.00 91.56 418 VAL A CA 1
ATOM 3296 C C . VAL A 1 418 ? -1.162 -10.141 -23.656 1.00 91.56 418 VAL A C 1
ATOM 3298 O O . VAL A 1 418 ? -0.757 -10.485 -24.765 1.00 91.56 418 VAL A O 1
ATOM 3301 N N . THR A 1 419 ? -0.975 -8.902 -23.195 1.00 92.06 419 THR A N 1
ATOM 3302 C CA . THR A 1 419 ? -0.257 -7.893 -23.980 1.00 92.06 419 THR A CA 1
ATOM 3303 C C . THR A 1 419 ? 1.163 -8.355 -24.285 1.00 92.06 419 THR A C 1
ATOM 3305 O O . THR A 1 419 ? 1.804 -9.048 -23.497 1.00 92.06 419 THR A O 1
ATOM 3308 N N . TRP A 1 420 ? 1.692 -7.912 -25.418 1.00 91.19 420 TRP A N 1
ATOM 3309 C CA . TRP A 1 420 ? 3.027 -8.287 -25.871 1.00 91.19 420 TRP A CA 1
ATOM 3310 C C . TRP A 1 420 ? 4.140 -8.023 -24.833 1.00 91.19 420 TRP A C 1
ATOM 3312 O O . TRP A 1 420 ? 5.054 -8.829 -24.662 1.00 91.19 420 TRP A O 1
ATOM 3322 N N . GLU A 1 421 ? 4.051 -6.919 -24.085 1.00 92.19 421 GLU A N 1
ATOM 3323 C CA . GLU A 1 421 ? 5.002 -6.608 -23.008 1.00 92.19 421 GLU A CA 1
ATOM 3324 C C . GLU A 1 421 ? 4.884 -7.585 -21.832 1.00 92.19 421 GLU A C 1
ATOM 3326 O O . GLU A 1 421 ? 5.892 -8.010 -21.266 1.00 92.19 421 GLU A O 1
ATOM 3331 N N . ASN A 1 422 ? 3.661 -7.983 -21.486 1.00 94.31 422 ASN A N 1
ATOM 3332 C CA . ASN A 1 422 ? 3.388 -8.929 -20.412 1.00 94.31 422 ASN A CA 1
ATOM 3333 C C . ASN A 1 422 ? 3.772 -10.364 -20.800 1.00 94.31 422 ASN A C 1
ATOM 3335 O O . ASN A 1 422 ? 4.357 -11.073 -19.982 1.00 94.31 422 ASN A O 1
ATOM 3339 N N . GLN A 1 423 ? 3.584 -10.760 -22.062 1.00 94.69 423 GLN A N 1
ATOM 3340 C CA . GLN A 1 423 ? 4.135 -12.009 -22.599 1.00 94.69 423 GLN A CA 1
ATOM 3341 C C . GLN A 1 423 ? 5.659 -12.047 -22.417 1.00 94.69 423 GLN A C 1
ATOM 3343 O O . GLN A 1 423 ? 6.220 -13.037 -21.945 1.00 94.69 423 GLN A O 1
ATOM 3348 N N . ALA A 1 424 ? 6.339 -10.934 -22.720 1.00 94.25 424 ALA A N 1
ATOM 3349 C CA . ALA A 1 424 ? 7.779 -10.813 -22.524 1.00 94.25 424 ALA A CA 1
ATOM 3350 C C . ALA A 1 424 ? 8.177 -10.930 -21.046 1.00 94.25 424 ALA A C 1
ATOM 3352 O O . ALA A 1 424 ? 9.186 -11.556 -20.728 1.00 94.25 424 ALA A O 1
ATOM 3353 N N . ARG A 1 425 ? 7.392 -10.356 -20.128 1.00 95.62 425 ARG A N 1
ATOM 3354 C CA . ARG A 1 425 ? 7.628 -10.483 -18.681 1.00 95.62 425 ARG A CA 1
ATOM 3355 C C . ARG A 1 425 ? 7.448 -11.918 -18.187 1.00 95.62 425 ARG A C 1
ATOM 3357 O O . ARG A 1 425 ? 8.283 -12.382 -17.416 1.00 95.62 425 ARG A O 1
ATOM 3364 N N . ALA A 1 426 ? 6.426 -12.629 -18.663 1.00 95.44 426 ALA A N 1
ATOM 3365 C CA . ALA A 1 426 ? 6.229 -14.046 -18.354 1.00 95.44 426 ALA A CA 1
ATOM 3366 C C . ALA A 1 426 ? 7.395 -14.909 -18.867 1.00 95.44 426 ALA A C 1
ATOM 3368 O O . ALA A 1 426 ? 7.924 -15.738 -18.130 1.00 95.44 426 ALA A O 1
ATOM 3369 N N . ALA A 1 427 ? 7.878 -14.650 -20.086 1.00 95.94 427 ALA A N 1
ATOM 3370 C CA . ALA A 1 427 ? 9.056 -15.324 -20.627 1.00 95.94 427 ALA A CA 1
ATOM 3371 C C . ALA A 1 427 ? 10.350 -14.985 -19.857 1.00 95.94 427 ALA A C 1
ATOM 3373 O O . ALA A 1 427 ? 11.198 -15.851 -19.655 1.00 95.94 427 ALA A O 1
ATOM 3374 N N . GLU A 1 428 ? 10.511 -13.742 -19.395 1.00 95.38 428 GLU A N 1
ATOM 3375 C CA . GLU A 1 428 ? 11.662 -13.312 -18.588 1.00 95.38 428 GLU A CA 1
ATOM 3376 C C . GLU A 1 428 ? 11.679 -13.955 -17.191 1.00 95.38 428 GLU A C 1
ATOM 3378 O O . GLU A 1 428 ? 12.759 -14.219 -16.660 1.00 95.38 428 GLU A O 1
ATOM 3383 N N . ALA A 1 429 ? 10.516 -14.276 -16.614 1.00 94.44 429 ALA A N 1
ATOM 3384 C CA . ALA A 1 429 ? 10.422 -14.979 -15.331 1.00 94.44 429 ALA A CA 1
ATOM 3385 C C . ALA A 1 429 ? 11.061 -16.384 -15.363 1.00 94.44 429 ALA A C 1
ATOM 3387 O O . ALA A 1 429 ? 11.483 -16.893 -14.328 1.00 94.44 429 ALA A O 1
ATOM 3388 N N . LEU A 1 430 ? 11.229 -16.979 -16.551 1.00 93.38 430 LEU A N 1
ATOM 3389 C CA . LEU A 1 430 ? 11.902 -18.270 -16.737 1.00 93.38 430 LEU A CA 1
ATOM 3390 C C . LEU A 1 430 ? 13.433 -18.205 -16.599 1.00 93.38 430 LEU A C 1
ATOM 3392 O O . LEU A 1 430 ? 14.076 -19.253 -16.599 1.00 93.38 430 LEU A O 1
ATOM 3396 N N . LYS A 1 431 ? 14.038 -17.013 -16.489 1.00 93.06 431 LYS A N 1
ATOM 3397 C CA . LYS A 1 431 ? 15.500 -16.825 -16.570 1.00 93.06 431 LYS A CA 1
ATOM 3398 C C . LYS A 1 431 ? 16.320 -17.670 -15.584 1.00 93.06 431 LYS A C 1
ATOM 3400 O O . LYS A 1 431 ? 17.420 -18.070 -15.939 1.00 93.06 431 LYS A O 1
ATOM 3405 N N . GLU A 1 432 ? 15.813 -17.919 -14.374 1.00 88.25 432 GLU A N 1
ATOM 3406 C CA . GLU A 1 432 ? 16.576 -18.623 -13.331 1.00 88.25 432 GLU A CA 1
ATOM 3407 C C . GLU A 1 432 ? 16.434 -20.146 -13.454 1.00 88.25 432 GLU A C 1
ATOM 3409 O O . GLU A 1 432 ? 17.415 -20.867 -13.306 1.00 88.25 432 GLU A O 1
ATOM 3414 N N . ALA A 1 433 ? 15.232 -20.651 -13.75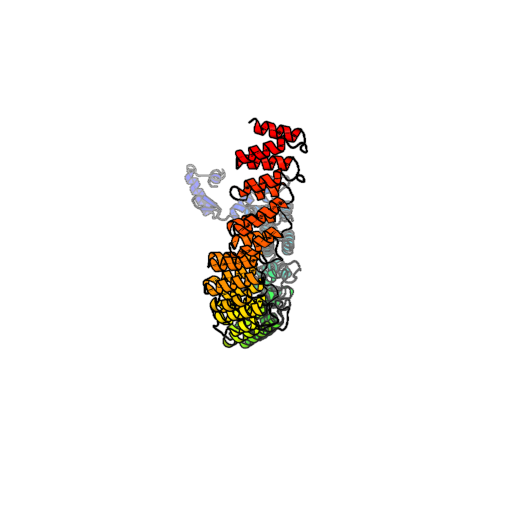6 1.00 88.31 433 ALA A N 1
ATOM 3415 C CA . ALA A 1 433 ? 14.984 -22.096 -13.772 1.00 88.31 433 ALA A CA 1
ATOM 3416 C C . ALA A 1 433 ? 15.131 -22.740 -15.160 1.00 88.31 433 ALA A C 1
ATOM 3418 O O . ALA A 1 433 ? 15.506 -23.904 -15.265 1.00 88.31 433 ALA A O 1
ATOM 3419 N N . ALA A 1 434 ? 14.816 -22.004 -16.229 1.00 90.81 434 ALA A N 1
ATOM 3420 C CA . ALA A 1 434 ? 14.856 -22.494 -17.605 1.00 90.81 434 ALA A CA 1
ATOM 3421 C C . ALA A 1 434 ? 15.290 -21.373 -18.574 1.00 90.81 434 ALA A C 1
ATOM 3423 O O . ALA A 1 434 ? 14.498 -20.945 -19.424 1.00 90.81 434 ALA A O 1
ATOM 3424 N N . PRO A 1 435 ? 16.546 -20.888 -18.471 1.00 91.81 435 PRO A N 1
ATOM 3425 C CA . PRO A 1 435 ? 17.036 -19.734 -19.230 1.00 91.81 435 PRO A CA 1
ATOM 3426 C C . PRO A 1 435 ? 16.889 -19.902 -20.745 1.00 91.81 435 PRO A C 1
ATOM 3428 O O . PRO A 1 435 ? 16.484 -18.963 -21.425 1.00 91.81 435 PRO A O 1
ATOM 3431 N N . GLU A 1 436 ? 17.153 -21.099 -21.270 1.00 91.69 436 GLU A N 1
ATOM 3432 C CA . GLU A 1 436 ? 16.993 -21.402 -22.697 1.00 91.69 436 GLU A CA 1
ATOM 3433 C C . GLU A 1 436 ? 15.529 -21.328 -23.154 1.00 91.69 436 GLU A C 1
ATOM 3435 O O . GLU A 1 436 ? 15.205 -20.772 -24.201 1.00 91.69 436 GLU A O 1
ATOM 3440 N N . ALA A 1 437 ? 14.597 -21.855 -22.353 1.00 92.38 437 ALA A N 1
ATOM 3441 C CA . ALA A 1 437 ? 13.177 -21.759 -22.673 1.00 92.38 437 ALA A CA 1
ATOM 3442 C C . ALA A 1 437 ? 12.723 -20.291 -22.650 1.00 92.38 437 ALA A C 1
ATOM 3444 O O . ALA A 1 437 ? 12.098 -19.827 -23.604 1.00 92.38 437 ALA A O 1
ATOM 3445 N N . GLY A 1 438 ? 13.101 -19.536 -21.613 1.00 93.38 438 GLY A N 1
ATOM 3446 C CA . GLY A 1 438 ? 12.797 -18.108 -21.499 1.00 93.38 438 GLY A CA 1
ATOM 3447 C C . GLY A 1 438 ? 13.347 -17.284 -22.662 1.00 93.38 438 GLY A C 1
ATOM 3448 O O . GLY A 1 438 ? 12.618 -16.501 -23.273 1.00 93.38 438 GLY A O 1
ATOM 3449 N N . ALA A 1 439 ? 14.612 -17.495 -23.031 1.00 94.12 439 ALA A N 1
ATOM 3450 C CA . ALA A 1 439 ? 15.238 -16.789 -24.143 1.00 94.12 439 ALA A CA 1
ATOM 3451 C C . ALA A 1 439 ? 14.611 -17.154 -25.497 1.00 94.12 439 ALA A C 1
ATOM 3453 O O . ALA A 1 439 ? 14.287 -16.244 -26.263 1.00 94.12 439 ALA A O 1
ATOM 3454 N N . ARG A 1 440 ? 14.342 -18.439 -25.774 1.00 93.44 440 ARG A N 1
ATOM 3455 C CA . ARG A 1 440 ? 13.596 -18.861 -26.976 1.00 93.44 440 ARG A CA 1
ATOM 3456 C C . ARG A 1 440 ? 12.212 -18.220 -27.059 1.00 93.44 440 ARG A C 1
ATOM 3458 O O . ARG A 1 440 ? 11.802 -17.799 -28.141 1.00 93.44 440 ARG A O 1
ATOM 3465 N N . ARG A 1 441 ? 11.502 -18.094 -25.933 1.00 94.19 441 ARG A N 1
ATOM 3466 C CA . ARG A 1 441 ? 10.193 -17.423 -25.888 1.00 94.19 441 ARG A CA 1
ATOM 3467 C C . ARG A 1 441 ? 10.299 -15.927 -26.139 1.00 94.19 441 ARG A C 1
ATOM 3469 O O . ARG A 1 441 ? 9.580 -15.423 -26.993 1.00 94.19 441 ARG A O 1
ATOM 3476 N N . LEU A 1 442 ? 11.231 -15.231 -25.493 1.00 95.62 442 LEU A N 1
ATOM 3477 C CA . LEU A 1 442 ? 11.487 -13.813 -25.771 1.00 95.62 442 LEU A CA 1
ATOM 3478 C C . LEU A 1 442 ? 11.823 -13.583 -27.250 1.00 95.62 442 LEU A C 1
ATOM 3480 O O . LEU A 1 442 ? 11.315 -12.652 -27.867 1.00 95.62 442 LEU A O 1
ATOM 3484 N N . VAL A 1 443 ? 12.631 -14.458 -27.844 1.00 93.25 443 VAL A N 1
ATOM 3485 C CA . VAL A 1 443 ? 12.945 -14.421 -29.274 1.00 93.25 443 VAL A CA 1
ATOM 3486 C C . VAL A 1 443 ? 11.686 -14.576 -30.139 1.00 93.25 443 VAL A C 1
ATOM 3488 O O . VAL A 1 443 ? 11.474 -13.770 -31.047 1.00 93.25 443 VAL A O 1
ATOM 3491 N N . ALA A 1 444 ? 10.827 -15.555 -29.844 1.00 92.50 444 ALA A N 1
ATOM 3492 C CA . ALA A 1 444 ? 9.566 -15.745 -30.561 1.00 92.50 444 ALA A CA 1
ATOM 3493 C C . ALA A 1 444 ? 8.645 -14.515 -30.439 1.00 92.50 444 ALA A C 1
ATOM 3495 O O . ALA A 1 444 ? 8.120 -14.039 -31.445 1.00 92.50 444 ALA A O 1
ATOM 3496 N N . ILE A 1 445 ? 8.534 -13.945 -29.235 1.00 92.81 445 ILE A N 1
ATOM 3497 C CA . ILE A 1 445 ? 7.742 -12.741 -28.940 1.00 92.81 445 ILE A CA 1
ATOM 3498 C C . ILE A 1 445 ? 8.289 -11.522 -29.702 1.00 92.81 445 ILE A C 1
ATOM 3500 O O . ILE A 1 445 ? 7.528 -10.739 -30.268 1.00 92.81 445 ILE A O 1
ATOM 3504 N N . ALA A 1 446 ? 9.611 -11.355 -29.798 1.00 91.62 446 ALA A N 1
ATOM 3505 C CA . ALA A 1 446 ? 10.210 -10.298 -30.620 1.00 91.62 446 ALA A CA 1
ATOM 3506 C C . ALA A 1 446 ? 9.911 -10.462 -32.126 1.00 91.62 446 ALA A C 1
ATOM 3508 O O . ALA A 1 446 ? 9.922 -9.476 -32.873 1.00 91.62 446 ALA A O 1
ATOM 3509 N N . GLY A 1 447 ? 9.663 -11.696 -32.574 1.00 87.25 447 GLY A N 1
ATOM 3510 C CA . GLY A 1 447 ? 9.260 -12.034 -33.938 1.00 87.25 447 GLY A CA 1
ATOM 3511 C C . GLY A 1 447 ? 7.781 -11.770 -34.235 1.00 87.25 447 GLY A C 1
ATOM 3512 O O . GLY A 1 447 ? 7.471 -11.316 -35.333 1.00 87.25 447 GLY A O 1
ATOM 3513 N N . SER A 1 448 ? 6.888 -12.010 -33.269 1.00 85.31 448 SER A N 1
ATOM 3514 C CA . SER A 1 448 ? 5.433 -11.795 -33.392 1.00 85.31 448 SER A CA 1
ATOM 3515 C C . SER A 1 448 ? 4.961 -10.388 -32.992 1.00 85.31 448 SER A C 1
ATOM 3517 O O . SER A 1 448 ? 3.786 -10.066 -33.150 1.00 85.31 448 SER A O 1
ATOM 3519 N N . GLY A 1 449 ? 5.865 -9.573 -32.444 1.00 70.62 449 GLY A N 1
ATOM 3520 C CA . GLY A 1 449 ? 5.573 -8.311 -31.770 1.00 70.62 449 GLY A CA 1
ATOM 3521 C C . GLY A 1 449 ? 5.171 -7.104 -32.621 1.00 70.62 449 GLY A C 1
ATOM 3522 O O . GLY A 1 449 ? 5.085 -7.190 -33.846 1.00 70.62 449 GLY A O 1
ATOM 3523 N N . PRO A 1 450 ? 4.949 -5.944 -31.968 1.00 67.69 450 PRO A N 1
ATOM 3524 C CA . PRO A 1 450 ? 4.478 -4.727 -32.611 1.00 67.69 450 PRO A CA 1
ATOM 3525 C C . PRO A 1 450 ? 5.482 -4.209 -33.643 1.00 67.69 450 PRO A C 1
ATOM 3527 O O . PRO A 1 450 ? 6.671 -4.530 -33.627 1.00 67.69 450 PRO A O 1
ATOM 3530 N N . SER A 1 451 ? 4.990 -3.347 -34.530 1.00 63.88 451 SER A N 1
ATOM 3531 C CA . SER A 1 451 ? 5.722 -2.850 -35.697 1.00 63.88 451 SER A CA 1
ATOM 3532 C C . SER A 1 451 ? 6.971 -2.021 -35.379 1.00 63.88 451 SER A C 1
ATOM 3534 O O . SER A 1 451 ? 7.747 -1.740 -36.289 1.00 63.88 451 SER A O 1
ATOM 3536 N N . THR A 1 452 ? 7.193 -1.610 -34.126 1.00 85.94 452 THR A N 1
ATOM 3537 C CA . THR A 1 452 ? 8.312 -0.730 -33.780 1.00 85.94 452 THR A CA 1
ATOM 3538 C C . THR A 1 452 ? 9.603 -1.512 -33.537 1.00 85.94 452 THR A C 1
ATOM 3540 O O . THR A 1 452 ? 9.719 -2.361 -32.649 1.00 85.94 452 THR A O 1
ATOM 3543 N N . ASP A 1 453 ? 10.642 -1.155 -34.289 1.00 87.62 453 ASP A N 1
ATOM 3544 C CA . ASP A 1 453 ? 11.963 -1.785 -34.185 1.00 87.62 453 ASP A CA 1
ATOM 3545 C C . ASP A 1 453 ? 12.585 -1.663 -32.786 1.00 87.62 453 ASP A C 1
ATOM 3547 O O . ASP A 1 453 ? 13.274 -2.572 -32.323 1.00 87.62 453 ASP A O 1
ATOM 3551 N N . ALA A 1 454 ? 12.334 -0.547 -32.092 1.00 89.69 454 ALA A N 1
ATOM 3552 C CA . ALA A 1 454 ? 12.878 -0.279 -30.761 1.00 89.69 454 ALA A CA 1
ATOM 3553 C C . ALA A 1 454 ? 12.346 -1.253 -29.696 1.00 89.69 454 ALA A C 1
ATOM 3555 O O . ALA A 1 454 ? 13.118 -1.739 -28.862 1.00 89.69 454 ALA A O 1
ATOM 3556 N N . SER A 1 455 ? 11.051 -1.575 -29.741 1.00 89.06 455 SER A N 1
ATOM 3557 C CA . SER A 1 455 ? 10.443 -2.532 -28.818 1.00 89.06 455 SER A CA 1
ATOM 3558 C C . SER A 1 455 ? 10.985 -3.932 -29.094 1.00 89.06 455 SER A C 1
ATOM 3560 O O . SER A 1 455 ? 11.511 -4.578 -28.183 1.00 89.06 455 SER A O 1
ATOM 3562 N N . ARG A 1 456 ? 10.981 -4.369 -30.362 1.00 91.56 456 ARG A N 1
ATOM 3563 C CA . ARG A 1 456 ? 11.534 -5.675 -30.769 1.00 91.56 456 ARG A CA 1
ATOM 3564 C C . ARG A 1 456 ? 12.987 -5.849 -30.318 1.00 91.56 456 ARG A C 1
ATOM 3566 O O . ARG A 1 456 ? 13.332 -6.869 -29.723 1.00 91.56 456 ARG A O 1
ATOM 3573 N N . PHE A 1 457 ? 13.820 -4.824 -30.509 1.00 93.62 457 PHE A N 1
ATOM 3574 C CA . PHE A 1 457 ? 15.203 -4.829 -30.031 1.00 93.62 457 PHE A CA 1
ATOM 3575 C C . PHE A 1 457 ? 15.311 -4.921 -28.503 1.00 93.62 457 PHE A C 1
ATOM 3577 O O . PHE A 1 457 ? 16.178 -5.628 -27.991 1.00 93.62 457 PHE A O 1
ATOM 3584 N N . THR A 1 458 ? 14.428 -4.254 -27.758 1.00 94.25 458 THR A N 1
ATOM 3585 C CA . THR A 1 458 ? 14.416 -4.315 -26.287 1.00 94.25 458 THR A CA 1
ATOM 3586 C C . THR A 1 458 ? 14.178 -5.738 -25.780 1.00 94.25 458 THR A C 1
ATOM 3588 O O . THR A 1 458 ? 14.875 -6.179 -24.864 1.00 94.25 458 THR A O 1
ATOM 3591 N N . ILE A 1 459 ? 13.266 -6.492 -26.401 1.00 94.25 459 ILE A N 1
ATOM 3592 C CA . ILE A 1 459 ? 13.054 -7.906 -26.058 1.00 94.25 459 ILE A CA 1
ATOM 3593 C C . ILE A 1 459 ? 14.250 -8.769 -26.457 1.00 94.25 459 ILE A C 1
ATOM 3595 O O . ILE A 1 459 ? 14.722 -9.557 -25.639 1.00 94.25 459 ILE A O 1
ATOM 3599 N N . LEU A 1 460 ? 14.796 -8.595 -27.664 1.00 94.56 460 LEU A N 1
ATOM 3600 C CA . LEU A 1 460 ? 15.993 -9.332 -28.088 1.00 94.56 460 LEU A CA 1
ATOM 3601 C C . LEU A 1 460 ? 17.184 -9.072 -27.156 1.00 94.56 460 LEU A C 1
ATOM 3603 O O . LEU A 1 460 ? 17.952 -9.985 -26.857 1.00 94.56 460 LEU A O 1
ATOM 3607 N N . LYS A 1 461 ? 17.309 -7.850 -26.628 1.00 95.50 461 LYS A N 1
ATOM 3608 C CA . LYS A 1 461 ? 18.312 -7.507 -25.617 1.00 95.50 461 LYS A CA 1
ATOM 3609 C C . LYS A 1 461 ? 18.116 -8.284 -24.317 1.00 95.50 461 LYS A C 1
ATOM 3611 O O . LYS A 1 461 ? 19.099 -8.758 -23.750 1.00 95.50 461 LYS A O 1
ATOM 3616 N N . LYS A 1 462 ? 16.873 -8.438 -23.851 1.00 94.94 462 LYS A N 1
ATOM 3617 C CA . LYS A 1 462 ? 16.557 -9.286 -22.690 1.00 94.94 462 LYS A CA 1
ATOM 3618 C C . LYS A 1 462 ? 16.881 -10.753 -22.970 1.00 94.94 462 LYS A C 1
ATOM 3620 O O . LYS A 1 462 ? 17.567 -11.372 -22.164 1.00 94.94 462 LYS A O 1
ATOM 3625 N N . ALA A 1 463 ? 16.486 -11.272 -24.135 1.00 94.88 463 ALA A N 1
ATOM 3626 C CA . ALA A 1 463 ? 16.795 -12.641 -24.547 1.00 94.88 463 ALA A CA 1
ATOM 3627 C C . ALA A 1 463 ? 18.308 -12.900 -24.557 1.00 94.88 463 ALA A C 1
ATOM 3629 O O . ALA A 1 463 ? 18.771 -13.892 -24.005 1.00 94.88 463 ALA A O 1
ATOM 3630 N N . HIS A 1 464 ? 19.091 -11.966 -25.105 1.00 95.00 464 HIS A N 1
ATOM 3631 C CA . HIS A 1 464 ? 20.549 -12.063 -25.143 1.00 95.00 464 HIS A CA 1
ATOM 3632 C C . HIS A 1 464 ? 21.187 -12.010 -23.755 1.00 95.00 464 HIS A C 1
ATOM 3634 O O . HIS A 1 464 ? 22.175 -12.694 -23.520 1.00 95.00 464 HIS A O 1
ATOM 3640 N N . LYS A 1 465 ? 20.619 -11.242 -22.817 1.00 95.06 465 LYS A N 1
ATOM 3641 C CA . LYS A 1 465 ? 21.087 -11.227 -21.425 1.00 95.06 465 LYS A CA 1
ATOM 3642 C C . LYS A 1 465 ? 20.890 -12.584 -20.735 1.00 95.06 465 LYS A C 1
ATOM 3644 O O . LYS A 1 465 ? 21.699 -12.929 -19.882 1.00 95.06 465 LYS A O 1
ATOM 3649 N N . ILE A 1 466 ? 19.832 -13.319 -21.086 1.00 92.81 466 ILE A N 1
ATOM 3650 C CA . ILE A 1 466 ? 19.495 -14.621 -20.487 1.00 92.81 466 ILE A CA 1
ATOM 3651 C C . ILE A 1 466 ? 20.277 -15.752 -21.167 1.00 92.81 466 ILE A C 1
ATOM 3653 O O . ILE A 1 466 ? 20.997 -16.485 -20.496 1.00 92.81 466 ILE A O 1
ATOM 3657 N N . ALA A 1 467 ? 20.183 -15.871 -22.494 1.00 92.31 467 ALA A N 1
ATOM 3658 C CA . ALA A 1 467 ? 20.902 -16.873 -23.280 1.00 92.31 467 ALA A CA 1
ATOM 3659 C C . ALA A 1 467 ? 21.538 -16.224 -24.529 1.00 92.31 467 ALA A C 1
ATOM 3661 O O . ALA A 1 467 ? 20.921 -16.168 -25.601 1.00 92.31 467 ALA A O 1
ATOM 3662 N N . PRO A 1 468 ? 22.798 -15.747 -24.430 1.00 91.50 468 PRO A N 1
ATOM 3663 C CA . PRO A 1 468 ? 23.460 -15.002 -25.500 1.00 91.50 468 PRO A CA 1
ATOM 3664 C C . PRO A 1 468 ? 23.481 -15.719 -26.851 1.00 91.50 468 PRO A C 1
ATOM 3666 O O . PRO A 1 468 ? 23.245 -15.094 -27.886 1.00 91.50 468 PRO A O 1
ATOM 3669 N N . ARG A 1 469 ? 23.743 -17.034 -26.830 1.00 87.88 469 ARG A N 1
ATOM 3670 C CA . ARG A 1 469 ? 23.870 -17.873 -28.032 1.00 87.88 469 ARG A CA 1
ATOM 3671 C C . ARG A 1 469 ? 22.548 -18.027 -28.778 1.00 87.88 469 ARG A C 1
ATOM 3673 O O . ARG A 1 469 ? 22.539 -17.921 -29.999 1.00 87.88 469 ARG A O 1
ATOM 3680 N N . GLU A 1 470 ? 21.447 -18.242 -28.061 1.00 85.75 470 GLU A N 1
ATOM 3681 C CA . GLU A 1 470 ? 20.126 -18.421 -28.673 1.00 85.75 470 GLU A CA 1
ATOM 3682 C C . GLU A 1 470 ? 19.609 -17.115 -29.286 1.00 85.75 470 GLU A C 1
ATOM 3684 O O . GLU A 1 470 ? 19.089 -17.109 -30.401 1.00 85.75 470 GLU A O 1
ATOM 3689 N N . ALA A 1 471 ? 19.813 -15.986 -28.601 1.00 92.00 471 ALA A N 1
ATOM 3690 C CA . ALA A 1 471 ? 19.370 -14.685 -29.094 1.00 92.00 471 ALA A CA 1
ATOM 3691 C C . ALA A 1 471 ? 20.219 -14.149 -30.258 1.00 92.00 471 ALA A C 1
ATOM 3693 O O . ALA A 1 471 ? 19.709 -13.390 -31.084 1.00 92.00 471 ALA A O 1
ATOM 3694 N N . ALA A 1 472 ? 21.503 -14.524 -30.344 1.00 92.12 472 ALA A N 1
ATOM 3695 C CA . ALA A 1 472 ? 22.423 -13.994 -31.351 1.00 92.12 472 ALA A CA 1
ATOM 3696 C C . ALA A 1 472 ? 21.919 -14.224 -32.784 1.00 92.12 472 ALA A C 1
ATOM 3698 O O . ALA A 1 472 ? 21.915 -13.289 -33.581 1.00 92.12 472 ALA A O 1
ATOM 3699 N N . ALA A 1 473 ? 21.418 -15.426 -33.090 1.00 89.94 473 ALA A N 1
ATOM 3700 C CA . ALA A 1 473 ? 20.926 -15.764 -34.426 1.00 89.94 473 ALA A CA 1
ATOM 3701 C C . ALA A 1 473 ? 19.744 -14.882 -34.867 1.00 89.94 473 ALA A C 1
ATOM 3703 O O . ALA A 1 473 ? 19.664 -14.489 -36.030 1.00 89.94 473 ALA A O 1
ATOM 3704 N N . GLU A 1 474 ? 18.839 -14.533 -33.952 1.00 91.12 474 GLU A N 1
ATOM 3705 C CA . GLU A 1 474 ? 17.700 -13.667 -34.276 1.00 91.12 474 GLU A CA 1
ATOM 3706 C C . GLU A 1 474 ? 18.045 -12.183 -34.249 1.00 91.12 474 GLU A C 1
ATOM 3708 O O . GLU A 1 474 ? 17.519 -11.412 -35.051 1.00 91.12 474 GLU A O 1
ATOM 3713 N N . ILE A 1 475 ? 19.019 -11.779 -33.435 1.00 93.38 475 ILE A N 1
ATOM 3714 C CA . ILE A 1 475 ? 19.610 -10.444 -33.544 1.00 93.38 475 ILE A CA 1
ATOM 3715 C C . ILE A 1 475 ? 20.270 -10.261 -34.917 1.00 93.38 475 ILE A C 1
ATOM 3717 O O . ILE A 1 475 ? 20.095 -9.213 -35.537 1.00 93.38 475 ILE A O 1
ATOM 3721 N N . GLU A 1 476 ? 20.956 -11.275 -35.453 1.00 93.38 476 GLU A N 1
ATOM 3722 C CA . GLU A 1 476 ? 21.489 -11.217 -36.819 1.00 93.38 476 GLU A CA 1
ATOM 3723 C C . GLU A 1 476 ? 20.391 -11.021 -37.871 1.00 93.38 476 GLU A C 1
ATOM 3725 O O . GLU A 1 476 ? 20.551 -10.199 -38.780 1.00 93.38 476 GLU A O 1
ATOM 3730 N N . LYS A 1 477 ? 19.272 -11.753 -37.767 1.00 91.88 477 LYS A N 1
ATOM 3731 C CA . LYS A 1 477 ? 18.131 -11.588 -38.684 1.00 91.88 477 LYS A CA 1
ATOM 3732 C C . LYS A 1 477 ? 17.499 -10.205 -38.541 1.00 91.88 477 LYS A C 1
ATOM 3734 O O . LYS A 1 477 ? 17.234 -9.554 -39.551 1.00 91.88 477 LYS A O 1
ATOM 3739 N N . PHE A 1 478 ? 17.337 -9.716 -37.312 1.00 92.94 478 PHE A N 1
ATOM 3740 C CA . PHE A 1 478 ? 16.852 -8.367 -37.024 1.00 92.94 478 PHE A CA 1
ATOM 3741 C C . PHE A 1 478 ? 17.755 -7.296 -37.651 1.00 92.94 478 PHE A C 1
ATOM 3743 O O . PHE A 1 478 ? 17.265 -6.394 -38.331 1.00 92.94 478 PHE A O 1
ATOM 3750 N N . VAL A 1 479 ? 19.078 -7.431 -37.530 1.00 94.62 479 VAL A N 1
ATOM 3751 C CA . VAL A 1 479 ? 20.045 -6.522 -38.164 1.00 94.62 479 VAL A CA 1
ATOM 3752 C C . VAL A 1 479 ? 19.982 -6.585 -39.690 1.00 94.62 479 VAL A C 1
ATOM 3754 O O . VAL A 1 479 ? 20.243 -5.579 -40.341 1.00 94.62 479 VAL A O 1
ATOM 3757 N N . LYS A 1 480 ? 19.640 -7.723 -40.295 1.00 93.19 480 LYS A N 1
ATOM 3758 C CA . LYS A 1 480 ? 19.492 -7.852 -41.757 1.00 93.19 480 LYS A CA 1
ATOM 3759 C C . LYS A 1 480 ? 18.123 -7.383 -42.275 1.00 93.19 480 LYS A C 1
ATOM 3761 O O . LYS A 1 480 ? 17.932 -7.325 -43.485 1.00 93.19 480 LYS A O 1
ATOM 3766 N N . SER A 1 481 ? 17.192 -7.043 -41.386 1.00 90.50 481 SER A N 1
ATOM 3767 C CA . SER A 1 481 ? 15.858 -6.547 -41.739 1.00 90.50 481 SER A CA 1
ATOM 3768 C C . SER A 1 481 ? 15.849 -5.049 -42.096 1.00 90.50 481 SER A C 1
ATOM 3770 O O . SER A 1 481 ? 16.878 -4.372 -42.052 1.00 90.50 481 SER A O 1
ATOM 3772 N N . HIS A 1 482 ? 14.664 -4.517 -42.413 1.00 88.19 482 HIS A N 1
ATOM 3773 C CA . HIS A 1 482 ? 14.429 -3.098 -42.717 1.00 88.19 482 HIS A CA 1
ATOM 3774 C C . HIS A 1 482 ? 14.279 -2.214 -41.467 1.00 88.19 482 HIS A C 1
ATOM 3776 O O . HIS A 1 482 ? 13.702 -1.133 -41.549 1.00 88.19 482 HIS A O 1
ATOM 3782 N N . ALA A 1 483 ? 14.784 -2.663 -40.316 1.00 89.94 483 ALA A N 1
ATOM 3783 C CA . ALA A 1 483 ? 14.729 -1.884 -39.089 1.00 89.94 483 ALA A CA 1
ATOM 3784 C C . ALA A 1 483 ? 15.505 -0.554 -39.198 1.00 89.94 483 ALA A C 1
ATOM 3786 O O . ALA A 1 483 ? 16.445 -0.420 -39.993 1.00 89.94 483 ALA A O 1
ATOM 3787 N N . ALA A 1 484 ? 15.161 0.421 -38.356 1.00 93.00 484 ALA A N 1
ATOM 3788 C CA . ALA A 1 484 ? 15.866 1.698 -38.283 1.00 93.00 484 ALA A CA 1
ATOM 3789 C C . ALA A 1 484 ? 17.378 1.508 -38.033 1.00 93.00 484 ALA A C 1
ATOM 3791 O O . ALA A 1 484 ? 17.798 0.781 -37.124 1.00 93.00 484 ALA A O 1
ATOM 3792 N N . GLY A 1 485 ? 18.204 2.203 -38.821 1.00 93.88 485 GLY A N 1
ATOM 3793 C CA . GLY A 1 485 ? 19.666 2.098 -38.799 1.00 93.88 485 GLY A CA 1
ATOM 3794 C C . GLY A 1 485 ? 20.303 2.217 -37.406 1.00 93.88 485 GLY A C 1
ATOM 3795 O O . GLY A 1 485 ? 21.091 1.337 -37.040 1.00 93.88 485 GLY A O 1
ATOM 3796 N N . PRO A 1 486 ? 19.915 3.201 -36.567 1.00 96.38 486 PRO A N 1
ATOM 3797 C CA . PRO A 1 486 ? 20.487 3.355 -35.229 1.00 96.38 486 PRO A CA 1
ATOM 3798 C C . PRO A 1 486 ? 20.209 2.166 -34.300 1.00 96.38 486 PRO A C 1
ATOM 3800 O O . PRO A 1 486 ? 21.046 1.812 -33.469 1.00 96.38 486 PRO A O 1
ATOM 3803 N N . VAL A 1 487 ? 19.047 1.519 -34.438 1.00 95.44 487 VAL A N 1
ATOM 3804 C CA . VAL A 1 487 ? 18.682 0.343 -33.632 1.00 95.44 487 VAL A CA 1
ATOM 3805 C C . VAL A 1 487 ? 19.476 -0.877 -34.097 1.00 95.44 487 VAL A C 1
ATOM 3807 O O . VAL A 1 487 ? 19.996 -1.625 -33.271 1.00 95.44 487 VAL A O 1
ATOM 3810 N N . ARG A 1 488 ? 19.653 -1.040 -35.414 1.00 96.44 488 ARG A N 1
ATOM 3811 C CA . ARG A 1 488 ? 20.479 -2.110 -35.998 1.00 96.44 488 ARG A CA 1
ATOM 3812 C C . ARG A 1 488 ? 21.940 -2.003 -35.563 1.00 96.44 488 ARG A C 1
ATOM 3814 O O . ARG A 1 488 ? 22.537 -3.016 -35.222 1.00 96.44 488 ARG A O 1
ATOM 3821 N N . LEU A 1 489 ? 22.502 -0.793 -35.507 1.00 97.12 489 LEU A N 1
ATOM 3822 C CA . LEU A 1 489 ? 23.861 -0.564 -34.997 1.00 97.12 489 LEU A CA 1
ATOM 3823 C C . LEU A 1 489 ? 24.013 -1.045 -33.548 1.00 97.12 489 LEU A C 1
ATOM 3825 O O . LEU A 1 489 ? 24.918 -1.828 -33.263 1.00 97.12 489 LEU A O 1
ATOM 3829 N N . LYS A 1 490 ? 23.091 -0.645 -32.660 1.00 97.00 490 LYS A N 1
ATOM 3830 C CA . LYS A 1 490 ? 23.065 -1.107 -31.259 1.00 97.00 490 LYS A CA 1
ATOM 3831 C C . LYS A 1 490 ? 22.906 -2.624 -31.157 1.00 97.00 490 LYS A C 1
ATOM 3833 O O . LYS A 1 490 ? 23.474 -3.244 -30.263 1.00 97.00 490 LYS A O 1
ATOM 3838 N N . ALA A 1 491 ? 22.147 -3.224 -32.070 1.00 95.94 491 ALA A N 1
ATOM 3839 C CA . ALA A 1 491 ? 21.952 -4.663 -32.120 1.00 95.94 491 ALA A CA 1
ATOM 3840 C C . ALA A 1 491 ? 23.234 -5.417 -32.500 1.00 95.94 491 ALA A C 1
ATOM 3842 O O . ALA A 1 491 ? 23.547 -6.410 -31.851 1.00 95.94 491 ALA A O 1
ATOM 3843 N N . VAL A 1 492 ? 24.030 -4.917 -33.455 1.00 96.56 492 VAL A N 1
ATOM 3844 C CA . VAL A 1 492 ? 25.361 -5.485 -33.750 1.00 96.56 492 VAL A CA 1
ATOM 3845 C C . VAL A 1 492 ? 26.301 -5.340 -32.556 1.00 96.56 492 VAL A C 1
ATOM 3847 O O . VAL A 1 492 ? 26.983 -6.296 -32.196 1.00 96.56 492 VAL A O 1
ATOM 3850 N N . GLU A 1 493 ? 26.317 -4.169 -31.916 1.00 95.94 493 GLU A N 1
ATOM 3851 C CA . GLU A 1 493 ? 27.158 -3.912 -30.738 1.00 95.94 493 GLU A CA 1
ATOM 3852 C C . GLU A 1 493 ? 26.827 -4.842 -29.567 1.00 95.94 493 GLU A C 1
ATOM 3854 O O . GLU A 1 493 ? 27.722 -5.216 -28.814 1.00 95.94 493 GLU A O 1
ATOM 3859 N N . LEU A 1 494 ? 25.566 -5.259 -29.439 1.00 95.75 494 LEU A N 1
ATOM 3860 C CA . LEU A 1 494 ? 25.144 -6.207 -28.416 1.00 95.75 494 LEU A CA 1
ATOM 3861 C C . LEU A 1 494 ? 25.747 -7.606 -28.629 1.00 95.75 494 LEU A C 1
ATOM 3863 O O . LEU A 1 494 ? 26.142 -8.242 -27.660 1.00 95.75 494 LEU A O 1
ATOM 3867 N N . VAL A 1 495 ? 25.845 -8.076 -29.877 1.00 95.31 495 VAL A N 1
ATOM 3868 C CA . VAL A 1 495 ? 26.293 -9.448 -30.199 1.00 95.31 495 VAL A CA 1
ATOM 3869 C C . VAL A 1 495 ? 27.750 -9.541 -30.648 1.00 95.31 495 VAL A C 1
ATOM 3871 O O . VAL A 1 495 ? 28.235 -10.640 -30.906 1.00 95.31 495 VAL A O 1
ATOM 3874 N N . VAL A 1 496 ? 28.474 -8.420 -30.720 1.00 93.56 496 VAL A N 1
ATOM 3875 C CA . VAL A 1 496 ? 29.846 -8.360 -31.256 1.00 93.56 496 VAL A CA 1
ATOM 3876 C C . VAL A 1 496 ? 30.809 -9.332 -30.566 1.00 93.56 496 VAL A C 1
ATOM 3878 O O . VAL A 1 496 ? 31.657 -9.921 -31.224 1.00 93.56 496 VAL A O 1
ATOM 3881 N N . SER A 1 497 ? 30.650 -9.550 -29.258 1.00 89.25 497 SER A N 1
ATOM 3882 C CA . SER A 1 497 ? 31.477 -10.470 -28.465 1.00 89.25 497 SER A CA 1
ATOM 3883 C C . SER A 1 497 ? 31.139 -11.947 -28.685 1.00 89.25 497 SER A C 1
ATOM 3885 O O . SER A 1 497 ? 31.941 -12.817 -28.356 1.00 89.25 497 SER A O 1
ATOM 3887 N N . SER A 1 498 ? 29.950 -12.234 -29.218 1.00 88.12 498 SER A N 1
ATOM 3888 C CA . SER A 1 498 ? 29.429 -13.589 -29.427 1.00 88.12 498 SER A CA 1
ATOM 3889 C C . SER A 1 498 ? 29.607 -14.083 -30.865 1.00 88.12 498 SER A C 1
ATOM 3891 O O . SER A 1 498 ? 29.310 -15.240 -31.154 1.00 88.12 498 SER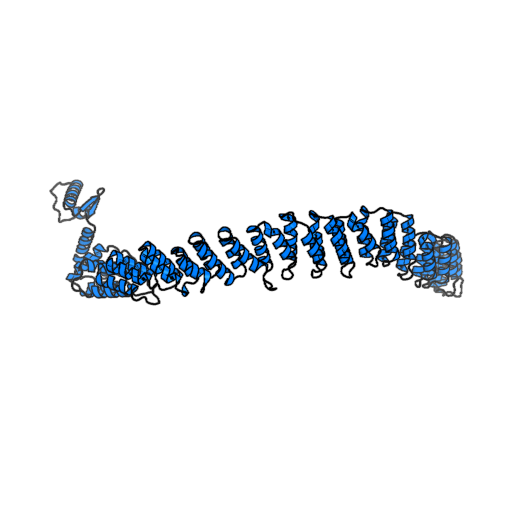 A O 1
ATOM 3893 N N . LEU A 1 499 ? 30.073 -13.219 -31.770 1.00 91.50 499 LEU A N 1
ATOM 3894 C CA . LEU A 1 499 ? 30.191 -13.492 -33.197 1.00 91.50 499 LEU A CA 1
ATOM 3895 C C . LEU A 1 499 ? 31.648 -13.444 -33.663 1.00 91.50 499 LEU A C 1
ATOM 3897 O O . LEU A 1 499 ? 32.497 -12.778 -33.079 1.00 91.50 499 LEU A O 1
ATOM 3901 N N . SER A 1 500 ? 31.936 -14.133 -34.769 1.00 93.56 500 SER A N 1
ATOM 3902 C CA . SER A 1 500 ? 33.237 -14.009 -35.431 1.00 93.56 500 SER A CA 1
ATOM 3903 C C . SER A 1 500 ? 33.409 -12.609 -36.033 1.00 93.56 500 SER A C 1
ATOM 3905 O O . SER A 1 500 ? 32.435 -12.010 -36.497 1.00 93.56 500 SER A O 1
ATOM 3907 N N . SER A 1 501 ? 34.648 -12.113 -36.130 1.00 93.12 501 SER A N 1
ATOM 3908 C CA . SER A 1 501 ? 34.932 -10.818 -36.771 1.00 93.12 501 SER A CA 1
ATOM 3909 C C . SER A 1 501 ? 34.363 -10.733 -38.189 1.00 93.12 501 SER A C 1
ATOM 3911 O O . SER A 1 501 ? 33.882 -9.682 -38.602 1.00 93.12 501 SER A O 1
ATOM 3913 N N . ARG A 1 502 ? 34.353 -11.854 -38.925 1.00 95.12 502 ARG A N 1
ATOM 3914 C CA . ARG A 1 502 ? 33.746 -11.941 -40.258 1.00 95.12 502 ARG A CA 1
ATOM 3915 C C . ARG A 1 502 ? 32.236 -11.695 -40.208 1.00 95.12 502 ARG A C 1
ATOM 3917 O O . ARG A 1 502 ? 31.748 -10.845 -40.943 1.00 95.12 502 ARG A O 1
ATOM 3924 N N . SER A 1 503 ? 31.521 -12.370 -39.308 1.00 94.69 503 SER A N 1
ATOM 3925 C CA . SER A 1 503 ? 30.074 -12.193 -39.130 1.00 94.69 503 SER A CA 1
ATOM 3926 C C . SER A 1 503 ? 29.723 -10.753 -38.744 1.00 94.69 503 SER A C 1
ATOM 3928 O O . SER A 1 503 ? 28.805 -10.172 -39.314 1.00 94.69 503 SER A O 1
ATOM 3930 N N . VAL A 1 504 ? 30.485 -10.139 -37.831 1.00 95.94 504 VAL A N 1
ATOM 3931 C CA . VAL A 1 504 ? 30.286 -8.735 -37.421 1.00 95.94 504 VAL A CA 1
ATOM 3932 C C . VAL A 1 504 ? 30.461 -7.782 -38.609 1.00 95.94 504 VAL A C 1
ATOM 3934 O O . VAL A 1 504 ? 29.647 -6.879 -38.809 1.00 95.94 504 VAL A O 1
ATOM 3937 N N . ILE A 1 505 ? 31.498 -7.991 -39.428 1.00 96.56 505 ILE A N 1
ATOM 3938 C CA . ILE A 1 505 ? 31.728 -7.206 -40.648 1.00 96.56 505 ILE A CA 1
ATOM 3939 C C . ILE A 1 505 ? 30.559 -7.368 -41.628 1.00 96.56 505 ILE A C 1
ATOM 3941 O O . ILE A 1 505 ? 30.097 -6.370 -42.182 1.00 96.56 505 ILE A O 1
ATOM 3945 N N . ASP A 1 506 ? 30.052 -8.588 -41.816 1.00 96.25 506 ASP A N 1
ATOM 3946 C CA . ASP A 1 506 ? 28.922 -8.865 -42.709 1.00 96.25 506 ASP A CA 1
ATOM 3947 C C . ASP A 1 506 ? 27.625 -8.188 -42.226 1.00 96.25 506 ASP A C 1
ATOM 3949 O O . ASP A 1 506 ? 26.862 -7.656 -43.037 1.00 96.25 506 ASP A O 1
ATOM 3953 N N . LEU A 1 507 ? 27.394 -8.123 -40.910 1.00 96.94 507 LEU A N 1
ATOM 3954 C CA . LEU A 1 507 ? 26.261 -7.399 -40.325 1.00 96.94 507 LEU A CA 1
ATOM 3955 C C . LEU A 1 507 ? 26.349 -5.888 -40.556 1.00 96.94 507 LEU A C 1
ATOM 3957 O O . LEU A 1 507 ? 25.384 -5.282 -41.025 1.00 96.94 507 LEU A O 1
ATOM 3961 N N . TYR A 1 508 ? 27.501 -5.269 -40.284 1.00 98.00 508 TYR A N 1
ATOM 3962 C CA . TYR A 1 508 ? 27.687 -3.847 -40.587 1.00 98.00 508 TYR A CA 1
ATOM 3963 C C . TYR A 1 508 ? 27.597 -3.572 -42.092 1.00 98.00 508 TYR A C 1
ATOM 3965 O O . TYR A 1 508 ? 27.016 -2.564 -42.490 1.00 98.00 508 TYR A O 1
ATOM 3973 N N . ALA A 1 509 ? 28.089 -4.475 -42.945 1.00 96.75 509 ALA A N 1
ATOM 3974 C CA . ALA A 1 509 ? 27.929 -4.364 -44.392 1.00 96.75 509 ALA A CA 1
ATOM 3975 C C . ALA A 1 509 ? 26.449 -4.405 -44.821 1.00 96.75 509 ALA A C 1
ATOM 3977 O O . ALA A 1 509 ? 26.057 -3.658 -45.718 1.00 96.75 509 ALA A O 1
ATOM 3978 N N . ALA A 1 510 ? 25.612 -5.214 -44.163 1.00 96.50 510 ALA A N 1
ATOM 3979 C CA . ALA A 1 510 ? 24.167 -5.232 -44.403 1.00 96.50 510 ALA A CA 1
ATOM 3980 C C . ALA A 1 510 ? 23.491 -3.905 -44.002 1.00 96.50 510 ALA A C 1
ATOM 3982 O O . ALA A 1 510 ? 22.602 -3.430 -44.716 1.00 96.50 510 ALA A O 1
ATOM 3983 N N . ILE A 1 511 ? 23.940 -3.268 -42.911 1.00 97.19 511 ILE A N 1
ATOM 3984 C CA . ILE A 1 511 ? 23.499 -1.916 -42.516 1.00 97.19 511 ILE A CA 1
ATOM 3985 C C . ILE A 1 511 ? 23.918 -0.897 -43.583 1.00 97.19 511 ILE A C 1
ATOM 3987 O O . ILE A 1 511 ? 23.073 -0.150 -44.070 1.00 97.19 511 ILE A O 1
ATOM 3991 N N . VAL A 1 512 ? 25.178 -0.923 -44.033 1.00 97.00 512 VAL A N 1
ATOM 3992 C CA . VAL A 1 512 ? 25.680 -0.058 -45.121 1.00 97.00 512 VAL A CA 1
ATOM 3993 C C . VAL A 1 512 ? 24.875 -0.219 -46.411 1.00 97.00 512 VAL A C 1
ATOM 3995 O O . VAL A 1 512 ? 24.735 0.735 -47.170 1.00 97.00 512 VAL A O 1
ATOM 3998 N N . ALA A 1 513 ? 24.332 -1.401 -46.690 1.00 94.94 513 ALA A N 1
ATOM 3999 C CA . ALA A 1 513 ? 23.556 -1.629 -47.903 1.00 94.94 513 ALA A CA 1
ATOM 4000 C C . ALA A 1 513 ? 22.154 -0.993 -47.864 1.00 94.94 513 ALA A C 1
ATOM 4002 O O . ALA A 1 513 ? 21.636 -0.638 -48.917 1.00 94.94 513 ALA A O 1
ATOM 4003 N N . THR A 1 514 ? 21.540 -0.855 -46.683 1.00 94.50 514 THR A N 1
ATOM 4004 C CA . THR A 1 514 ? 20.078 -0.644 -46.575 1.00 94.50 514 THR A CA 1
ATOM 4005 C C . THR A 1 514 ? 19.630 0.444 -45.599 1.00 94.50 514 THR A C 1
ATOM 4007 O O . THR A 1 514 ? 18.504 0.911 -45.718 1.00 94.50 514 THR A O 1
ATOM 4010 N N . ALA A 1 515 ? 20.457 0.852 -44.632 1.00 94.19 515 ALA A N 1
ATOM 4011 C CA . ALA A 1 515 ? 20.094 1.890 -43.661 1.00 94.19 515 ALA A CA 1
ATOM 4012 C C . ALA A 1 515 ? 20.202 3.306 -44.252 1.00 94.19 515 ALA A C 1
ATOM 4014 O O . ALA A 1 515 ? 20.739 3.470 -45.347 1.00 94.19 515 ALA A O 1
ATOM 4015 N N . ASP A 1 516 ? 19.750 4.322 -43.516 1.00 93.94 516 ASP A N 1
ATOM 4016 C CA . ASP A 1 516 ? 19.979 5.745 -43.805 1.00 93.94 516 ASP A CA 1
ATOM 4017 C C . ASP A 1 516 ? 21.478 6.103 -43.862 1.00 93.94 516 ASP A C 1
ATOM 4019 O O . ASP A 1 516 ? 22.331 5.338 -43.396 1.00 93.94 516 ASP A O 1
ATOM 4023 N N . GLY A 1 517 ? 21.806 7.254 -44.456 1.00 93.75 517 GLY A N 1
ATOM 4024 C CA . GLY A 1 517 ? 23.182 7.709 -44.649 1.00 93.75 517 GLY A CA 1
ATOM 4025 C C . GLY A 1 517 ? 24.012 7.710 -43.368 1.00 93.75 517 GLY A C 1
ATOM 4026 O O . GLY A 1 517 ? 25.070 7.080 -43.322 1.00 93.75 517 GLY A O 1
ATOM 4027 N N . GLU A 1 518 ? 23.538 8.355 -42.304 1.00 96.38 518 GLU A N 1
ATOM 4028 C CA . GLU A 1 518 ? 24.298 8.491 -41.056 1.00 96.38 518 GLU A CA 1
ATOM 4029 C C . GLU A 1 518 ? 24.612 7.129 -40.417 1.00 96.38 518 GLU A C 1
ATOM 4031 O O . GLU A 1 518 ? 25.761 6.851 -40.039 1.00 96.38 518 GLU A O 1
ATOM 4036 N N . SER A 1 519 ? 23.622 6.236 -40.373 1.00 97.31 519 SER A N 1
ATOM 4037 C CA . SER A 1 519 ? 23.797 4.880 -39.852 1.00 97.31 519 SER A CA 1
ATOM 4038 C C . SER A 1 519 ? 24.727 4.037 -40.725 1.00 97.31 519 SER A C 1
ATOM 4040 O O . SER A 1 519 ? 25.573 3.304 -40.203 1.00 97.31 519 SER A O 1
ATOM 4042 N N . ALA A 1 520 ? 24.623 4.160 -42.051 1.00 96.94 520 ALA A N 1
ATOM 4043 C CA . ALA A 1 520 ? 25.505 3.483 -42.997 1.00 96.94 520 ALA A CA 1
ATOM 4044 C C . ALA A 1 520 ? 26.960 3.966 -42.861 1.00 96.94 520 ALA A C 1
ATOM 4046 O O . ALA A 1 520 ? 27.877 3.149 -42.787 1.00 96.94 520 ALA A O 1
ATOM 4047 N N . MET A 1 521 ? 27.190 5.276 -42.746 1.00 97.62 521 MET A N 1
ATOM 4048 C CA . MET A 1 521 ? 28.524 5.840 -42.511 1.00 97.62 521 MET A CA 1
ATOM 4049 C C . MET A 1 521 ? 29.110 5.354 -41.184 1.00 97.62 521 MET A C 1
ATOM 4051 O O . MET A 1 521 ? 30.267 4.937 -41.128 1.00 97.62 521 MET A O 1
ATOM 4055 N N . THR A 1 522 ? 28.305 5.342 -40.121 1.00 98.00 522 THR A N 1
ATOM 4056 C CA . THR A 1 522 ? 28.729 4.838 -38.809 1.00 98.00 522 THR A CA 1
ATOM 4057 C C . THR A 1 522 ? 29.104 3.356 -38.876 1.00 98.00 522 THR A C 1
ATOM 4059 O O . THR A 1 522 ? 30.167 2.973 -38.384 1.00 98.00 522 THR A O 1
ATOM 4062 N N . ALA A 1 523 ? 28.298 2.526 -39.546 1.00 97.56 523 ALA A N 1
ATOM 4063 C CA . ALA A 1 523 ? 28.604 1.114 -39.773 1.00 97.56 523 ALA A CA 1
ATOM 4064 C C . ALA A 1 523 ? 29.918 0.926 -40.553 1.00 97.56 523 ALA A C 1
ATOM 4066 O O . ALA A 1 523 ? 30.766 0.125 -40.155 1.00 97.56 523 ALA A O 1
ATOM 4067 N N . ALA A 1 524 ? 30.134 1.702 -41.620 1.00 97.88 524 ALA A N 1
ATOM 4068 C CA . ALA A 1 524 ? 31.370 1.659 -42.398 1.00 97.88 524 ALA A CA 1
ATOM 4069 C C . ALA A 1 524 ? 32.598 2.057 -41.560 1.00 97.88 524 ALA A C 1
ATOM 4071 O O . ALA A 1 524 ? 33.621 1.377 -41.632 1.00 97.88 524 ALA A O 1
ATOM 4072 N N . ARG A 1 525 ? 32.496 3.087 -40.703 1.00 98.12 525 ARG A N 1
ATOM 4073 C CA . ARG A 1 525 ? 33.575 3.483 -39.771 1.00 98.12 525 ARG A CA 1
ATOM 4074 C C . ARG A 1 525 ? 33.897 2.396 -38.749 1.00 98.12 525 ARG A C 1
ATOM 4076 O O . ARG A 1 525 ? 35.069 2.157 -38.468 1.00 98.12 525 ARG A O 1
ATOM 4083 N N . LYS A 1 526 ? 32.884 1.704 -38.217 1.00 97.69 526 LYS A N 1
ATOM 4084 C CA . LYS A 1 526 ? 33.101 0.560 -37.316 1.00 97.69 526 LYS A CA 1
ATOM 4085 C C . LYS A 1 526 ? 33.884 -0.543 -38.030 1.00 97.69 526 LYS A C 1
ATOM 4087 O O . LYS A 1 526 ? 34.865 -1.040 -37.483 1.00 97.69 526 LYS A O 1
ATOM 4092 N N . VAL A 1 527 ? 33.527 -0.871 -39.276 1.00 97.56 527 VAL A N 1
ATOM 4093 C CA . VAL A 1 527 ? 34.295 -1.837 -40.085 1.00 97.56 527 VAL A CA 1
ATOM 4094 C C . VAL A 1 527 ? 35.696 -1.322 -40.402 1.00 97.56 527 VAL A C 1
ATOM 4096 O O . VAL A 1 527 ? 36.634 -2.104 -40.345 1.00 97.56 527 VAL A O 1
ATOM 4099 N N . LEU A 1 528 ? 35.876 -0.029 -40.674 1.00 96.69 528 LEU A N 1
ATOM 4100 C CA . LEU A 1 528 ? 37.188 0.580 -40.923 1.00 96.69 528 LEU A CA 1
ATOM 4101 C C . LEU A 1 528 ? 38.141 0.427 -39.733 1.00 96.69 528 LEU A C 1
ATOM 4103 O O . LEU A 1 528 ? 39.316 0.132 -39.940 1.00 96.69 528 LEU A O 1
ATOM 4107 N N . ALA A 1 529 ? 37.630 0.573 -38.509 1.00 96.56 529 ALA A N 1
ATOM 4108 C CA . ALA A 1 529 ? 38.404 0.373 -37.287 1.00 96.56 529 ALA A CA 1
ATOM 4109 C C . ALA A 1 529 ? 38.795 -1.099 -37.056 1.00 96.56 529 ALA A C 1
ATOM 4111 O O . ALA A 1 529 ? 39.847 -1.367 -36.485 1.00 96.56 529 ALA A O 1
ATOM 4112 N N . MET A 1 530 ? 37.968 -2.052 -37.502 1.00 94.75 530 MET A N 1
ATOM 4113 C CA . MET A 1 530 ? 38.211 -3.491 -37.314 1.00 94.75 530 MET A CA 1
ATOM 4114 C C . MET A 1 530 ? 39.005 -4.135 -38.459 1.00 94.75 530 MET A C 1
ATOM 4116 O O . MET A 1 530 ? 39.813 -5.031 -38.237 1.00 94.75 530 MET A O 1
ATOM 4120 N N . HIS A 1 531 ? 38.742 -3.721 -39.697 1.00 96.75 531 HIS A N 1
ATOM 4121 C CA . HIS A 1 531 ? 39.292 -4.302 -40.915 1.00 96.75 531 HIS A CA 1
ATOM 4122 C C . HIS A 1 531 ? 39.401 -3.231 -42.011 1.00 96.75 531 HIS A C 1
ATOM 4124 O O . HIS A 1 531 ? 38.513 -3.057 -42.858 1.00 96.75 531 HIS A O 1
ATOM 4130 N N . HIS A 1 532 ? 40.538 -2.534 -42.003 1.00 96.12 532 HIS A N 1
ATOM 4131 C CA . HIS A 1 532 ? 40.765 -1.312 -42.772 1.00 96.12 532 HIS A CA 1
ATOM 4132 C C . HIS A 1 532 ? 40.394 -1.407 -44.270 1.00 96.12 532 HIS A C 1
ATOM 4134 O O . HIS A 1 532 ? 39.562 -0.609 -44.705 1.00 96.12 532 HIS A O 1
ATOM 4140 N N . PRO A 1 533 ? 40.862 -2.401 -45.062 1.00 96.56 533 PRO A N 1
ATOM 4141 C CA . PRO A 1 533 ? 40.543 -2.455 -46.496 1.00 96.56 533 PRO A CA 1
ATOM 4142 C C . PRO A 1 533 ? 39.040 -2.561 -46.787 1.00 96.56 533 PRO A C 1
ATOM 4144 O O . PRO A 1 533 ? 38.504 -1.887 -47.662 1.00 96.56 533 PRO A O 1
ATOM 4147 N N . ARG A 1 534 ? 38.335 -3.382 -46.003 1.00 97.06 534 ARG A N 1
ATOM 4148 C CA . ARG A 1 534 ? 36.891 -3.600 -46.166 1.00 97.06 534 ARG A CA 1
ATOM 4149 C C . ARG A 1 534 ? 36.086 -2.382 -45.722 1.00 97.06 534 ARG A C 1
ATOM 4151 O O . ARG A 1 534 ? 35.073 -2.071 -46.340 1.00 97.06 534 ARG A O 1
ATOM 4158 N N . GLY A 1 535 ? 36.531 -1.689 -44.676 1.00 96.75 535 GLY A N 1
ATOM 4159 C CA . GLY A 1 535 ? 35.898 -0.455 -44.223 1.00 96.75 535 GLY A CA 1
ATOM 4160 C C . GLY A 1 535 ? 35.988 0.663 -45.255 1.00 96.75 535 GLY A C 1
ATOM 4161 O O . GLY A 1 535 ? 34.986 1.330 -45.493 1.00 96.75 535 GLY A O 1
ATOM 4162 N N . LEU A 1 536 ? 37.139 0.815 -45.925 1.00 97.12 536 LEU A N 1
ATOM 4163 C CA . LEU A 1 536 ? 37.292 1.771 -47.029 1.00 97.12 536 LEU A CA 1
ATOM 4164 C C . LEU A 1 536 ? 36.348 1.444 -48.192 1.00 97.12 536 LEU A C 1
ATOM 4166 O O . LEU A 1 536 ? 35.684 2.337 -48.714 1.00 97.12 536 LEU A O 1
ATOM 4170 N N . GLU A 1 537 ? 36.228 0.164 -48.562 1.00 97.62 537 GLU A N 1
ATOM 4171 C CA . GLU A 1 537 ? 35.292 -0.274 -49.603 1.00 97.62 537 GLU A CA 1
ATOM 4172 C C . GLU A 1 537 ? 33.835 0.055 -49.236 1.00 97.62 537 GLU A C 1
ATOM 4174 O O . GLU A 1 537 ? 33.101 0.616 -50.051 1.00 97.62 537 GLU A O 1
ATOM 4179 N N . LEU A 1 538 ? 33.409 -0.259 -48.007 1.00 97.75 538 LEU A N 1
ATOM 4180 C CA . LEU A 1 538 ? 32.061 0.061 -47.529 1.00 97.75 538 LEU A CA 1
ATOM 4181 C C . LEU A 1 538 ? 31.822 1.571 -47.471 1.00 97.75 538 LEU A C 1
ATOM 4183 O O . LEU A 1 538 ? 30.750 2.024 -47.863 1.00 97.75 538 LEU A O 1
ATOM 4187 N N . MET A 1 539 ? 32.814 2.353 -47.048 1.00 98.00 539 MET A N 1
ATOM 4188 C CA . MET A 1 539 ? 32.729 3.811 -47.043 1.00 98.00 539 MET A CA 1
ATOM 4189 C C . MET A 1 539 ? 32.589 4.375 -48.467 1.00 98.00 539 MET A C 1
ATOM 4191 O O . MET A 1 539 ? 31.805 5.295 -48.694 1.00 98.00 539 MET A O 1
ATOM 4195 N N . GLY A 1 540 ? 33.261 3.769 -49.452 1.00 97.19 540 GLY A N 1
ATOM 4196 C CA . GLY A 1 540 ? 33.060 4.081 -50.870 1.00 97.19 540 GLY A CA 1
ATOM 4197 C C . GLY A 1 540 ? 31.617 3.829 -51.320 1.00 97.19 540 GLY A C 1
ATOM 4198 O O . GLY A 1 540 ? 31.021 4.674 -51.984 1.00 97.19 540 GLY A O 1
ATOM 4199 N N . ARG A 1 541 ? 31.000 2.725 -50.874 1.00 97.31 541 ARG A N 1
ATOM 4200 C CA . ARG A 1 541 ? 29.574 2.449 -51.146 1.00 97.31 541 ARG A CA 1
ATOM 4201 C C . ARG A 1 541 ? 28.644 3.478 -50.504 1.00 97.31 541 ARG A C 1
ATOM 4203 O O . ARG A 1 541 ? 27.644 3.832 -51.118 1.00 97.31 541 ARG A O 1
ATOM 4210 N N . VAL A 1 542 ? 28.958 3.960 -49.297 1.00 97.38 542 VAL A N 1
ATOM 4211 C CA . VAL A 1 542 ? 28.210 5.056 -48.650 1.00 97.38 542 VAL A CA 1
ATOM 4212 C C . VAL A 1 542 ? 28.310 6.332 -49.488 1.00 97.38 542 VAL A C 1
ATOM 4214 O O . VAL A 1 542 ? 27.298 6.980 -49.738 1.00 97.38 542 VAL A O 1
ATOM 4217 N N . ALA A 1 543 ? 29.506 6.661 -49.979 1.00 97.25 543 ALA A N 1
ATOM 4218 C CA . ALA A 1 543 ? 29.741 7.828 -50.826 1.00 97.25 543 ALA A CA 1
ATOM 4219 C C . ALA A 1 543 ? 28.974 7.780 -52.163 1.00 97.25 543 ALA A C 1
ATOM 4221 O O . ALA A 1 543 ? 28.472 8.801 -52.645 1.00 97.25 543 ALA A O 1
ATOM 4222 N N . ASP A 1 544 ? 28.843 6.588 -52.744 1.00 96.44 544 ASP A N 1
ATOM 4223 C CA . ASP A 1 544 ? 28.158 6.359 -54.018 1.00 96.44 544 ASP A CA 1
ATOM 4224 C C . ASP A 1 544 ? 26.622 6.519 -53.944 1.00 96.44 544 ASP A C 1
ATOM 4226 O O . ASP A 1 544 ? 25.950 6.480 -54.977 1.00 96.44 544 ASP A O 1
ATOM 4230 N N . ARG A 1 545 ? 26.042 6.734 -52.755 1.00 95.31 545 ARG A N 1
ATOM 4231 C CA . ARG A 1 545 ? 24.598 6.947 -52.574 1.00 95.31 545 ARG A CA 1
ATOM 4232 C C . ARG A 1 545 ? 24.177 8.331 -53.057 1.00 95.31 545 ARG A C 1
ATOM 4234 O O . ARG A 1 545 ? 24.252 9.314 -52.329 1.00 95.31 545 ARG A O 1
ATOM 4241 N N . THR A 1 546 ? 23.683 8.405 -54.286 1.00 93.25 546 THR A N 1
ATOM 4242 C CA . THR A 1 546 ? 23.298 9.667 -54.942 1.00 93.25 546 THR A CA 1
ATOM 4243 C C . THR A 1 546 ? 22.090 10.372 -54.323 1.00 93.25 546 THR A C 1
ATOM 4245 O O . THR A 1 546 ? 21.911 11.558 -54.580 1.00 93.25 546 THR A O 1
ATOM 4248 N N . ALA A 1 547 ? 21.282 9.670 -53.520 1.00 92.62 547 ALA A N 1
ATOM 4249 C CA . ALA A 1 547 ? 20.143 10.244 -52.801 1.00 92.62 547 ALA A CA 1
ATOM 4250 C C . ALA A 1 547 ? 20.548 11.066 -51.562 1.00 92.62 547 ALA A C 1
ATOM 4252 O O . ALA A 1 547 ? 19.743 11.851 -51.070 1.00 92.62 547 ALA A O 1
ATOM 4253 N N . GLU A 1 548 ? 21.774 10.890 -51.061 1.00 94.81 548 GLU A N 1
ATOM 4254 C CA . GLU A 1 548 ? 22.274 11.600 -49.882 1.00 94.81 548 GLU A CA 1
ATOM 4255 C C . GLU A 1 548 ? 22.778 13.006 -50.233 1.00 94.81 548 GLU A C 1
ATOM 4257 O O . GLU A 1 548 ? 23.151 13.297 -51.377 1.00 94.81 548 GLU A O 1
ATOM 4262 N N . ASP A 1 549 ? 22.856 13.873 -49.221 1.00 94.62 549 ASP A N 1
ATOM 4263 C CA . ASP A 1 549 ? 23.379 15.228 -49.381 1.00 94.62 549 ASP A CA 1
ATOM 4264 C C . ASP A 1 549 ? 24.822 15.219 -49.950 1.00 94.62 549 ASP A C 1
ATOM 4266 O O . ASP A 1 549 ? 25.675 14.443 -49.500 1.00 94.62 549 ASP A O 1
ATOM 4270 N N . PRO A 1 550 ? 25.156 16.080 -50.932 1.00 96.19 550 PRO A N 1
ATOM 4271 C CA . PRO A 1 550 ? 26.494 16.120 -51.517 1.00 96.19 550 PRO A CA 1
ATOM 4272 C C . PRO A 1 550 ? 27.633 16.350 -50.511 1.00 96.19 550 PRO A C 1
ATOM 4274 O O . PRO A 1 550 ? 28.737 15.851 -50.739 1.00 96.19 550 PRO A O 1
ATOM 4277 N N . GLN A 1 551 ? 27.405 17.075 -49.407 1.00 96.62 551 GLN A N 1
ATOM 4278 C CA . GLN A 1 551 ? 28.415 17.284 -48.360 1.00 96.62 551 GLN A CA 1
ATOM 4279 C C . GLN A 1 551 ? 28.642 16.004 -47.554 1.00 96.62 551 GLN A C 1
ATOM 4281 O O . GLN A 1 551 ? 29.784 15.675 -47.209 1.00 96.62 551 GLN A O 1
ATOM 4286 N N . PHE A 1 552 ? 27.570 15.257 -47.293 1.00 96.69 552 PHE A N 1
ATOM 4287 C CA . PHE A 1 552 ? 27.652 13.930 -46.693 1.00 96.69 552 PHE A CA 1
ATOM 4288 C C . PHE A 1 552 ? 28.448 12.972 -47.597 1.00 96.69 552 PHE A C 1
ATOM 4290 O O . PHE A 1 552 ? 29.427 12.368 -47.151 1.00 96.69 552 PHE A O 1
ATOM 4297 N N . ARG A 1 553 ? 28.118 12.920 -48.898 1.00 97.44 553 ARG A N 1
ATOM 4298 C CA . ARG A 1 553 ? 28.843 12.103 -49.890 1.00 97.44 553 ARG A CA 1
ATOM 4299 C C . ARG A 1 553 ? 30.320 12.485 -49.990 1.00 97.44 553 ARG A C 1
ATOM 4301 O O . ARG A 1 553 ? 31.165 11.599 -50.060 1.00 97.44 553 ARG A O 1
ATOM 4308 N N . LEU A 1 554 ? 30.646 13.780 -49.974 1.00 97.44 554 LEU A N 1
ATOM 4309 C CA . LEU A 1 554 ? 32.027 14.277 -49.991 1.00 97.44 554 LEU A CA 1
ATOM 4310 C C . LEU A 1 554 ? 32.826 13.777 -48.779 1.00 97.44 554 LEU A C 1
ATOM 4312 O O . LEU A 1 554 ? 33.959 13.319 -48.939 1.00 97.44 554 LEU A O 1
ATOM 4316 N N . THR A 1 555 ? 32.238 13.853 -47.583 1.00 97.94 555 THR A N 1
ATOM 4317 C CA . THR A 1 555 ? 32.861 13.366 -46.342 1.00 97.94 555 THR A CA 1
ATOM 4318 C C . THR A 1 555 ? 33.144 11.866 -46.436 1.00 97.94 555 THR A C 1
ATOM 4320 O O . THR A 1 555 ? 34.295 11.454 -46.285 1.00 97.94 555 THR A O 1
ATOM 4323 N N . ALA A 1 556 ? 32.133 11.065 -46.797 1.00 97.44 556 ALA A N 1
ATOM 4324 C CA . ALA A 1 556 ? 32.287 9.622 -46.979 1.00 97.44 556 ALA A CA 1
ATOM 4325 C C . ALA A 1 556 ? 33.344 9.289 -48.050 1.00 97.44 556 ALA A C 1
ATOM 4327 O O . ALA A 1 556 ? 34.232 8.474 -47.821 1.00 97.44 556 ALA A O 1
ATOM 4328 N N . ALA A 1 557 ? 33.324 9.966 -49.201 1.00 97.69 557 ALA A N 1
ATOM 4329 C CA . ALA A 1 557 ? 34.274 9.710 -50.284 1.00 97.69 557 ALA A CA 1
ATOM 4330 C C . ALA A 1 557 ? 35.720 10.058 -49.895 1.00 97.69 557 ALA A C 1
ATOM 4332 O O . ALA A 1 557 ? 36.656 9.372 -50.301 1.00 97.69 557 ALA A O 1
ATOM 4333 N N . THR A 1 558 ? 35.906 11.111 -49.098 1.00 97.69 558 THR A N 1
ATOM 4334 C CA . THR A 1 558 ? 37.225 11.503 -48.586 1.00 97.69 558 THR A CA 1
ATOM 4335 C C . THR A 1 558 ? 37.761 10.460 -47.605 1.00 97.69 558 THR A C 1
ATOM 4337 O O . THR A 1 558 ? 38.927 10.083 -47.703 1.00 97.69 558 THR A O 1
ATOM 4340 N N . GLU A 1 559 ? 36.917 9.948 -46.703 1.00 97.44 559 GLU A N 1
ATOM 4341 C CA . GLU A 1 559 ? 37.283 8.872 -45.767 1.00 97.44 559 GLU A CA 1
ATOM 4342 C C . GLU A 1 559 ? 37.535 7.529 -46.470 1.00 97.44 559 GLU A C 1
ATOM 4344 O O . GLU A 1 559 ? 38.385 6.760 -46.031 1.00 97.44 559 GLU A O 1
ATOM 4349 N N . ALA A 1 560 ? 36.842 7.254 -47.578 1.00 96.69 560 ALA A N 1
ATOM 4350 C CA . ALA A 1 560 ? 37.002 6.029 -48.365 1.00 96.69 560 ALA A CA 1
ATOM 4351 C C . ALA A 1 560 ? 38.333 5.941 -49.141 1.00 96.69 560 ALA A C 1
ATOM 4353 O O . ALA A 1 560 ? 38.672 4.870 -49.654 1.00 96.69 560 A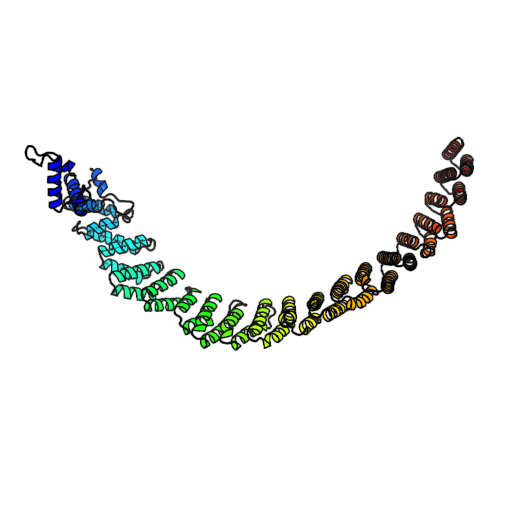LA A O 1
ATOM 4354 N N . GLY A 1 561 ? 39.079 7.044 -49.273 1.00 96.19 561 GLY A N 1
ATOM 4355 C CA . GLY A 1 561 ? 40.335 7.083 -50.025 1.00 96.19 561 GLY A CA 1
ATOM 4356 C C . GLY A 1 561 ? 40.150 6.669 -51.490 1.00 96.19 561 GLY A C 1
ATOM 4357 O O . GLY A 1 561 ? 39.273 7.182 -52.187 1.00 96.19 561 GLY A O 1
ATOM 4358 N N . GLU A 1 562 ? 40.949 5.707 -51.964 1.00 96.00 562 GLU A N 1
ATOM 4359 C CA . GLU A 1 562 ? 40.866 5.184 -53.341 1.00 96.00 562 GLU A CA 1
ATOM 4360 C C . GLU A 1 562 ? 39.460 4.682 -53.712 1.00 96.00 562 GLU A C 1
ATOM 4362 O O . GLU A 1 562 ? 39.008 4.885 -54.840 1.00 96.00 562 GLU A O 1
ATOM 4367 N N . HIS A 1 563 ? 38.711 4.109 -52.763 1.00 97.06 563 HIS A N 1
ATOM 4368 C CA . HIS A 1 563 ? 37.343 3.642 -53.013 1.00 97.06 563 HIS A CA 1
ATOM 4369 C C . HIS A 1 563 ? 36.334 4.789 -53.190 1.00 97.06 563 HIS A C 1
ATOM 4371 O O . HIS A 1 563 ? 35.285 4.591 -53.798 1.00 97.06 563 HIS A O 1
ATOM 4377 N N . GLY A 1 564 ? 36.650 6.000 -52.720 1.00 96.50 564 GLY A N 1
ATOM 4378 C CA . GLY A 1 564 ? 35.834 7.204 -52.909 1.00 96.50 564 GLY A CA 1
ATOM 4379 C C . GLY A 1 564 ? 36.162 7.994 -54.177 1.00 96.50 564 GLY A C 1
ATOM 4380 O O . GLY A 1 564 ? 35.432 8.923 -54.529 1.00 96.50 564 GLY A O 1
ATOM 4381 N N . LYS A 1 565 ? 37.227 7.623 -54.901 1.00 97.12 565 LYS A N 1
ATOM 4382 C CA . LYS A 1 565 ? 37.742 8.337 -56.082 1.00 97.12 565 LYS A CA 1
ATOM 4383 C C . LYS A 1 565 ? 36.661 8.666 -57.113 1.00 97.12 565 LYS A C 1
ATOM 4385 O O . LYS A 1 565 ? 36.611 9.788 -57.619 1.00 97.12 565 LYS A O 1
ATOM 4390 N N . ARG A 1 566 ? 35.789 7.701 -57.424 1.00 96.94 566 ARG A N 1
ATOM 4391 C CA . ARG A 1 566 ? 34.705 7.873 -58.405 1.00 96.94 566 ARG A CA 1
ATOM 4392 C C . ARG A 1 566 ? 33.711 8.947 -57.964 1.00 96.94 566 ARG A C 1
ATOM 4394 O O . ARG A 1 566 ? 33.405 9.837 -58.753 1.00 96.94 566 ARG A O 1
ATOM 4401 N N . THR A 1 567 ? 33.253 8.887 -56.716 1.00 97.38 567 THR A N 1
ATOM 4402 C CA . THR A 1 567 ? 32.325 9.881 -56.166 1.00 97.38 567 THR A CA 1
ATOM 4403 C C . THR A 1 567 ? 32.982 11.254 -56.026 1.00 97.38 567 THR A C 1
ATOM 4405 O O . THR A 1 567 ? 32.354 12.253 -56.360 1.00 97.38 567 THR A O 1
ATOM 4408 N N . LEU A 1 568 ? 34.254 11.341 -55.620 1.00 98.06 568 LEU A N 1
ATOM 4409 C CA . LEU A 1 568 ? 34.975 12.621 -55.590 1.00 98.06 568 LEU A CA 1
ATOM 4410 C C . LEU A 1 568 ? 35.074 13.256 -56.982 1.00 98.06 568 LEU A C 1
ATOM 4412 O O . LEU A 1 568 ? 34.894 14.465 -57.123 1.00 98.06 568 LEU A O 1
ATOM 4416 N N . LEU A 1 569 ? 35.330 12.450 -58.017 1.00 97.19 569 LEU A N 1
ATOM 4417 C CA . LEU A 1 569 ? 35.355 12.921 -59.401 1.00 97.19 569 LEU A CA 1
ATOM 4418 C C . LEU A 1 569 ? 33.975 13.387 -59.879 1.00 97.19 569 LEU A C 1
ATOM 4420 O O . LEU A 1 569 ? 33.900 14.437 -60.517 1.00 97.19 569 LEU A O 1
ATOM 4424 N N . ASP A 1 570 ? 32.914 12.637 -59.569 1.00 97.12 570 ASP A N 1
ATOM 4425 C CA . ASP A 1 570 ? 31.525 13.024 -59.846 1.00 97.12 570 ASP A CA 1
ATOM 4426 C C . ASP A 1 570 ? 31.197 14.362 -59.172 1.00 97.12 570 ASP A C 1
ATOM 4428 O O . ASP A 1 570 ? 30.939 15.346 -59.863 1.00 97.12 570 ASP A O 1
ATOM 4432 N N . LEU A 1 571 ? 31.347 14.459 -57.846 1.00 97.25 571 LEU A N 1
ATOM 4433 C CA . LEU A 1 571 ? 31.063 15.674 -57.076 1.00 97.25 571 LEU A CA 1
ATOM 4434 C C . LEU A 1 571 ? 31.877 16.881 -57.553 1.00 97.25 571 LEU A C 1
ATOM 4436 O O . LEU A 1 571 ? 31.335 17.979 -57.668 1.00 97.25 571 LEU A O 1
ATOM 4440 N N . ALA A 1 572 ? 33.155 16.700 -57.894 1.00 96.62 572 ALA A N 1
ATOM 4441 C CA . ALA A 1 572 ? 33.984 17.778 -58.431 1.00 96.62 572 ALA A CA 1
ATOM 4442 C C . ALA A 1 572 ? 33.467 18.316 -59.781 1.00 96.62 572 ALA A C 1
ATOM 4444 O O . ALA A 1 572 ? 33.682 19.481 -60.135 1.00 96.62 572 ALA A O 1
ATOM 4445 N N . GLN A 1 573 ? 32.770 17.485 -60.555 1.00 94.81 573 GLN A N 1
ATOM 4446 C CA . GLN A 1 573 ? 32.248 17.847 -61.868 1.00 94.81 573 GLN A CA 1
ATOM 4447 C C . GLN A 1 573 ? 30.810 18.357 -61.817 1.00 94.81 573 GLN A C 1
ATOM 4449 O O . GLN A 1 573 ? 30.530 19.352 -62.492 1.00 94.81 573 GLN A O 1
ATOM 4454 N N . THR A 1 574 ? 29.945 17.701 -61.043 1.00 95.00 574 THR A N 1
ATOM 4455 C CA . THR A 1 574 ? 28.483 17.806 -61.146 1.00 95.00 574 THR A CA 1
ATOM 4456 C C . THR A 1 574 ? 27.820 18.511 -59.964 1.00 95.00 574 THR A C 1
ATOM 4458 O O . THR A 1 574 ? 26.670 18.930 -60.098 1.00 95.00 574 THR A O 1
ATOM 4461 N N . ALA A 1 575 ? 28.504 18.699 -58.826 1.00 94.56 575 ALA A N 1
ATOM 4462 C CA . ALA A 1 575 ? 27.878 19.340 -57.672 1.00 94.56 575 ALA A CA 1
ATOM 4463 C C . ALA A 1 575 ? 27.440 20.782 -57.978 1.00 94.56 575 ALA A C 1
ATOM 4465 O O . ALA A 1 575 ? 28.168 21.555 -58.594 1.00 94.56 575 ALA A O 1
ATOM 4466 N N . ARG A 1 576 ? 26.251 21.169 -57.501 1.00 93.31 576 ARG A N 1
ATOM 4467 C CA . ARG A 1 576 ? 25.669 22.500 -57.753 1.00 93.31 576 ARG A CA 1
ATOM 4468 C C . ARG A 1 576 ? 26.467 23.641 -57.112 1.00 93.31 576 ARG A C 1
ATOM 4470 O O . ARG A 1 576 ? 26.496 24.744 -57.647 1.00 93.31 576 ARG A O 1
ATOM 4477 N N . SER A 1 577 ? 27.074 23.387 -55.953 1.00 95.19 577 SER A N 1
ATOM 4478 C CA . SER A 1 577 ? 27.895 24.361 -55.231 1.00 95.19 577 SER A CA 1
ATOM 4479 C C . SER A 1 577 ? 29.342 24.272 -55.697 1.00 95.19 577 SER A C 1
ATOM 4481 O O . SER A 1 577 ? 30.002 23.254 -55.485 1.00 95.19 577 SER A O 1
ATOM 4483 N N . ASP A 1 578 ? 29.871 25.356 -56.261 1.00 94.44 578 ASP A N 1
ATOM 4484 C CA . ASP A 1 578 ? 31.275 25.411 -56.677 1.00 94.44 578 ASP A CA 1
ATOM 4485 C C . ASP A 1 578 ? 32.250 25.261 -55.499 1.00 94.44 578 ASP A C 1
ATOM 4487 O O . ASP A 1 578 ? 33.353 24.743 -55.676 1.00 94.44 578 ASP A O 1
ATOM 4491 N N . ARG A 1 579 ? 31.827 25.608 -54.274 1.00 96.31 579 ARG A N 1
ATOM 4492 C CA . ARG A 1 579 ? 32.625 25.373 -53.059 1.00 96.31 579 ARG A CA 1
ATOM 4493 C C . ARG A 1 579 ? 32.771 23.879 -52.791 1.00 96.31 579 ARG A C 1
ATOM 4495 O O . ARG A 1 579 ? 33.863 23.417 -52.476 1.00 96.31 579 ARG A O 1
ATOM 4502 N N . LEU A 1 580 ? 31.685 23.128 -52.958 1.00 96.75 580 LEU A N 1
ATOM 4503 C CA . LEU A 1 580 ? 31.686 21.680 -52.780 1.00 96.75 580 LEU A CA 1
ATOM 4504 C C . LEU A 1 580 ? 32.499 20.986 -53.876 1.00 96.75 580 LEU A C 1
ATOM 4506 O O . LEU A 1 580 ? 33.280 20.082 -53.587 1.00 96.75 580 LEU A O 1
ATOM 4510 N N . ARG A 1 581 ? 32.390 21.462 -55.124 1.00 97.44 581 ARG A N 1
ATOM 4511 C CA . ARG A 1 581 ? 33.231 20.981 -56.229 1.00 97.44 581 ARG A CA 1
ATOM 4512 C C . ARG A 1 581 ? 34.714 21.207 -55.952 1.00 97.44 581 ARG A C 1
ATOM 4514 O O . ARG A 1 581 ? 35.515 20.315 -56.218 1.00 97.44 581 ARG A O 1
ATOM 4521 N N . LEU A 1 582 ? 35.078 22.378 -55.420 1.00 97.38 582 LEU A N 1
ATOM 4522 C CA . LEU A 1 582 ? 36.453 22.695 -55.032 1.00 97.38 582 LEU A CA 1
ATOM 4523 C C . LEU A 1 582 ? 36.957 21.729 -53.959 1.00 97.38 582 LEU A C 1
ATOM 4525 O O . LEU A 1 582 ? 38.007 21.119 -54.146 1.00 97.38 582 LEU A O 1
ATOM 4529 N N . GLN A 1 583 ? 36.193 21.533 -52.882 1.00 97.81 583 GLN A N 1
ATOM 4530 C CA . GLN A 1 583 ? 36.563 20.598 -51.816 1.00 97.81 583 GLN A CA 1
ATOM 4531 C C . GLN A 1 583 ? 36.710 19.161 -52.341 1.00 97.81 583 GLN A C 1
ATOM 4533 O O . GLN A 1 583 ? 37.692 18.490 -52.026 1.00 97.81 583 GLN A O 1
ATOM 4538 N N . ALA A 1 584 ? 35.794 18.706 -53.204 1.00 97.62 584 ALA A N 1
ATOM 4539 C CA . ALA A 1 584 ? 35.876 17.397 -53.848 1.00 97.62 584 ALA A CA 1
ATOM 4540 C C . ALA A 1 584 ? 37.109 17.267 -54.755 1.00 97.62 584 ALA A C 1
ATOM 4542 O O . ALA A 1 584 ? 37.799 16.252 -54.712 1.00 97.62 584 ALA A O 1
ATOM 4543 N N . ALA A 1 585 ? 37.437 18.300 -55.537 1.00 97.69 585 ALA A N 1
ATOM 4544 C CA . ALA A 1 585 ? 38.611 18.316 -56.408 1.00 97.69 585 ALA A CA 1
ATOM 4545 C C . ALA A 1 585 ? 39.932 18.329 -55.615 1.00 97.69 585 ALA A C 1
ATOM 4547 O O . ALA A 1 585 ? 40.887 17.656 -56.004 1.00 97.69 585 ALA A O 1
ATOM 4548 N N . GLN A 1 586 ? 39.980 19.051 -54.491 1.00 97.75 586 GLN A N 1
ATOM 4549 C CA . GLN A 1 586 ? 41.109 19.055 -53.555 1.00 97.75 586 GLN A CA 1
ATOM 4550 C C . GLN A 1 586 ? 41.290 17.691 -52.880 1.00 97.75 586 GLN A C 1
ATOM 4552 O O . GLN A 1 586 ? 42.411 17.190 -52.802 1.00 97.75 586 GLN A O 1
ATOM 4557 N N . ALA A 1 587 ? 40.203 17.074 -52.409 1.00 97.62 587 ALA A N 1
ATOM 4558 C CA . ALA A 1 587 ? 40.238 15.726 -51.849 1.00 97.62 587 ALA A CA 1
ATOM 4559 C C . ALA A 1 587 ? 40.683 14.705 -52.908 1.00 97.62 587 ALA A C 1
ATOM 4561 O O . ALA A 1 587 ? 41.587 13.911 -52.654 1.00 97.62 587 ALA A O 1
ATOM 4562 N N . LEU A 1 588 ? 40.144 14.798 -54.130 1.00 97.56 588 LEU A N 1
ATOM 4563 C CA . LEU A 1 588 ? 40.541 13.954 -55.255 1.00 97.56 588 LEU A CA 1
ATOM 4564 C C . LEU A 1 588 ? 42.023 14.118 -55.590 1.00 97.56 588 LEU A C 1
ATOM 4566 O O . LEU A 1 588 ? 42.681 13.122 -55.835 1.00 97.56 588 LEU A O 1
ATOM 4570 N N . LEU A 1 589 ? 42.571 15.338 -55.563 1.00 97.31 589 LEU A N 1
ATOM 4571 C CA . LEU A 1 589 ? 43.986 15.597 -55.856 1.00 97.31 589 LEU A CA 1
ATOM 4572 C C . LEU A 1 589 ? 44.937 14.824 -54.929 1.00 97.31 589 LEU A C 1
ATOM 4574 O O . LEU A 1 589 ? 46.027 14.444 -55.362 1.00 97.31 589 LEU A O 1
ATOM 4578 N N . LYS A 1 590 ? 44.532 14.596 -53.673 1.00 97.00 590 LYS A N 1
ATOM 4579 C CA . LYS A 1 590 ? 45.320 13.833 -52.693 1.00 97.00 590 LYS A CA 1
ATOM 4580 C C . LYS A 1 590 ? 45.385 12.338 -53.025 1.00 97.00 590 LYS A C 1
ATOM 4582 O O . LYS A 1 590 ? 46.362 11.701 -52.652 1.00 97.00 590 LYS A O 1
ATOM 4587 N N . ILE A 1 591 ? 44.376 11.817 -53.724 1.00 96.06 591 ILE A N 1
ATOM 4588 C CA . ILE A 1 591 ? 44.190 10.390 -54.033 1.00 96.06 591 ILE A CA 1
ATOM 4589 C C . ILE A 1 591 ? 44.585 10.126 -55.500 1.00 96.06 591 ILE A C 1
ATOM 4591 O O . ILE A 1 591 ? 45.564 9.450 -55.790 1.00 96.06 591 ILE A O 1
ATOM 4595 N N . ASP A 1 592 ? 43.916 10.789 -56.447 1.00 96.88 592 ASP A N 1
ATOM 4596 C CA . ASP A 1 592 ? 44.239 10.809 -57.874 1.00 96.88 592 ASP A CA 1
ATOM 4597 C C . ASP A 1 592 ? 44.724 12.197 -58.314 1.00 96.88 592 ASP A C 1
ATOM 4599 O O . ASP A 1 592 ? 43.944 13.090 -58.672 1.00 96.88 592 ASP A O 1
ATOM 4603 N N . ARG A 1 593 ? 46.052 12.359 -58.364 1.00 95.38 593 ARG A N 1
ATOM 4604 C CA . ARG A 1 593 ? 46.693 13.616 -58.777 1.00 95.38 593 ARG A CA 1
ATOM 4605 C C . ARG A 1 593 ? 46.252 14.087 -60.164 1.00 95.38 593 ARG A C 1
ATOM 4607 O O . ARG A 1 593 ? 46.131 15.293 -60.380 1.00 95.38 593 ARG A O 1
ATOM 4614 N N . ALA A 1 594 ? 46.044 13.177 -61.115 1.00 95.38 594 ALA A N 1
ATOM 4615 C CA . ALA A 1 594 ? 45.675 13.543 -62.480 1.00 95.38 594 ALA A CA 1
ATOM 4616 C C . ALA A 1 594 ? 44.209 13.994 -62.545 1.00 95.38 594 ALA A C 1
ATOM 4618 O O . ALA A 1 594 ? 43.913 15.073 -63.075 1.00 95.38 594 ALA A O 1
ATOM 4619 N N . GLY A 1 595 ? 43.311 13.211 -61.940 1.00 94.19 595 GLY A N 1
ATOM 4620 C CA . GLY A 1 595 ? 41.886 13.527 -61.830 1.00 94.19 595 GLY A CA 1
ATOM 4621 C C . GLY A 1 595 ? 41.633 14.843 -61.092 1.00 94.19 595 GLY A C 1
ATOM 4622 O O . GLY A 1 595 ? 40.936 15.718 -61.614 1.00 94.19 595 GLY A O 1
ATOM 4623 N N . GLY A 1 596 ? 42.267 15.035 -59.931 1.00 96.25 596 GLY A N 1
ATOM 4624 C CA . GLY A 1 596 ? 42.142 16.251 -59.124 1.00 96.25 596 GLY A CA 1
ATOM 4625 C C . GLY A 1 596 ? 42.655 17.498 -59.843 1.00 96.25 596 GLY A C 1
ATOM 4626 O O . GLY A 1 596 ? 41.949 18.504 -59.902 1.00 96.25 596 GLY A O 1
ATOM 4627 N N . ARG A 1 597 ? 43.829 17.430 -60.494 1.00 96.56 597 ARG A N 1
ATOM 4628 C CA . ARG A 1 597 ? 44.345 18.544 -61.320 1.00 96.56 597 ARG A CA 1
ATOM 4629 C C . ARG A 1 597 ? 43.382 18.910 -62.445 1.00 96.56 597 ARG A C 1
ATOM 4631 O O . ARG A 1 597 ? 43.161 20.092 -62.699 1.00 96.56 597 ARG A O 1
ATOM 4638 N N . SER A 1 598 ? 42.821 17.911 -63.126 1.00 96.19 598 SER A N 1
ATOM 4639 C CA . SER A 1 598 ? 41.850 18.129 -64.203 1.00 96.19 598 SER A CA 1
ATOM 4640 C C . SER A 1 598 ? 40.586 18.825 -63.687 1.00 96.19 598 SER A C 1
ATOM 4642 O O . SER A 1 598 ? 40.138 19.811 -64.276 1.00 96.19 598 SER A O 1
ATOM 4644 N N . ALA A 1 599 ? 40.048 18.373 -62.552 1.00 96.12 599 ALA A N 1
ATOM 4645 C CA . ALA A 1 599 ? 38.876 18.973 -61.921 1.00 96.12 599 ALA A CA 1
ATOM 4646 C C . ALA A 1 599 ? 39.128 20.416 -61.443 1.00 96.12 599 ALA A C 1
ATOM 4648 O O . ALA A 1 599 ? 38.339 21.307 -61.758 1.00 96.12 599 ALA A O 1
ATOM 4649 N N . LEU A 1 600 ? 40.260 20.677 -60.781 1.00 97.50 600 LEU A N 1
ATOM 4650 C CA . LEU A 1 600 ? 40.657 22.023 -60.347 1.00 97.50 600 LEU A CA 1
ATOM 4651 C C . LEU A 1 600 ? 40.820 22.977 -61.536 1.00 97.50 600 LEU A C 1
ATOM 4653 O O . LEU A 1 600 ? 40.251 24.065 -61.532 1.00 97.50 600 LEU A O 1
ATOM 4657 N N . LYS A 1 601 ? 41.495 22.553 -62.614 1.00 96.38 601 LYS A N 1
ATOM 4658 C CA . LYS A 1 601 ? 41.605 23.357 -63.846 1.00 96.38 601 LYS A CA 1
ATOM 4659 C C . LYS A 1 601 ? 40.241 23.668 -64.469 1.00 96.38 601 LYS A C 1
ATOM 4661 O O . LYS A 1 601 ? 40.058 24.750 -65.021 1.00 96.38 601 LYS A O 1
ATOM 4666 N N . LYS A 1 602 ? 39.271 22.748 -64.399 1.00 95.94 602 LYS A N 1
ATOM 4667 C CA . LYS A 1 602 ? 37.896 23.018 -64.857 1.00 95.94 602 LYS A CA 1
ATOM 4668 C C . LYS A 1 602 ? 37.209 24.077 -63.988 1.00 95.94 602 LYS A C 1
ATOM 4670 O O . LYS A 1 602 ? 36.529 24.934 -64.549 1.00 95.94 602 LYS A O 1
ATOM 4675 N N . LEU A 1 603 ? 37.413 24.058 -62.669 1.00 95.88 603 LEU A N 1
ATOM 4676 C CA . LEU A 1 603 ? 36.879 25.075 -61.753 1.00 95.88 603 LEU A CA 1
ATOM 4677 C C . LEU A 1 603 ? 37.505 26.449 -61.985 1.00 95.88 603 LEU A C 1
ATOM 4679 O O . LEU A 1 603 ? 36.769 27.419 -62.125 1.00 95.88 603 LEU A O 1
ATOM 4683 N N . VAL A 1 604 ? 38.826 26.526 -62.165 1.00 96.06 604 VAL A N 1
ATOM 4684 C CA . VAL A 1 604 ? 39.529 27.769 -62.543 1.00 96.06 604 VAL A CA 1
ATOM 4685 C C . VAL A 1 604 ? 38.905 28.420 -63.781 1.00 96.06 604 VAL A C 1
ATOM 4687 O O . VAL A 1 604 ? 38.851 29.643 -63.880 1.00 96.06 604 VAL A O 1
ATOM 4690 N N . LYS A 1 605 ? 38.398 27.620 -64.725 1.00 94.00 605 LYS A N 1
ATOM 4691 C CA . LYS A 1 605 ? 37.786 28.117 -65.964 1.00 94.00 605 LYS A CA 1
ATOM 4692 C C . LYS A 1 605 ? 36.305 28.475 -65.847 1.00 94.00 605 LYS A C 1
ATOM 4694 O O . LYS A 1 605 ? 35.833 29.263 -66.656 1.00 94.00 605 LYS A O 1
ATOM 4699 N N . LYS A 1 606 ? 35.553 27.836 -64.944 1.00 92.50 606 LYS A N 1
ATOM 4700 C CA . LYS A 1 606 ? 34.076 27.840 -64.995 1.00 92.50 606 LYS A CA 1
ATOM 4701 C C . LYS A 1 606 ? 33.370 28.188 -63.680 1.00 92.50 606 LYS A C 1
ATOM 4703 O O . LYS A 1 606 ? 32.160 28.392 -63.726 1.00 92.50 606 LYS A O 1
ATOM 4708 N N . ALA A 1 607 ? 34.066 28.212 -62.543 1.00 86.56 607 ALA A N 1
ATOM 4709 C CA . ALA A 1 607 ? 33.438 28.411 -61.238 1.00 86.56 607 ALA A CA 1
ATOM 4710 C C . ALA A 1 607 ? 32.936 29.852 -61.035 1.00 86.56 607 ALA A C 1
ATOM 4712 O O . ALA A 1 607 ? 33.539 30.813 -61.511 1.00 86.56 607 ALA A O 1
ATOM 4713 N N . ARG A 1 608 ? 31.844 29.986 -60.284 1.00 85.62 608 ARG A N 1
ATOM 4714 C CA . ARG A 1 608 ? 31.226 31.211 -59.775 1.00 85.62 608 ARG A CA 1
ATOM 4715 C C . ARG A 1 608 ? 30.855 30.951 -58.301 1.00 85.62 608 ARG A C 1
ATOM 4717 O O . ARG A 1 608 ? 30.115 30.009 -58.042 1.00 85.62 608 ARG A O 1
ATOM 4724 N N . PRO A 1 609 ? 31.286 31.745 -57.306 1.00 82.75 609 PRO A N 1
ATOM 4725 C CA . PRO A 1 609 ? 31.949 33.045 -57.376 1.00 82.75 609 PRO A CA 1
ATOM 4726 C C . PRO A 1 609 ? 33.425 32.983 -57.762 1.00 82.75 609 PRO A C 1
ATOM 4728 O O . PRO A 1 609 ? 34.103 31.971 -57.600 1.00 82.75 609 PRO A O 1
ATOM 4731 N N . SER A 1 610 ? 33.941 34.124 -58.194 1.00 86.62 610 SER A N 1
ATOM 4732 C CA . SER A 1 610 ? 35.297 34.295 -58.701 1.00 86.62 610 SER A CA 1
ATOM 4733 C C . SER A 1 610 ? 36.402 33.950 -57.698 1.00 86.62 610 SER A C 1
ATOM 4735 O O . SER A 1 610 ? 37.452 33.449 -58.093 1.00 86.62 610 SER A O 1
ATOM 4737 N N . ARG A 1 611 ? 36.148 34.110 -56.391 1.00 94.06 611 ARG A N 1
ATOM 4738 C CA . ARG A 1 611 ? 37.084 33.698 -55.331 1.00 94.06 611 ARG A CA 1
ATOM 4739 C C . ARG A 1 611 ? 37.363 32.188 -55.355 1.00 94.06 611 ARG A C 1
ATOM 4741 O O . ARG A 1 611 ? 38.501 31.778 -55.170 1.00 94.06 611 ARG A O 1
ATOM 4748 N N . ILE A 1 612 ? 36.369 31.365 -55.705 1.00 95.56 612 ILE A N 1
ATOM 4749 C CA . ILE A 1 612 ? 36.544 29.906 -55.822 1.00 95.56 612 ILE A CA 1
ATOM 4750 C C . ILE A 1 612 ? 37.512 29.556 -56.957 1.00 95.56 612 ILE A C 1
ATOM 4752 O O . ILE A 1 612 ? 38.235 28.567 -56.861 1.00 95.56 612 ILE A O 1
ATOM 4756 N N . ARG A 1 613 ? 37.570 30.367 -58.023 1.00 96.00 613 ARG A N 1
ATOM 4757 C CA . ARG A 1 613 ? 38.537 30.177 -59.117 1.00 96.00 613 ARG A CA 1
ATOM 4758 C C . ARG A 1 613 ? 39.968 30.368 -58.613 1.00 96.00 613 ARG A C 1
ATOM 4760 O O . ARG A 1 613 ? 40.823 29.549 -58.942 1.00 96.00 613 ARG A O 1
ATOM 4767 N N . ILE A 1 614 ? 40.203 31.402 -57.800 1.00 95.56 614 ILE A N 1
ATOM 4768 C CA . ILE A 1 614 ? 41.507 31.675 -57.174 1.00 95.56 614 ILE A CA 1
ATOM 4769 C C . ILE A 1 614 ? 41.876 30.534 -56.225 1.00 95.56 614 ILE A C 1
ATOM 4771 O O . ILE A 1 614 ? 42.935 29.933 -56.386 1.00 95.56 614 ILE A O 1
ATOM 4775 N N . ASP A 1 615 ? 40.978 30.148 -55.315 1.00 96.94 615 ASP A N 1
ATOM 4776 C CA . ASP A 1 615 ? 41.239 29.057 -54.367 1.00 96.94 615 ASP A CA 1
ATOM 4777 C C . ASP A 1 615 ? 41.500 27.714 -55.097 1.00 96.94 615 ASP A C 1
ATOM 4779 O O . ASP A 1 615 ? 42.353 26.919 -54.687 1.00 96.94 615 ASP A O 1
ATOM 4783 N N . ALA A 1 616 ? 40.825 27.464 -56.229 1.00 96.75 616 ALA A N 1
ATOM 4784 C CA . ALA A 1 616 ? 41.081 26.308 -57.093 1.00 96.75 616 ALA A CA 1
ATOM 4785 C C . ALA A 1 616 ? 42.461 26.356 -57.764 1.00 96.75 616 ALA A C 1
ATOM 4787 O O . ALA A 1 616 ? 43.122 25.319 -57.863 1.00 96.75 616 ALA A O 1
ATOM 4788 N N . ALA A 1 617 ? 42.902 27.535 -58.213 1.00 96.81 617 ALA A N 1
ATOM 4789 C CA 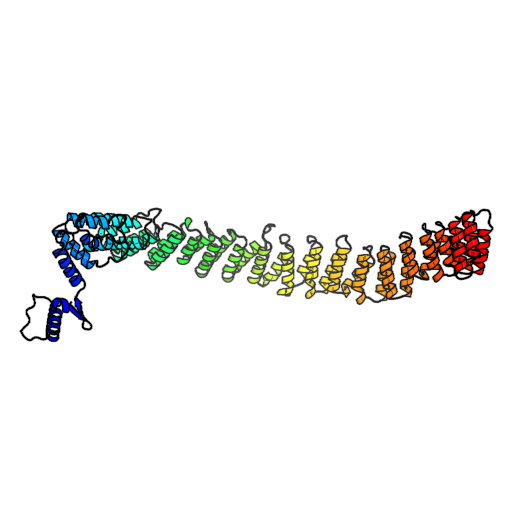. ALA A 1 617 ? 44.229 27.736 -58.789 1.00 96.81 617 ALA A CA 1
ATOM 4790 C C . ALA A 1 617 ? 45.324 27.513 -57.738 1.00 96.81 617 ALA A C 1
ATOM 4792 O O . ALA A 1 617 ? 46.259 26.756 -57.987 1.00 96.81 617 ALA A O 1
ATOM 4793 N N . LEU A 1 618 ? 45.151 28.076 -56.539 1.00 97.25 618 LEU A N 1
ATOM 4794 C CA . LEU A 1 618 ? 46.067 27.913 -55.404 1.00 97.25 618 LEU A CA 1
ATOM 4795 C C . LEU A 1 618 ? 46.170 26.466 -54.908 1.00 97.25 618 LEU A C 1
ATOM 4797 O O . LEU A 1 618 ? 47.184 26.066 -54.347 1.00 97.25 618 LEU A O 1
ATOM 4801 N N . SER A 1 619 ? 45.142 25.655 -55.151 1.00 97.31 619 SER A N 1
ATOM 4802 C CA . SER A 1 619 ? 45.152 24.228 -54.812 1.00 97.31 619 SER A CA 1
ATOM 4803 C C . SER A 1 619 ? 45.961 23.367 -55.791 1.00 97.31 619 SER A C 1
ATOM 4805 O O . SER A 1 619 ? 46.177 22.182 -55.527 1.00 97.31 619 SER A O 1
ATOM 4807 N N . LEU A 1 620 ? 46.382 23.906 -56.942 1.00 96.19 620 LEU A N 1
ATOM 4808 C CA . LEU A 1 620 ? 47.233 23.189 -57.893 1.00 96.19 620 LEU A CA 1
ATOM 4809 C C . LEU A 1 620 ? 48.700 23.200 -57.417 1.00 96.19 620 LEU A C 1
ATOM 4811 O O . LEU A 1 620 ? 49.166 24.180 -56.853 1.00 96.19 620 LEU A O 1
ATOM 4815 N N . PRO A 1 621 ? 49.478 22.130 -57.648 1.00 93.38 621 PRO A N 1
ATOM 4816 C CA . PRO A 1 621 ? 50.877 22.097 -57.227 1.00 93.38 621 PRO A CA 1
ATOM 4817 C C . PRO A 1 621 ? 51.814 22.776 -58.240 1.00 93.38 621 PRO A C 1
ATOM 4819 O O . PRO A 1 621 ? 51.723 22.522 -59.445 1.00 93.38 621 PRO A O 1
ATOM 4822 N N . GLY A 1 622 ? 52.787 23.542 -57.738 1.00 92.50 622 GLY A N 1
ATOM 4823 C CA . GLY A 1 622 ? 53.907 24.084 -58.517 1.00 92.50 622 GLY A CA 1
ATOM 4824 C C . GLY A 1 622 ? 53.481 25.085 -59.595 1.00 92.50 622 GLY A C 1
ATOM 4825 O O . GLY A 1 622 ? 52.589 25.900 -59.381 1.00 92.50 622 GLY A O 1
ATOM 4826 N N . THR A 1 623 ? 54.098 25.002 -60.777 1.00 93.00 623 THR A N 1
ATOM 4827 C CA . THR A 1 623 ? 53.831 25.920 -61.904 1.00 93.00 623 THR A CA 1
ATOM 4828 C C . THR A 1 623 ? 52.385 25.868 -62.403 1.00 93.00 623 THR A C 1
ATOM 4830 O O . THR A 1 623 ? 51.879 26.840 -62.952 1.00 93.00 623 THR A O 1
ATOM 4833 N N . ALA A 1 624 ? 51.663 24.771 -62.150 1.00 94.38 624 ALA A N 1
ATOM 4834 C CA . ALA A 1 624 ? 50.257 24.675 -62.521 1.00 94.38 624 ALA A CA 1
ATOM 4835 C C . ALA A 1 624 ? 49.365 25.679 -61.765 1.00 94.38 624 ALA A C 1
ATOM 4837 O O . ALA A 1 624 ? 48.319 26.045 -62.300 1.00 94.38 624 ALA A O 1
ATOM 4838 N N . ALA A 1 625 ? 49.754 26.116 -60.557 1.00 96.25 625 ALA A N 1
ATOM 4839 C CA . ALA A 1 625 ? 49.052 27.177 -59.832 1.00 96.25 625 ALA A CA 1
ATOM 4840 C C . ALA A 1 625 ? 49.267 28.539 -60.490 1.00 96.25 625 ALA A C 1
ATOM 4842 O O . ALA A 1 625 ? 48.299 29.243 -60.762 1.00 96.25 625 ALA A O 1
ATOM 4843 N N . THR A 1 626 ? 50.517 28.884 -60.811 1.00 95.19 626 THR A N 1
ATOM 4844 C CA . THR A 1 626 ? 50.850 30.159 -61.460 1.00 95.19 626 THR A CA 1
ATOM 4845 C C . THR A 1 626 ? 50.221 30.266 -62.847 1.00 95.19 626 THR A C 1
ATOM 4847 O O . THR A 1 626 ? 49.650 31.302 -63.167 1.00 95.19 626 THR A O 1
ATOM 4850 N N . ASP A 1 627 ? 50.206 29.179 -63.626 1.00 95.38 627 ASP A N 1
ATOM 4851 C CA . ASP A 1 627 ? 49.540 29.139 -64.937 1.00 95.38 627 ASP A CA 1
ATOM 4852 C C . ASP A 1 627 ? 48.016 29.325 -64.813 1.00 95.38 627 ASP A C 1
ATOM 4854 O O . ASP A 1 627 ? 47.375 29.973 -65.641 1.00 95.38 627 ASP A O 1
ATOM 4858 N N . ALA A 1 628 ? 47.412 28.747 -63.771 1.00 96.00 628 ALA A N 1
ATOM 4859 C CA . ALA A 1 628 ? 45.985 28.879 -63.502 1.00 96.00 628 ALA A CA 1
ATOM 4860 C C . ALA A 1 628 ? 45.607 30.286 -63.013 1.00 96.00 628 ALA A C 1
ATOM 4862 O O . ALA A 1 628 ? 44.556 30.795 -63.399 1.00 96.00 628 ALA A O 1
ATOM 4863 N N . LEU A 1 629 ? 46.457 30.927 -62.206 1.00 96.56 629 LEU A N 1
ATOM 4864 C CA . LEU A 1 629 ? 46.277 32.320 -61.791 1.00 96.56 629 LEU A CA 1
ATOM 4865 C C . LEU A 1 629 ? 46.465 33.276 -62.970 1.00 96.56 629 LEU A C 1
ATOM 4867 O O . LEU A 1 629 ? 45.628 34.155 -63.160 1.00 96.56 629 LEU A O 1
ATOM 4871 N N . ALA A 1 630 ? 47.477 33.051 -63.813 1.00 96.19 630 ALA A N 1
ATOM 4872 C CA . ALA A 1 630 ? 47.666 33.784 -65.064 1.00 96.19 630 ALA A CA 1
ATOM 4873 C C . ALA A 1 630 ? 46.409 33.718 -65.946 1.00 96.19 630 ALA A C 1
ATOM 4875 O O . ALA A 1 630 ? 45.916 34.746 -66.405 1.00 96.19 630 ALA A O 1
ATOM 4876 N N . TYR A 1 631 ? 45.808 32.529 -66.076 1.00 96.38 631 TYR A N 1
ATOM 4877 C CA . TYR A 1 631 ? 44.543 32.361 -66.794 1.00 96.38 631 TYR A CA 1
ATOM 4878 C C . TYR A 1 631 ? 43.403 33.228 -66.222 1.00 96.38 631 TYR A C 1
ATOM 4880 O O . TYR A 1 631 ? 42.598 33.748 -66.989 1.00 96.38 631 TYR A O 1
ATOM 4888 N N . ILE A 1 632 ? 43.312 33.397 -64.895 1.00 96.00 632 ILE A N 1
ATOM 4889 C CA . ILE A 1 632 ? 42.304 34.271 -64.262 1.00 96.00 632 ILE A CA 1
ATOM 4890 C C . ILE A 1 632 ? 42.623 35.749 -64.525 1.00 96.00 632 ILE A C 1
ATOM 4892 O O . ILE A 1 632 ? 41.716 36.516 -64.838 1.00 96.00 632 ILE A O 1
ATOM 4896 N N . VAL A 1 633 ? 43.896 36.151 -64.438 1.00 96.12 633 VAL A N 1
ATOM 4897 C CA . VAL A 1 633 ? 44.353 37.526 -64.724 1.00 96.12 633 VAL A CA 1
ATOM 4898 C C . VAL A 1 633 ? 44.026 37.942 -66.162 1.00 96.12 633 VAL A C 1
ATOM 4900 O O . VAL A 1 633 ? 43.648 39.096 -66.399 1.00 96.12 633 VAL A O 1
ATOM 4903 N N . ASP A 1 634 ? 44.114 37.013 -67.109 1.00 94.19 634 ASP A N 1
ATOM 4904 C CA . ASP A 1 634 ? 43.831 37.257 -68.527 1.00 94.19 634 ASP A CA 1
ATOM 4905 C C . ASP A 1 634 ? 42.340 37.158 -68.893 1.00 94.19 634 ASP A C 1
ATOM 4907 O O . ASP A 1 634 ? 41.938 37.580 -69.984 1.00 94.19 634 ASP A O 1
ATOM 4911 N N . ASP A 1 635 ? 41.492 36.653 -67.991 1.00 93.25 635 ASP A N 1
ATOM 4912 C CA . ASP A 1 635 ? 40.059 36.506 -68.235 1.00 93.25 635 ASP A CA 1
ATOM 4913 C C . ASP A 1 635 ? 39.341 37.861 -68.185 1.00 93.25 635 ASP A C 1
ATOM 4915 O O . ASP A 1 635 ? 39.060 38.425 -67.127 1.00 93.25 635 ASP A O 1
ATOM 4919 N N . ARG A 1 636 ? 39.008 38.389 -69.365 1.00 90.06 636 ARG A N 1
ATOM 4920 C CA . ARG A 1 636 ? 38.345 39.694 -69.526 1.00 90.06 636 ARG A CA 1
ATOM 4921 C C . ARG A 1 636 ? 36.922 39.734 -68.973 1.00 90.06 636 ARG A C 1
ATOM 4923 O O . ARG A 1 636 ? 36.386 40.824 -68.804 1.00 90.06 636 ARG A O 1
ATOM 4930 N N . HIS A 1 637 ? 36.303 38.580 -68.731 1.00 89.25 637 HIS A N 1
ATOM 4931 C CA . HIS A 1 637 ? 34.965 38.507 -68.146 1.00 89.25 637 HIS A CA 1
ATOM 4932 C C . HIS A 1 637 ? 34.988 38.558 -66.617 1.00 89.25 637 HIS A C 1
ATOM 4934 O O . HIS A 1 637 ? 33.930 38.635 -65.994 1.00 89.25 637 HIS A O 1
ATOM 4940 N N . GLU A 1 638 ? 36.176 38.513 -66.014 1.00 92.06 638 GLU A N 1
ATOM 4941 C CA . GLU A 1 638 ? 36.353 38.541 -64.575 1.00 92.06 638 GLU A CA 1
ATOM 4942 C C . GLU A 1 638 ? 36.496 39.976 -64.050 1.00 92.06 638 GLU A C 1
ATOM 4944 O O . GLU A 1 638 ? 37.011 40.866 -64.734 1.00 92.06 638 GLU A O 1
ATOM 4949 N N . THR A 1 639 ? 36.039 40.225 -62.820 1.00 93.19 639 THR A N 1
ATOM 4950 C CA . THR A 1 639 ? 36.121 41.580 -62.256 1.00 93.19 639 THR A CA 1
ATOM 4951 C C . THR A 1 639 ? 37.575 41.994 -62.039 1.00 93.19 639 THR A C 1
ATOM 4953 O O . THR A 1 639 ? 38.417 41.191 -61.637 1.00 93.19 639 THR A O 1
ATOM 4956 N N . GLU A 1 640 ? 37.879 43.275 -62.246 1.00 91.94 640 GLU A N 1
ATOM 4957 C CA . GLU A 1 640 ? 39.235 43.803 -62.054 1.00 91.94 640 GLU A CA 1
ATOM 4958 C C . GLU A 1 640 ? 39.799 43.524 -60.656 1.00 91.94 640 GLU A C 1
ATOM 4960 O O . GLU A 1 640 ? 40.996 43.293 -60.518 1.00 91.94 6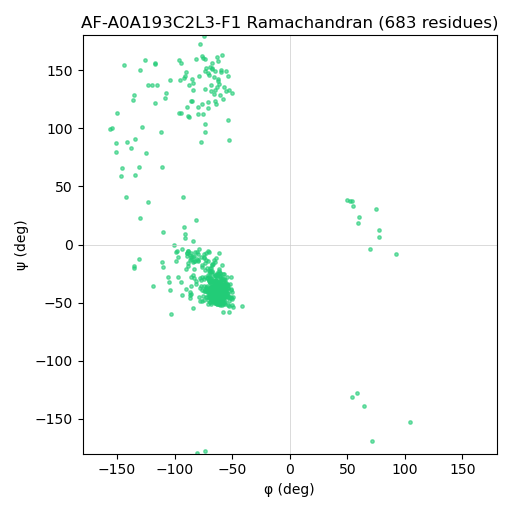40 GLU A O 1
ATOM 4965 N N . SER A 1 641 ? 38.940 43.503 -59.628 1.00 94.38 641 SER A N 1
ATOM 4966 C CA . SER A 1 641 ? 39.341 43.186 -58.255 1.00 94.38 641 SER A CA 1
ATOM 4967 C C . SER A 1 641 ? 39.866 41.757 -58.131 1.00 94.38 641 SER A C 1
ATOM 4969 O O . SER A 1 641 ? 40.912 41.553 -57.526 1.00 94.38 641 SER A O 1
ATOM 4971 N N . VAL A 1 642 ? 39.170 40.784 -58.722 1.00 95.00 642 VAL A N 1
ATOM 4972 C CA . VAL A 1 642 ? 39.565 39.367 -58.692 1.00 95.00 642 VAL A CA 1
ATOM 4973 C C . VAL A 1 642 ? 40.804 39.149 -59.554 1.00 95.00 642 VAL A C 1
ATOM 4975 O O . VAL A 1 642 ? 41.708 38.423 -59.157 1.00 95.00 642 VAL A O 1
ATOM 4978 N N . ARG A 1 643 ? 40.884 39.794 -60.724 1.00 95.69 643 ARG A N 1
ATOM 4979 C CA . ARG A 1 643 ? 42.074 39.724 -61.588 1.00 95.69 643 ARG A CA 1
ATOM 4980 C C . ARG A 1 643 ? 43.304 40.274 -60.867 1.00 95.69 643 ARG A C 1
ATOM 4982 O O . ARG A 1 643 ? 44.362 39.659 -60.911 1.00 95.69 643 ARG A O 1
ATOM 4989 N N . PHE A 1 644 ? 43.155 41.397 -60.168 1.00 95.94 644 PHE A N 1
ATOM 4990 C CA . PHE A 1 644 ? 44.208 41.965 -59.330 1.00 95.94 644 PHE A CA 1
ATOM 4991 C C . PHE A 1 644 ? 44.608 41.023 -58.190 1.00 95.94 644 PHE A C 1
ATOM 4993 O O . PHE A 1 644 ? 45.791 40.756 -58.015 1.00 95.94 644 PHE A O 1
ATOM 5000 N N . GLU A 1 645 ? 43.632 40.475 -57.464 1.00 96.56 645 GLU A N 1
ATOM 5001 C CA . GLU A 1 645 ? 43.856 39.505 -56.387 1.00 96.56 645 GLU A CA 1
ATOM 5002 C C . GLU A 1 645 ? 44.599 38.255 -56.887 1.00 96.56 645 GLU A C 1
ATOM 5004 O O . GLU A 1 645 ? 45.596 37.863 -56.293 1.00 96.56 645 GLU A O 1
ATOM 5009 N N . ALA A 1 646 ? 44.210 37.690 -58.034 1.00 96.50 646 ALA A N 1
ATOM 5010 C CA . ALA A 1 646 ? 44.902 36.557 -58.649 1.00 96.50 646 ALA A CA 1
ATOM 5011 C C . ALA A 1 646 ? 46.361 36.879 -59.026 1.00 96.50 646 ALA A C 1
ATOM 5013 O O . ALA A 1 646 ? 47.235 36.027 -58.868 1.00 96.50 646 ALA A O 1
ATOM 5014 N N . ALA A 1 647 ? 46.643 38.100 -59.500 1.00 95.94 647 ALA A N 1
ATOM 5015 C CA . ALA A 1 647 ? 48.010 38.543 -59.778 1.00 95.94 647 ALA A CA 1
ATOM 5016 C C . ALA A 1 647 ? 48.836 38.712 -58.493 1.00 95.94 647 ALA A C 1
ATOM 5018 O O . ALA A 1 647 ? 50.028 38.405 -58.498 1.00 95.94 647 ALA A O 1
ATOM 5019 N N . THR A 1 648 ? 48.221 39.175 -57.397 1.00 97.00 648 THR A N 1
ATOM 5020 C CA . THR A 1 648 ? 48.873 39.263 -56.080 1.00 97.00 648 THR A CA 1
ATOM 5021 C C . THR A 1 648 ? 49.217 37.875 -55.555 1.00 97.00 648 THR A C 1
ATOM 5023 O O . THR A 1 648 ? 50.369 37.611 -55.241 1.00 97.00 648 THR A O 1
ATOM 5026 N N . GLU A 1 649 ? 48.258 36.954 -55.564 1.00 97.44 649 GLU A N 1
ATOM 5027 C CA . GLU A 1 649 ? 48.472 35.570 -55.129 1.00 97.44 649 GLU A CA 1
ATOM 5028 C C . GLU A 1 649 ? 49.543 34.866 -55.996 1.00 97.44 649 GLU A C 1
ATOM 5030 O O . GLU A 1 649 ? 50.357 34.084 -55.504 1.00 97.44 649 GLU A O 1
ATOM 5035 N N . ALA A 1 650 ? 49.617 35.183 -57.297 1.00 95.06 650 ALA A N 1
ATOM 5036 C CA . ALA A 1 650 ? 50.671 34.675 -58.178 1.00 95.06 650 ALA A CA 1
ATOM 5037 C C . ALA A 1 650 ? 52.050 35.261 -57.847 1.00 95.06 650 ALA A C 1
ATOM 5039 O O . ALA A 1 650 ? 53.053 34.564 -57.999 1.00 95.06 650 ALA A O 1
ATOM 5040 N N . TRP A 1 651 ? 52.105 36.517 -57.396 1.00 95.50 651 TRP A N 1
ATOM 5041 C CA . TRP A 1 651 ? 53.326 37.164 -56.914 1.00 95.50 651 TRP A CA 1
ATOM 5042 C C . TRP A 1 651 ? 53.852 36.501 -55.652 1.00 95.50 651 TRP A C 1
ATOM 5044 O O . TRP A 1 651 ? 55.050 36.225 -55.571 1.00 95.50 651 TRP A O 1
ATOM 5054 N N . ASP A 1 652 ? 52.961 36.187 -54.717 1.00 95.69 652 ASP A N 1
ATOM 5055 C CA . ASP A 1 652 ? 53.323 35.529 -53.464 1.00 95.69 652 ASP A CA 1
ATOM 5056 C C . ASP A 1 652 ? 53.837 34.099 -53.704 1.00 95.69 652 ASP A C 1
ATOM 5058 O O . ASP A 1 652 ? 54.793 33.664 -53.062 1.00 95.69 652 ASP A O 1
ATOM 5062 N N . LEU A 1 653 ? 53.274 33.380 -54.685 1.00 94.44 653 LEU A N 1
ATOM 5063 C CA . LEU A 1 653 ? 53.765 32.057 -55.088 1.00 94.44 653 LEU A CA 1
ATOM 5064 C C . LEU A 1 653 ? 55.053 32.105 -55.926 1.00 94.44 653 LEU A C 1
ATOM 5066 O O . LEU A 1 653 ? 55.914 31.232 -55.797 1.00 94.44 653 LEU A O 1
ATOM 5070 N N . ASN A 1 654 ? 55.170 33.071 -56.838 1.00 95.56 654 ASN A N 1
ATOM 5071 C CA . ASN A 1 654 ? 56.308 33.229 -57.738 1.00 95.56 654 ASN A CA 1
ATOM 5072 C C . ASN A 1 654 ? 56.446 34.693 -58.175 1.00 95.56 654 ASN A C 1
ATOM 5074 O O . ASN A 1 654 ? 55.808 35.137 -59.132 1.00 95.56 654 ASN A O 1
ATOM 5078 N N . VAL A 1 655 ? 57.366 35.412 -57.528 1.00 94.75 655 VAL A N 1
ATOM 5079 C CA . VAL A 1 655 ? 57.618 36.847 -57.752 1.00 94.75 655 VAL A CA 1
ATOM 5080 C C . VAL A 1 655 ? 57.816 37.188 -59.228 1.00 94.75 655 VAL A C 1
ATOM 5082 O O . VAL A 1 655 ? 57.320 38.210 -59.694 1.00 94.75 655 VAL A O 1
ATOM 5085 N N . LYS A 1 656 ? 58.513 36.337 -59.995 1.00 94.38 656 LYS A N 1
ATOM 5086 C CA . LYS A 1 656 ? 58.742 36.589 -61.423 1.00 94.38 656 LYS A CA 1
ATOM 5087 C C . LYS A 1 656 ? 57.425 36.562 -62.204 1.00 94.38 656 LYS A C 1
ATOM 5089 O O . LYS A 1 656 ? 57.140 37.508 -62.933 1.00 94.38 656 LYS A O 1
ATOM 5094 N N . CYS 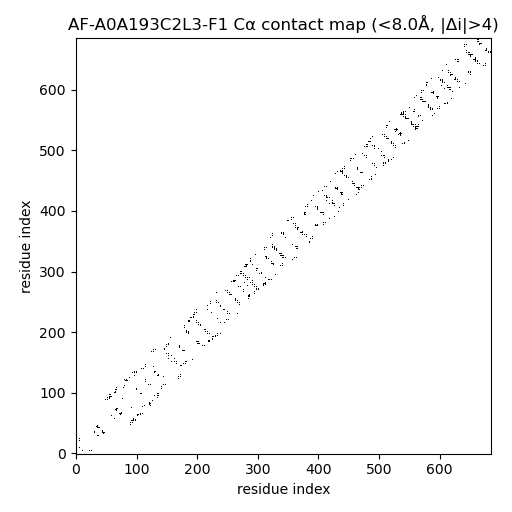A 1 657 ? 56.622 35.514 -62.021 1.00 93.44 657 CYS A N 1
ATOM 5095 C CA . CYS A 1 657 ? 55.326 35.380 -62.688 1.00 93.44 657 CYS A CA 1
ATOM 5096 C C . CYS A 1 657 ? 54.350 36.475 -62.234 1.00 93.44 657 CYS A C 1
ATOM 5098 O O . CYS A 1 657 ? 53.747 37.147 -63.066 1.00 93.44 657 CYS A O 1
ATOM 5100 N N . GLY A 1 658 ? 54.254 36.737 -60.928 1.00 93.31 658 GLY A N 1
ATOM 5101 C CA . GLY A 1 658 ? 53.429 37.828 -60.414 1.00 93.31 658 GLY A CA 1
ATOM 5102 C C . GLY A 1 658 ? 53.835 39.192 -60.957 1.00 93.31 658 GLY A C 1
ATOM 5103 O O . GLY A 1 658 ? 52.962 39.985 -61.295 1.00 93.31 658 GLY A O 1
ATOM 5104 N N . ARG A 1 659 ? 55.138 39.465 -61.120 1.00 95.31 659 ARG A N 1
ATOM 5105 C CA . ARG A 1 659 ? 55.631 40.706 -61.742 1.00 95.31 659 ARG A CA 1
ATOM 5106 C C . ARG A 1 659 ? 55.179 40.846 -63.186 1.00 95.31 659 ARG A C 1
ATOM 5108 O O . ARG A 1 659 ? 54.746 41.924 -63.589 1.00 95.31 659 ARG A O 1
ATOM 5115 N N . GLU A 1 660 ? 55.228 39.766 -63.954 1.00 95.19 660 GLU A N 1
ATOM 5116 C CA . GLU A 1 660 ? 54.725 39.742 -65.331 1.00 95.19 660 GLU A CA 1
ATOM 5117 C C . GLU A 1 660 ? 53.202 39.982 -65.380 1.00 95.19 660 GLU A C 1
ATOM 5119 O O . GLU A 1 660 ? 52.724 40.809 -66.165 1.00 95.19 660 GLU A O 1
ATOM 5124 N N . LEU A 1 661 ? 52.435 39.342 -64.492 1.00 96.12 661 LEU A N 1
ATOM 5125 C CA . LEU A 1 661 ? 50.977 39.492 -64.409 1.00 96.12 661 LEU A CA 1
ATOM 5126 C C . LEU A 1 661 ? 50.548 40.884 -63.917 1.00 96.12 661 LEU A C 1
ATOM 5128 O O . LEU A 1 661 ? 49.648 41.493 -64.497 1.00 96.12 661 LEU A O 1
ATOM 5132 N N . MET A 1 662 ? 51.233 41.446 -62.919 1.00 96.50 662 MET A N 1
ATOM 5133 C CA . MET A 1 662 ? 51.030 42.828 -62.465 1.00 96.50 662 MET A CA 1
ATOM 5134 C C . MET A 1 662 ? 51.361 43.832 -63.569 1.00 96.50 662 MET A C 1
ATOM 5136 O O . MET A 1 662 ? 50.596 44.769 -63.800 1.00 96.50 662 MET A O 1
ATOM 5140 N N . GLY A 1 663 ? 52.450 43.605 -64.311 1.00 95.06 663 GLY A N 1
ATOM 5141 C CA . GLY A 1 663 ? 52.794 44.389 -65.499 1.00 95.06 663 GLY A CA 1
ATOM 5142 C C . GLY A 1 663 ? 51.698 44.343 -66.562 1.00 95.06 663 GLY A C 1
ATOM 5143 O O . GLY A 1 663 ? 51.359 45.374 -67.148 1.00 95.06 663 GLY A O 1
ATOM 5144 N N . THR A 1 664 ? 51.102 43.168 -66.767 1.00 94.75 664 THR A N 1
ATOM 5145 C CA . THR A 1 664 ? 49.969 42.972 -67.682 1.00 94.75 664 THR A CA 1
ATOM 5146 C C . THR A 1 664 ? 48.747 43.764 -67.218 1.00 94.75 664 THR A C 1
ATOM 5148 O O . THR A 1 664 ? 48.137 44.470 -68.022 1.00 94.75 664 THR A O 1
ATOM 5151 N N . LEU A 1 665 ? 48.419 43.746 -65.922 1.00 95.38 665 LEU A N 1
ATOM 5152 C CA . LEU A 1 665 ? 47.307 44.530 -65.376 1.00 95.38 665 LEU A CA 1
ATOM 5153 C C . LEU A 1 665 ? 47.545 46.045 -65.430 1.00 95.38 665 LEU A C 1
ATOM 5155 O O . LEU A 1 665 ? 46.610 46.774 -65.760 1.00 95.38 665 LEU A O 1
ATOM 5159 N N . ALA A 1 666 ? 48.761 46.522 -65.148 1.00 94.69 666 ALA A N 1
ATOM 5160 C CA . ALA A 1 666 ? 49.114 47.946 -65.182 1.00 94.69 666 ALA A CA 1
ATOM 5161 C C . ALA A 1 666 ? 49.034 48.534 -66.601 1.00 94.69 666 ALA A C 1
ATOM 5163 O O . ALA A 1 666 ? 48.585 49.667 -66.791 1.00 94.69 666 ALA A O 1
ATOM 5164 N N . LYS A 1 667 ? 49.429 47.747 -67.609 1.00 94.12 667 LYS A N 1
ATOM 5165 C CA . LYS A 1 667 ? 49.476 48.173 -69.016 1.00 94.12 667 LYS A CA 1
ATOM 5166 C C . LYS A 1 667 ? 48.170 47.946 -69.777 1.00 94.12 667 LYS A C 1
ATOM 5168 O O . LYS A 1 667 ? 48.005 48.521 -70.848 1.00 94.12 667 LYS A O 1
ATOM 5173 N N . ASN A 1 668 ? 47.249 47.127 -69.267 1.00 92.50 668 ASN A N 1
ATOM 5174 C CA . ASN A 1 668 ? 46.013 46.804 -69.977 1.00 92.50 668 ASN A CA 1
ATOM 5175 C C . ASN A 1 668 ? 45.015 47.980 -69.921 1.00 92.50 668 ASN A C 1
ATOM 5177 O O . ASN A 1 668 ? 44.469 48.260 -68.851 1.00 92.50 668 ASN A O 1
ATOM 5181 N N . PRO A 1 669 ? 44.724 48.653 -71.053 1.00 89.38 669 PRO A N 1
ATOM 5182 C CA . PRO A 1 669 ? 43.874 49.843 -71.073 1.00 89.38 669 PRO A CA 1
ATOM 5183 C C . PRO A 1 669 ? 42.408 49.547 -70.736 1.00 89.38 669 PRO A C 1
ATOM 5185 O O . PRO A 1 669 ? 41.678 50.471 -70.390 1.00 89.38 669 PRO A O 1
ATOM 5188 N N . ALA A 1 670 ? 41.980 48.281 -70.806 1.00 89.19 670 ALA A N 1
ATOM 5189 C CA . ALA A 1 670 ? 40.638 47.868 -70.407 1.00 89.19 670 ALA A CA 1
ATOM 5190 C C . ALA A 1 670 ? 40.434 47.871 -68.880 1.00 89.19 670 ALA A C 1
ATOM 5192 O O . ALA A 1 670 ? 39.295 47.791 -68.435 1.00 89.19 670 ALA A O 1
ATOM 5193 N N . ASN A 1 671 ? 41.510 47.964 -68.088 1.00 91.50 671 ASN A N 1
ATOM 5194 C CA . ASN A 1 671 ? 41.430 48.086 -66.635 1.00 91.50 671 ASN A CA 1
ATOM 5195 C C . ASN A 1 671 ? 41.233 49.549 -66.213 1.00 91.50 671 ASN A C 1
ATOM 5197 O O . ASN A 1 671 ? 41.872 50.470 -66.746 1.00 91.50 671 ASN A O 1
ATOM 5201 N N . SER A 1 672 ? 40.424 49.767 -65.179 1.00 93.00 672 SER A N 1
ATOM 5202 C CA . SER A 1 672 ? 40.208 51.079 -64.587 1.00 93.00 672 SER A CA 1
ATOM 5203 C C . SER A 1 672 ? 41.536 51.720 -64.162 1.00 93.00 672 SER A C 1
ATOM 5205 O O . SER A 1 672 ? 42.478 51.020 -63.761 1.00 93.00 672 SER A O 1
ATOM 5207 N N . PRO A 1 673 ? 41.635 53.063 -64.205 1.00 92.19 673 PRO A N 1
ATOM 5208 C CA . PRO A 1 673 ? 42.823 53.776 -63.741 1.00 92.19 673 PRO A CA 1
ATOM 5209 C C . PRO A 1 673 ? 43.246 53.359 -62.326 1.00 92.19 673 PRO A C 1
ATOM 5211 O O . PRO A 1 673 ? 44.430 53.164 -62.077 1.00 92.19 673 PRO A O 1
ATOM 5214 N N . LYS A 1 674 ? 42.273 53.117 -61.434 1.00 94.50 674 LYS A N 1
ATOM 5215 C CA . LYS A 1 674 ? 42.509 52.677 -60.052 1.00 94.50 674 LYS A CA 1
ATOM 5216 C C . LYS A 1 674 ? 43.205 51.315 -59.984 1.00 94.50 674 LYS A C 1
ATOM 5218 O O . LYS A 1 674 ? 44.138 51.153 -59.203 1.00 94.50 674 LYS A O 1
ATOM 5223 N N . THR A 1 675 ? 42.775 50.332 -60.777 1.00 94.62 675 THR A N 1
ATOM 5224 C CA . THR A 1 675 ? 43.415 49.005 -60.809 1.00 94.62 675 THR A CA 1
ATOM 5225 C C . THR A 1 675 ? 44.803 49.074 -61.444 1.00 94.62 675 THR A C 1
ATOM 5227 O O . THR A 1 675 ? 45.739 48.481 -60.909 1.00 94.62 675 THR A O 1
ATOM 5230 N N . ARG A 1 676 ? 44.968 49.848 -62.529 1.00 94.38 676 ARG A N 1
ATOM 5231 C CA . ARG A 1 676 ? 46.275 50.059 -63.178 1.00 94.38 676 ARG A CA 1
ATOM 5232 C C . ARG A 1 676 ? 47.286 50.711 -62.240 1.00 94.38 676 ARG A C 1
ATOM 5234 O O . ARG A 1 676 ? 48.411 50.236 -62.132 1.00 94.38 676 ARG A O 1
ATOM 5241 N N . GLU A 1 677 ? 46.869 51.747 -61.519 1.00 93.25 677 GLU A N 1
ATOM 5242 C CA . GLU A 1 677 ? 47.708 52.429 -60.535 1.00 93.25 677 GLU A CA 1
ATOM 5243 C C . GLU A 1 677 ? 48.054 51.512 -59.354 1.00 93.25 677 GLU A C 1
ATOM 5245 O O . GLU A 1 677 ? 49.209 51.457 -58.940 1.00 93.25 677 GLU A O 1
ATOM 5250 N N . ARG A 1 678 ? 47.092 50.729 -58.837 1.00 95.31 678 ARG A N 1
ATOM 5251 C CA . ARG A 1 678 ? 47.364 49.728 -57.787 1.00 95.31 678 ARG A CA 1
ATOM 5252 C C . ARG A 1 678 ? 48.387 48.683 -58.235 1.00 95.31 678 ARG A C 1
ATOM 5254 O O . ARG A 1 678 ? 49.247 48.328 -57.434 1.00 95.31 678 ARG A O 1
ATOM 5261 N N . ALA A 1 679 ? 48.305 48.210 -59.479 1.00 93.31 679 ALA A N 1
ATOM 5262 C CA . ALA A 1 679 ? 49.262 47.260 -60.046 1.00 93.31 679 ALA A CA 1
ATOM 5263 C C . ALA A 1 679 ? 50.647 47.891 -60.242 1.00 93.31 679 ALA A C 1
ATOM 5265 O O . ALA A 1 679 ? 51.642 47.278 -59.866 1.00 93.31 679 ALA A O 1
ATOM 5266 N N . GLN A 1 680 ? 50.717 49.137 -60.726 1.00 93.12 680 GLN A N 1
ATOM 5267 C CA . GLN A 1 680 ? 51.979 49.873 -60.857 1.00 93.12 680 GLN A CA 1
ATOM 5268 C C . GLN A 1 680 ? 52.658 50.080 -59.498 1.00 93.12 680 GLN A C 1
ATOM 5270 O O . GLN A 1 680 ? 53.824 49.745 -59.339 1.00 93.12 680 GLN A O 1
ATOM 5275 N N . ARG A 1 681 ? 51.901 50.492 -58.474 1.00 92.50 681 ARG A N 1
ATOM 5276 C CA . ARG A 1 681 ? 52.422 50.623 -57.103 1.00 92.50 681 ARG A CA 1
ATOM 5277 C C . ARG A 1 681 ? 52.944 49.305 -56.522 1.00 92.50 681 ARG A C 1
ATOM 5279 O O . ARG A 1 681 ? 53.782 49.345 -55.632 1.00 92.50 681 ARG A O 1
ATOM 5286 N N . TYR A 1 682 ? 52.421 48.157 -56.957 1.00 91.00 682 TYR A N 1
ATOM 5287 C CA . TYR A 1 682 ? 52.941 46.840 -56.568 1.00 91.00 682 TYR A CA 1
ATOM 5288 C C . TYR A 1 682 ? 54.237 46.475 -57.307 1.00 91.00 682 TYR A C 1
ATOM 5290 O O . TYR A 1 682 ? 55.032 45.732 -56.753 1.00 91.00 682 TYR A O 1
ATOM 5298 N N . LEU A 1 683 ? 54.455 46.987 -58.525 1.00 91.06 683 LEU A N 1
ATOM 5299 C CA . LEU A 1 683 ? 55.692 46.802 -59.301 1.00 91.06 683 LEU A CA 1
ATOM 5300 C C . LEU A 1 683 ? 56.836 47.706 -58.832 1.00 91.06 683 LEU A C 1
ATOM 5302 O O . LEU A 1 683 ? 57.998 47.347 -59.008 1.00 91.06 683 LEU A O 1
ATOM 5306 N N . ASP A 1 684 ? 56.489 48.873 -58.289 1.00 90.94 684 ASP A N 1
ATOM 5307 C CA . ASP A 1 684 ? 57.440 49.862 -57.776 1.00 90.94 684 ASP A CA 1
ATOM 5308 C C . ASP A 1 684 ? 57.948 49.513 -56.358 1.00 90.94 684 ASP A C 1
ATOM 5310 O O . ASP A 1 684 ? 58.911 50.120 -55.886 1.00 90.94 684 ASP A O 1
ATOM 5314 N N . LYS A 1 685 ? 57.295 48.554 -55.683 1.00 81.19 685 LYS A N 1
ATOM 5315 C CA . LYS A 1 685 ? 57.753 47.917 -54.438 1.00 81.19 685 LYS A CA 1
ATOM 5316 C C . LYS A 1 685 ? 58.639 46.716 -54.751 1.00 81.19 685 LYS A C 1
ATOM 5318 O O . LYS A 1 685 ? 59.623 46.532 -54.003 1.00 81.19 685 LYS A O 1
#

pLDDT: mean 92.93, std 5.22, range [63.88, 98.19]

Solvent-accessible surface area (backbone atoms only — not comparable to full-atom values): 35606 Å² total; per-residue (Å²): 106,68,68,62,57,73,67,32,90,85,64,87,72,70,90,84,70,48,73,71,56,53,51,53,54,50,50,52,53,42,37,72,66,65,57,24,39,73,56,94,90,40,83,40,57,58,41,70,65,57,49,21,39,53,52,17,51,54,50,36,73,78,44,59,72,38,49,39,90,90,40,68,85,46,40,72,67,64,51,72,47,92,50,70,78,59,82,62,50,61,25,39,46,43,33,50,32,64,22,36,79,75,25,39,74,46,47,49,56,35,53,53,55,24,57,29,94,94,27,18,83,42,30,41,66,59,56,47,52,35,58,65,67,63,45,60,80,95,54,70,62,58,60,53,50,49,53,51,31,54,49,46,64,69,40,74,84,54,53,70,69,62,32,52,50,30,50,55,53,30,40,68,72,38,50,66,62,34,48,54,52,37,45,44,51,34,73,59,66,48,86,76,41,47,29,54,61,35,48,55,31,26,54,54,27,44,76,75,40,48,71,62,11,52,54,35,43,53,48,36,28,75,57,67,36,61,55,54,66,49,32,52,57,36,28,52,54,40,30,76,76,39,56,70,46,11,52,50,16,28,53,50,43,39,71,36,65,88,35,38,47,54,16,37,55,30,31,54,74,67,66,43,59,70,61,29,35,48,47,28,36,65,34,80,74,40,50,65,69,36,28,48,56,26,41,65,59,24,37,85,73,39,51,73,58,29,52,57,20,43,57,42,24,47,75,66,49,88,52,91,59,48,30,50,55,48,20,63,71,38,34,84,84,38,45,69,57,19,42,47,49,19,46,54,57,43,64,53,94,44,74,84,52,58,45,65,59,24,50,53,19,32,52,47,37,22,70,74,37,66,84,46,27,56,62,42,27,43,54,48,32,70,38,87,58,40,52,68,69,53,20,49,50,30,23,46,41,33,37,77,75,67,68,44,71,64,60,49,30,52,50,45,34,66,36,85,89,46,52,72,70,54,16,42,50,33,16,55,68,29,46,84,85,38,24,64,60,14,19,55,43,20,44,51,47,38,71,74,48,72,94,49,55,69,60,31,48,53,36,39,52,52,11,30,73,55,25,49,75,74,28,41,64,55,46,52,51,52,38,68,46,93,48,56,32,70,59,35,53,54,47,50,65,72,40,48,90,80,47,54,73,66,56,47,44,52,48,30,50,45,32,44,73,70,33,53,69,70,40,14,47,52,29,16,50,54,32,31,76,77,42,51,75,61,10,22,48,45,20,13,56,49,17,62,42,80,90,52,58,70,69,57,26,45,55,31,10,58,72,10,42,78,52,5,44,65,44,21,53,46,37,26,73,68,47,90,48,48,68,55,13,45,53,22,13,56,51,25,32,77,71,40,54,68,60,10,48,54,37,25,56,50,34,43,74,68,42,68,60,67,66,57,16,49,56,28,15,68,69,37,73,70,69,57,16,47,55,41,22,48,53,44,47,68,37,82,89,51,56,70,68,58,25,50,48,27,23,50,55,24,26,76,77,36,55,70,61,10,50,54,44,26,51,50,46,36,68,37,81,91,45,55,70,69,57,17,50,54,26,44,58,60,71,77,102

Foldseek 3Di:
DLVVVLPDPPDDDPPPQDPVNSSVVVVVVCCVVQQWDQDPNDTDGNDPLSVLLVLLVVVCVVVVQADDPVCVVRLVLLDFDPADDDPSLSNSLNNLLSNCVPHVVRSVVSLVVCCPPVGVQNRLLSVLVSQLVVSHPPDCVLVVSLVSLLVQCPDLPHDPVSNVVSLVSNCSRPVPSSLVSLLCCLQVPDLSHQLVSNLVSLVSCCVRPVVSSVVSLLSSLQDHHDALVSLLVSLVVSCVVPVVSSLSNLVNSLPDLNNELVVLVSCLVNLDLVSLLCCLQVVRRYALVSSLVSLLSNCVSDVVSSLVSLLNNLVPHPDLLSLLSSLVSNLVVCVPSSLVSLCCLLPPPDLPRDQVSNLVSLVSNCVSPVVCNLVSLLVSLVDPSHDLVSSLVSLLCCCPPVVHDNVSLVCSLVPPPDALVSSLVSLLSCLPPNLPSSLVSLLVSLVVDDPALVVSLVSLLSSCVRPVVNSLVSLLVSLLDLHALVSSVVSLVSNVVVDDPVSSLVSLLSSLVHHDLVSQLVSLVVCCVSPNLSSLLSLLSSLPPPVDDLVSSLVSLLSSQPSSLVSLLCQLVPPPALVSVLSSLLSNCVRPVVSSLVSLLVCLVDPPPLVSNLVSLVSRDDVSSLVSLLVSLPPPVHDLVSNLVSLVVSCVRPVVSSLVSLVVQLPDPSHDPVSNVVSVVVNVD

Secondary structure (DSSP, 8-state):
-HHHHHT-TT----TT--HHHHHHHHHHHHHHTSSEEEETTEEEESSHHHHHHHHHHHHHHH-TT-S-TT-HHHHGGGPPPSSSSPTTHHHHHHHHHHHHHHHHHHHHHHHHHHTSTTTHHHHHHHHHHHHHTT-STT-THHHHHHHHHHHHHH-TTS-HHHHHHHHHHHHHH-HHHHHHHHHHHHHS--TT--HHHHHHHHHHHHHH-HHHHHHHHHHHHT---SSHHHHHHHHHHHHHH-HHHHHHHHHHHHH-GGGTTHHHHHHHHHT-HHHHHHHHHH-TT--HHHHHHHHHHHTTT-HHHHHHHHHHHHHS-SSSSHHHHHHHHHTTT-HHHHHHHHHHHHH---TTS-HHHHHHHHHHHHHH-TTTHHHHHHHHHH-TTS-HHHHHHHHHHHHHTT---THHHHHHHH-TTS-HHHHHHHHHHTTTT-HHHHHHHHHHHHHHS-S-HHHHHHHHHHHHHH-HHHHHHHHHHHHHTT--HHHHHHHHHHHGGGS-HHHHHHHHHHHHHHS-HHHHHHHHHHHHHH-HHHHHHHHHHHHT-TTS-HHHHHHHHHHTGGGGHHHHHHHHHH-S-HHHHHHHHHHHHHH-HHHHHHHHHHHHHH-SSHHHHHHHHHTS-THHHHHHHHHHHH-TTS-HHHHHHHHHHHHHH-HHHHHHHHHHHHH-TTS-HHHHHHHHHHH--

Sequence (685 aa):
MLDVALASARLAWPAGTAVPERRHILDGLLASSGAFVSENGELRFARPALRDYLAACHVHRHHPRGPRLTEPSTWKYLKPRKSRPWPEAGLNAFLAGLWWKNERPAVERRLRHLVHHRHWEPNIGFVVDLIRRDLLPGNDLREQVVDILRGALRDPGQDDERWSVAANELQLIDPVTAADELDALVSFARPTARSRRRYDAVVALLQHDRVRGMNALEVLARNLTGLPQDRYDTALLIGELDQDQGEVAMLYLADTEEMGDLRADAAIILRRPELLRELVAEGRGLSDDARLRALDTLLPLDSEIAVTAAERFAATSADDDTPLRVAELIRHESPRTALRIAADIAWQEDQDADSETRYDAVLMIGKIDTAEAIPALRRLSESKFTHFEVRLRAASRILTEYGGPIDALVALAEAPEVTWENQARAAEALKEAAPEAGARRLVAIAGSGPSTDASRFTILKKAHKIAPREAAAEIEKFVKSHAAGPVRLKAVELVVSSLSSRSVIDLYAAIVATADGESAMTAARKVLAMHHPRGLELMGRVADRTAEDPQFRLTAATEAGEHGKRTLLDLAQTARSDRLRLQAAQALLKIDRAGGRSALKKLVKKARPSRIRIDAALSLPGTAATDALAYIVDDRHETESVRFEAATEAWDLNVKCGRELMGTLAKNPANSPKTRERAQRYLDK

Mean predicted aligned error: 12.96 Å

InterPro domains:
  IPR011989 Armadillo-like helical [G3DSA:1.25.10.10] (332-433)